Protein 4UEJ (pdb70)

Nearest PDB structures (foldseek):
  4a2c-assembly1_B  TM=9.936E-01  e=6.605E-74  Escherichia coli K-12
  2dq4-assembly1_A  TM=9.130E-01  e=1.182E-33  Thermus thermophilus
  4ejm-assembly1_A  TM=8.856E-01  e=1.046E-33  Sinorhizobium meliloti 1021
  5vm2-assembly1_A  TM=9.093E-01  e=7.449E-32  Escherichia coli
  4ilk-assembly1_B  TM=9.135E-01  e=1.794E-29  Escherichia coli CFT073

Organism: Escherichia coli (strain K12) (NCBI:txid83333)

CATH classification: 3.90.180.10 (+1 more: 3.40.50.720)

Secondary structure (DSSP, 8-state):
-EEEEEEGGGEEEEEE-PPPPP-STTEEEEEEEEEEPPTTHHHHHHSS-SSSSSB----EEEEEEEEE-TT--S--TT-EEEE--EE--S-SHHHHTT-GGG-TT-EEBTTTB--SSBSEEEEEGGGEEEPPTTS-GGGGGGHHHHHHHHHHHHHTT--TT-EEEEE--SHHHHHHHHHHHHTT-SEEEEEESSSHHHHHHHHTT-SEEEETTTS-HHHHHHHGGGG-SSEEEEE-S-SHHHHHHHHHH--TT-EEEE-SPPSS-EEE-HHHHHHHHHTT-EEEE--SS--SSTT-HHHHHHHHHHHTT----GGGEEEEE-HHHHHHHHHHHTTS---SEEEE--/-EEEEEEGGGEEEEEE-PPPPP-STTEEEEEEEEEEPPTTHHHHHHSS-SSSSSB----EEEEEEEEE-TT--S--TT-EEEE--EE--S-SHHHHTT-GGG-TT-EEBTTTB--SSBSEEEEEGGGEEEPPTTS-GGGGGGHHHHHHHHHHHHHTT--TT-EEEEE--SHHHHHHHHHHHHTT-SEEEEEES-HHHHHHHHHTT-SEEEETTTS-HHHHHHHGGGG-SSEEEEE-S-SHHHHHHHHHH--TT-EEEE-SPPSS-EEE-HHHHHHHHHTT-EEEE--SS--SSTT-HHHHHHHHHHHTT----GGGEEEEE-HHHHHHHHHHHTTS---SEEEE--

Solvent-accessible surface area: 26698 Å² total; per-residue (Å²): 33,86,8,2,18,2,43,60,100,18,87,8,106,46,24,129,56,125,54,39,107,46,166,104,120,69,16,0,32,2,111,4,25,0,0,0,0,9,43,42,0,17,23,40,2,34,107,74,45,15,126,76,53,75,1,10,0,0,9,1,5,0,0,93,3,56,24,44,5,116,46,16,124,83,5,106,87,48,50,16,1,1,3,1,0,0,40,4,44,53,107,27,66,16,6,133,101,13,48,20,8,24,5,99,174,24,50,21,2,0,10,93,70,67,2,0,2,4,51,44,8,14,2,54,62,103,2,7,30,53,11,45,145,111,15,72,33,38,32,1,2,2,0,9,1,1,0,22,2,9,6,0,5,73,35,0,146,26,3,116,102,37,8,0,2,0,1,5,2,36,21,43,1,9,2,1,0,6,1,0,68,31,59,31,19,139,10,5,1,1,1,19,110,49,69,145,45,8,65,50,0,105,84,20,35,6,109,30,26,6,15,35,84,133,46,57,18,94,97,1,60,75,75,3,119,164,28,30,25,89,2,0,0,0,0,26,43,9,59,20,119,9,7,62,19,0,3,34,1,1,3,12,54,0,32,1,0,4,25,9,46,8,115,116,59,6,89,8,55,33,67,4,3,3,61,14,0,111,24,11,0,36,10,9,0,4,40,28,3,7,12,69,117,42,24,3,91,2,0,90,30,0,10,143,10,10,50,92,178,102,17,47,14,105,62,7,26,56,50,104,12,54,7,102,50,0,0,83,12,2,87,101,13,46,134,114,78,35,76,15,7,2,0,0,50,58,35,84,10,6,25,5,34,77,123,20,64,6,120,49,33,130,52,129,66,35,101,44,154,104,120,68,16,0,34,1,111,5,25,0,0,0,0,8,42,34,0,10,6,40,6,50,86,120,38,16,118,80,49,82,1,12,1,0,9,0,4,0,0,94,4,54,24,44,5,116,43,16,120,84,6,102,86,49,46,20,1,1,3,1,0,0,40,4,39,53,108,18,67,9,6,134,99,17,53,20,7,25,7,78,161,23,46,13,2,0,11,98,66,67,3,0,5,5,48,33,8,14,1,53,63,103,2,8,20,52,13,43,146,120,15,84,36,38,35,1,2,1,0,9,1,1,0,21,2,9,6,0,6,96,36,0,144,26,3,115,106,37,10,1,2,0,2,6,1,34,17,34,0,8,1,2,0,7,0,0,66,30,56,35,19,143,12,4,2,0,1,21,112,18,72,138,34,6,59,53,0,104,82,21,38,6,108,32,26,6,16,39,80,134,49,51,17,98,96,0,60,74,67,2,129,164,32,32,25,91,2,0,0,0,0,24,43,8,61,16,116,21,7,65,20,0,3,31,1,0,2,12,52,0,32,1,0,4,21,7,36,11,73,111,54,6,96,8,57,33,68,6,2,6,63,14,1,112,26,10,0,37,10,10,0,4,29,28,1,7,16,75,104,44,19,3,112,7,0,87,26,0,10,110,0,21,61,68,218,100,21,44,17,106,60,6,28,55,53,104,12,55,7,106,49,0,0,82,15,2,89,96,8,37,131,100,74,30,80,16,6,2,1,0,51,56

Structure (mmCIF, N/CA/C/O backbone):
data_4UEJ
#
_entry.id   4UEJ
#
_cell.length_a   65.311
_cell.length_b   78.810
_cell.length_c   68.244
_cell.angle_alpha   90.00
_cell.angle_beta   94.75
_cell.angle_gamma   90.00
#
_symmetry.space_group_name_H-M   'P 1 21 1'
#
loop_
_entity.id
_entity.type
_entity.pdbx_description
1 polymer 'GALACTITOL-1-PHOSPHATE 5-DEHYDROGENASE'
2 non-polymer 'ZINC ION'
3 non-polymer GLYCEROL
4 water water
#
loop_
_atom_site.group_PDB
_atom_site.id
_atom_site.type_symbol
_atom_site.label_atom_id
_atom_site.label_alt_id
_atom_site.label_comp_id
_atom_site.label_asym_id
_atom_site.label_entity_id
_atom_site.label_seq_id
_atom_site.pdbx_PDB_ins_code
_atom_site.Cartn_x
_atom_site.Cartn_y
_atom_site.Cartn_z
_atom_site.occupancy
_atom_site.B_iso_or_equiv
_atom_site.auth_seq_id
_atom_site.auth_comp_id
_atom_site.auth_asym_id
_atom_site.auth_atom_id
_atom_site.pdbx_PDB_model_num
ATOM 1 N N . MET A 1 1 ? 45.309 31.700 67.957 1.00 37.88 1 MET A N 1
ATOM 2 C CA . MET A 1 1 ? 45.137 32.110 66.569 1.00 37.35 1 MET A CA 1
ATOM 3 C C . MET A 1 1 ? 45.489 30.991 65.607 1.00 35.75 1 MET A C 1
ATOM 4 O O . MET A 1 1 ? 46.285 30.103 65.929 1.00 36.20 1 MET A O 1
ATOM 9 N N . LYS A 1 2 ? 44.911 31.062 64.414 1.00 34.71 2 LYS A N 1
ATOM 10 C CA . LYS A 1 2 ? 45.130 30.057 63.386 1.00 34.64 2 LYS A CA 1
ATOM 11 C C . LYS A 1 2 ? 46.291 30.422 62.485 1.00 32.26 2 LYS A C 1
ATOM 12 O O . LYS A 1 2 ? 46.627 31.595 62.325 1.00 30.70 2 LYS A O 1
ATOM 18 N N . SER A 1 3 ? 46.892 29.399 61.893 1.00 32.36 3 SER A N 1
ATOM 19 C CA . SER A 1 3 ? 47.884 29.588 60.843 1.00 30.53 3 SER A CA 1
ATOM 20 C C . SER A 1 3 ? 47.954 28.331 59.991 1.00 31.26 3 SER A C 1
ATOM 21 O O . SER A 1 3 ? 47.486 27.266 60.401 1.00 33.26 3 SER A O 1
ATOM 24 N N . VAL A 1 4 ? 48.534 28.452 58.803 1.00 29.84 4 VAL A N 1
ATOM 25 C CA . VAL A 1 4 ? 48.787 27.281 57.982 1.00 30.77 4 VAL A CA 1
ATOM 26 C C . VAL A 1 4 ? 50.237 26.857 58.152 1.00 30.55 4 VAL A C 1
ATOM 27 O O . VAL A 1 4 ? 51.155 27.656 57.974 1.00 29.28 4 VAL A O 1
ATOM 31 N N . VAL A 1 5 ? 50.437 25.599 58.515 1.00 32.51 5 VAL A N 1
ATOM 32 C CA . VAL A 1 5 ? 51.777 25.084 58.736 1.00 32.91 5 VAL A CA 1
ATOM 33 C C . VAL A 1 5 ? 52.074 23.934 57.781 1.00 34.72 5 VAL A C 1
ATOM 34 O O . VAL A 1 5 ? 51.318 22.965 57.705 1.00 35.85 5 VAL A O 1
ATOM 38 N N . ASN A 1 6 ? 53.174 24.053 57.045 1.00 33.02 6 ASN A N 1
ATOM 39 C CA . ASN A 1 6 ? 53.610 22.997 56.142 1.00 34.19 6 ASN A CA 1
ATOM 40 C C . ASN A 1 6 ? 54.705 22.163 56.769 1.00 42.69 6 ASN A C 1
ATOM 41 O O . ASN A 1 6 ? 55.641 22.704 57.362 1.00 35.10 6 ASN A O 1
ATOM 46 N N . ASP A 1 7 ? 54.589 20.845 56.644 1.00 38.29 7 ASP A N 1
ATOM 47 C CA . ASP A 1 7 ? 55.641 19.967 57.130 1.00 44.38 7 ASP A CA 1
ATOM 48 C C . ASP A 1 7 ? 56.250 19.173 55.984 1.00 42.32 7 ASP A C 1
ATOM 49 O O . ASP A 1 7 ? 55.782 19.248 54.847 1.00 40.48 7 ASP A O 1
ATOM 54 N N . THR A 1 8 ? 57.305 18.428 56.300 1.00 42.99 8 THR A N 1
ATOM 55 C CA . THR A 1 8 ? 58.027 17.619 55.324 1.00 48.22 8 THR A CA 1
ATOM 56 C C . THR A 1 8 ? 57.079 16.735 54.515 1.00 47.24 8 THR A C 1
ATOM 57 O O . THR A 1 8 ? 56.085 16.238 55.045 1.00 50.23 8 THR A O 1
ATOM 61 N N . ASP A 1 9 ? 57.381 16.586 53.227 1.00 45.77 9 ASP A N 1
ATOM 62 C CA . ASP A 1 9 ? 56.666 15.684 52.324 1.00 49.13 9 ASP A CA 1
ATOM 63 C C . ASP A 1 9 ? 55.222 16.103 52.048 1.00 47.19 9 ASP A C 1
ATOM 64 O O . ASP A 1 9 ? 54.347 15.256 51.863 1.00 48.41 9 ASP A O 1
ATOM 69 N N . GLY A 1 10 ? 54.982 17.410 52.025 1.00 43.39 10 GLY A N 1
ATOM 70 C CA . GLY A 1 10 ? 53.738 17.944 51.507 1.00 44.64 10 GLY A CA 1
ATOM 71 C C . GLY A 1 10 ? 52.522 17.875 52.409 1.00 42.77 10 GLY A C 1
ATOM 72 O O . GLY A 1 10 ? 51.396 17.914 51.924 1.00 43.71 10 GLY A O 1
ATOM 73 N N . ILE A 1 11 ? 52.730 17.782 53.716 1.00 43.47 11 ILE A N 1
ATOM 74 C CA . ILE A 1 11 ? 51.593 17.782 54.627 1.00 44.16 11 ILE A CA 1
ATOM 75 C C . ILE A 1 11 ? 51.253 19.218 55.021 1.00 46.36 11 ILE A C 1
ATOM 76 O O . ILE A 1 11 ? 52.119 19.983 55.452 1.00 39.83 11 ILE A O 1
ATOM 81 N N . VAL A 1 12 ? 49.988 19.581 54.832 1.00 41.00 12 VAL A N 1
ATOM 82 C CA . VAL A 1 12 ? 49.493 20.905 55.185 1.00 38.80 12 VAL A CA 1
ATOM 83 C C . VAL A 1 12 ? 48.522 20.819 56.356 1.00 40.09 12 VAL A C 1
ATOM 84 O O . VAL A 1 12 ? 47.556 20.051 56.326 1.00 42.06 12 VAL A O 1
ATOM 88 N N . ARG A 1 13 ? 48.789 21.603 57.391 1.00 39.16 13 ARG A N 1
ATOM 89 C CA . ARG A 1 13 ? 47.961 21.592 58.587 1.00 40.46 13 ARG A CA 1
ATOM 90 C C . ARG A 1 13 ? 47.523 22.999 58.949 1.00 38.51 13 ARG A C 1
ATOM 91 O O . ARG A 1 13 ? 48.229 23.963 58.680 1.00 36.30 13 ARG A O 1
ATOM 99 N N . VAL A 1 14 ? 46.350 23.115 59.556 1.00 39.54 14 VAL A N 1
ATOM 100 C CA . VAL A 1 14 ? 45.944 24.375 60.153 1.00 38.28 14 VAL A CA 1
ATOM 101 C C . VAL A 1 14 ? 46.190 24.276 61.653 1.00 39.57 14 VAL A C 1
ATOM 102 O O . VAL A 1 14 ? 45.647 23.405 62.329 1.00 42.01 14 VAL A O 1
ATOM 106 N N . ALA A 1 15 ? 47.040 25.154 62.168 1.00 38.11 15 ALA A N 1
ATOM 107 C CA . ALA A 1 15 ? 47.482 25.032 63.548 1.00 40.65 15 ALA A CA 1
ATOM 108 C C . ALA A 1 15 ? 46.958 26.163 64.418 1.00 38.93 15 ALA A C 1
ATOM 109 O O . ALA A 1 15 ? 46.579 27.221 63.920 1.00 37.23 15 ALA A O 1
ATOM 111 N N . GLU A 1 16 ? 46.932 25.921 65.724 1.00 40.73 16 GLU A N 1
ATOM 112 C CA . GLU A 1 16 ? 46.535 26.934 66.687 1.00 40.73 16 GLU A CA 1
ATOM 113 C C . GLU A 1 16 ? 47.744 27.321 67.536 1.00 40.34 16 GLU A C 1
ATOM 114 O O . GLU A 1 16 ? 48.497 26.458 67.987 1.00 45.27 16 GLU A O 1
ATOM 120 N N . SER A 1 17 ? 47.932 28.615 67.751 1.00 38.82 17 SER A N 1
ATOM 121 C CA . SER A 1 17 ? 49.026 29.084 68.597 1.00 40.47 17 SER A CA 1
ATOM 122 C C . SER A 1 17 ? 48.714 30.454 69.183 1.00 40.58 17 SER A C 1
ATOM 123 O O . SER A 1 17 ? 47.701 31.070 68.845 1.00 40.80 17 SER A O 1
ATOM 126 N N . VAL A 1 18 ? 49.592 30.931 70.057 1.00 38.04 18 VAL A N 1
ATOM 127 C CA . VAL A 1 18 ? 49.380 32.211 70.711 1.00 39.07 18 VAL A CA 1
ATOM 128 C C . VAL A 1 18 ? 49.687 33.363 69.749 1.00 35.30 18 VAL A C 1
ATOM 129 O O . VAL A 1 18 ? 50.554 33.247 68.872 1.00 36.17 18 VAL A O 1
ATOM 133 N N . ILE A 1 19 ? 48.943 34.459 69.887 1.00 35.39 19 ILE A N 1
ATOM 134 C CA . ILE A 1 19 ? 49.254 35.692 69.170 1.00 33.88 19 ILE A CA 1
ATOM 135 C C . ILE A 1 19 ? 50.668 36.122 69.522 1.00 32.42 19 ILE A C 1
ATOM 136 O O . ILE A 1 19 ? 51.012 36.193 70.703 1.00 33.72 19 ILE A O 1
ATOM 141 N N . PRO A 1 20 ? 51.498 36.405 68.506 1.00 31.36 20 PRO A N 1
ATOM 142 C CA . PRO A 1 20 ? 52.856 36.873 68.798 1.00 32.33 20 PRO A CA 1
ATOM 143 C C . PRO A 1 20 ? 52.854 38.265 69.421 1.00 32.03 20 PRO A C 1
ATOM 144 O O . PRO A 1 20 ? 52.001 39.086 69.081 1.00 32.60 20 PRO A O 1
ATOM 148 N N . GLU A 1 21 ? 53.793 38.521 70.325 1.00 30.52 21 GLU A N 1
ATOM 149 C CA . GLU A 1 21 ? 53.866 39.816 70.985 1.00 36.37 21 GLU A CA 1
ATOM 150 C C . GLU A 1 21 ? 54.982 40.664 70.393 1.00 29.39 21 GLU A C 1
ATOM 151 O O . GLU A 1 21 ? 55.946 40.143 69.838 1.00 28.44 21 GLU A O 1
ATOM 157 N N . ILE A 1 22 ? 54.826 41.977 70.492 1.00 29.36 22 ILE A N 1
ATOM 158 C CA . ILE A 1 22 ? 55.875 42.900 70.093 1.00 28.34 22 ILE A CA 1
ATOM 159 C C . ILE A 1 22 ? 56.990 42.814 71.120 1.00 29.25 22 ILE A C 1
ATOM 160 O O . ILE A 1 22 ? 56.740 42.947 72.319 1.00 30.94 22 ILE A O 1
ATOM 165 N N . LYS A 1 23 ? 58.213 42.577 70.658 1.00 28.31 23 LYS A N 1
ATOM 166 C CA . LYS A 1 23 ? 59.335 42.376 71.575 1.00 29.26 23 LYS A CA 1
ATOM 167 C C . LYS A 1 23 ? 60.398 43.469 71.492 1.00 28.88 23 LYS A C 1
ATOM 168 O O . LYS A 1 23 ? 61.268 43.566 72.368 1.00 29.93 23 LYS A O 1
ATOM 174 N N . HIS A 1 24 ? 60.306 44.300 70.459 1.00 27.59 24 HIS A N 1
ATOM 175 C CA . HIS A 1 24 ? 61.280 45.360 70.224 1.00 27.27 24 HIS A CA 1
ATOM 176 C C . HIS A 1 24 ? 60.619 46.662 69.801 1.00 29.02 24 HIS A C 1
ATOM 177 O O . HIS A 1 24 ? 59.551 46.658 69.177 1.00 26.54 24 HIS A O 1
ATOM 184 N N . GLN A 1 25 ? 61.274 47.776 70.105 1.00 27.70 25 GLN A N 1
ATOM 185 C CA . GLN A 1 25 ? 60.656 49.083 69.926 1.00 30.43 25 GLN A CA 1
ATOM 186 C C . GLN A 1 25 ? 60.356 49.387 68.464 1.00 27.05 25 GLN A C 1
ATOM 187 O O . GLN A 1 25 ? 59.497 50.213 68.170 1.00 26.91 25 GLN A O 1
ATOM 193 N N . ASP A 1 26 ? 61.058 48.711 67.556 1.00 25.21 26 ASP A N 1
ATOM 194 C CA . ASP A 1 26 ? 60.912 48.986 66.133 1.00 23.90 26 ASP A CA 1
ATOM 195 C C . ASP A 1 26 ? 60.060 47.942 65.411 1.00 30.51 26 ASP A C 1
ATOM 196 O O . ASP A 1 26 ? 60.099 47.841 64.181 1.00 25.37 26 ASP A O 1
ATOM 201 N N . GLU A 1 27 ? 59.277 47.183 66.168 1.00 23.49 27 GLU A N 1
ATOM 202 C CA . GLU A 1 27 ? 58.383 46.202 65.560 1.00 22.81 27 GLU A CA 1
ATOM 203 C C . GLU A 1 27 ? 56.935 46.676 65.509 1.00 23.30 27 GLU A C 1
ATOM 204 O O . GLU A 1 27 ? 56.541 47.588 66.231 1.00 24.48 27 GLU A O 1
ATOM 210 N N . VAL A 1 28 ? 56.152 46.051 64.634 1.00 22.56 28 VAL A N 1
ATOM 211 C CA . VAL A 1 28 ? 54.707 46.249 64.603 1.00 23.17 28 VAL A CA 1
ATOM 212 C C . VAL A 1 28 ? 54.018 44.895 64.546 1.00 30.02 28 VAL A C 1
ATOM 213 O O . VAL A 1 28 ? 54.630 43.898 64.160 1.00 22.36 28 VAL A O 1
ATOM 217 N N . ARG A 1 29 ? 52.745 44.852 64.920 1.00 24.15 29 ARG A N 1
ATOM 218 C CA . ARG A 1 29 ? 51.967 43.641 64.711 1.00 24.23 29 ARG A CA 1
ATOM 219 C C . ARG A 1 29 ? 50.900 43.912 63.672 1.00 27.56 29 ARG A C 1
ATOM 220 O O . ARG A 1 29 ? 50.217 44.933 63.718 1.00 24.59 29 ARG A O 1
ATOM 228 N N . VAL A 1 30 ? 50.770 42.990 62.734 1.00 23.06 30 VAL A N 1
ATOM 229 C CA . VAL A 1 30 ? 49.786 43.133 61.674 1.00 22.80 30 VAL A CA 1
ATOM 230 C C . VAL A 1 30 ? 48.680 42.093 61.791 1.00 23.67 30 VAL A C 1
ATOM 231 O O . VAL A 1 30 ? 48.943 40.903 61.900 1.00 23.66 30 VAL A O 1
ATOM 235 N N . LYS A 1 31 ? 47.434 42.547 61.755 1.00 24.63 31 LYS A N 1
ATOM 236 C CA . LYS A 1 31 ? 46.320 41.631 61.621 1.00 25.46 31 LYS A CA 1
ATOM 237 C C . LYS A 1 31 ? 46.110 41.397 60.133 1.00 24.41 31 LYS A C 1
ATOM 238 O O . LYS A 1 31 ? 45.769 42.321 59.393 1.00 24.88 31 LYS A O 1
ATOM 244 N N . ILE A 1 32 ? 46.348 40.168 59.690 1.00 23.99 32 ILE A N 1
ATOM 245 C CA . ILE A 1 32 ? 46.412 39.871 58.265 1.00 22.94 32 ILE A CA 1
ATOM 246 C C . ILE A 1 32 ? 45.024 39.754 57.629 1.00 23.74 32 ILE A C 1
ATOM 247 O O . ILE A 1 32 ? 44.147 39.041 58.131 1.00 25.05 32 ILE A O 1
ATOM 252 N N . ALA A 1 33 ? 44.833 40.477 56.525 1.00 23.10 33 ALA A N 1
ATOM 253 C CA . ALA A 1 33 ? 43.533 40.555 55.851 1.00 23.93 33 ALA A CA 1
ATOM 254 C C . ALA A 1 33 ? 43.480 39.711 54.586 1.00 23.39 33 ALA A C 1
ATOM 255 O O . ALA A 1 33 ? 42.437 39.159 54.238 1.00 24.36 33 ALA A O 1
ATOM 257 N N . SER A 1 34 ? 44.613 39.619 53.899 1.00 22.01 34 SER A N 1
ATOM 258 C CA . SER A 1 34 ? 44.681 38.950 52.606 1.00 21.53 34 SER A CA 1
ATOM 259 C C . SER A 1 34 ? 46.110 38.497 52.372 1.00 20.38 34 SER A C 1
ATOM 260 O O . SER A 1 34 ? 47.039 39.286 52.515 1.00 20.20 34 SER A O 1
ATOM 263 N N . SER A 1 35 ? 46.286 37.231 52.019 1.00 20.55 35 SER A N 1
ATOM 264 C CA . SER A 1 35 ? 47.618 36.642 51.967 1.00 19.84 35 SER A CA 1
ATOM 265 C C . SER A 1 35 ? 47.703 35.619 50.836 1.00 22.36 35 SER A C 1
ATOM 266 O O . SER A 1 35 ? 46.991 34.613 50.846 1.00 21.03 35 SER A O 1
ATOM 269 N N . GLY A 1 36 ? 48.556 35.885 49.850 1.00 19.04 36 GLY A N 1
ATOM 270 C CA . GLY A 1 36 ? 48.559 35.095 48.629 1.00 19.27 36 GLY A CA 1
ATOM 271 C C . GLY A 1 36 ? 49.604 34.011 48.599 1.00 19.42 36 GLY A C 1
ATOM 272 O O . GLY A 1 36 ? 50.667 34.168 49.200 1.00 18.91 36 GLY A O 1
ATOM 273 N N . LEU A 1 37 ? 49.308 32.916 47.897 1.00 20.31 37 LEU A N 1
ATOM 274 C CA . LEU A 1 37 ? 50.293 31.862 47.644 1.00 20.74 37 LEU A CA 1
ATOM 275 C C . LEU A 1 37 ? 51.114 32.148 46.386 1.00 21.67 37 LEU A C 1
ATOM 276 O O . LEU A 1 37 ? 50.550 32.320 45.310 1.00 20.17 37 LEU A O 1
ATOM 281 N N . CYS A 1 38 ? 52.439 32.180 46.529 1.00 19.63 38 CYS A N 1
ATOM 282 C CA . CYS A 1 38 ? 53.363 32.415 45.417 1.00 23.44 38 CYS A CA 1
ATOM 283 C C . CYS A 1 38 ? 53.737 31.107 44.708 1.00 20.42 38 CYS A C 1
ATOM 284 O O . CYS A 1 38 ? 53.761 30.042 45.325 1.00 21.49 38 CYS A O 1
ATOM 287 N N . GLY A 1 39 ? 54.021 31.184 43.414 1.00 20.48 39 GLY A N 1
ATOM 288 C CA . GLY A 1 39 ? 54.548 30.037 42.692 1.00 26.19 39 GLY A CA 1
ATOM 289 C C . GLY A 1 39 ? 55.773 29.440 43.368 1.00 24.15 39 GLY A C 1
ATOM 290 O O . GLY A 1 39 ? 55.966 28.221 43.371 1.00 24.35 39 GLY A O 1
ATOM 291 N N . SER A 1 40 ? 56.591 30.301 43.962 1.00 21.10 40 SER A N 1
ATOM 292 C CA . SER A 1 40 ? 57.812 29.878 44.643 1.00 23.90 40 SER A CA 1
ATOM 293 C C . SER A 1 40 ? 57.520 29.077 45.906 1.00 25.94 40 SER A C 1
ATOM 294 O O . SER A 1 40 ? 58.404 28.403 46.435 1.00 26.55 40 SER A O 1
ATOM 297 N N . ASP A 1 41 ? 56.280 29.146 46.384 1.00 22.21 41 ASP A N 1
ATOM 298 C CA . ASP A 1 41 ? 55.879 28.416 47.581 1.00 23.14 41 ASP A CA 1
ATOM 299 C C . ASP A 1 41 ? 55.658 26.933 47.291 1.00 25.12 41 ASP A C 1
ATOM 300 O O . ASP A 1 41 ? 55.799 26.088 48.176 1.00 26.38 41 ASP A O 1
ATOM 305 N N . LEU A 1 42 ? 55.311 26.615 46.049 1.00 25.59 42 LEU A N 1
ATOM 306 C CA . LEU A 1 42 ? 55.000 25.232 45.677 1.00 27.67 42 LEU A CA 1
ATOM 307 C C . LEU A 1 42 ? 56.168 24.263 45.939 1.00 29.17 42 LEU A C 1
ATOM 308 O O . LEU A 1 42 ? 55.949 23.198 46.519 1.00 30.95 42 LEU A O 1
ATOM 313 N N . PRO A 1 43 ? 57.405 24.625 45.533 1.00 28.67 43 PRO A N 1
ATOM 314 C CA . PRO A 1 43 ? 58.530 23.757 45.919 1.00 32.88 43 PRO A CA 1
ATOM 315 C C . PRO A 1 43 ? 58.730 23.657 47.436 1.00 30.41 43 PRO A C 1
ATOM 316 O O . PRO A 1 43 ? 59.213 22.630 47.920 1.00 34.18 43 PRO A O 1
ATOM 320 N N . ARG A 1 44 ? 58.376 24.708 48.171 1.00 30.20 44 ARG A N 1
ATOM 321 C CA . ARG A 1 44 ? 58.553 24.708 49.623 1.00 28.80 44 ARG A CA 1
ATOM 322 C C . ARG A 1 44 ? 57.580 23.756 50.285 1.00 31.28 44 ARG A C 1
ATOM 323 O O . ARG A 1 44 ? 57.898 23.128 51.290 1.00 31.75 44 ARG A O 1
ATOM 331 N N . ILE A 1 45 ? 56.391 23.645 49.704 1.00 31.43 45 ILE A N 1
ATOM 332 C CA . ILE A 1 45 ? 55.338 22.821 50.269 1.00 34.79 45 ILE A CA 1
ATOM 333 C C . ILE A 1 45 ? 55.501 21.360 49.870 1.00 38.49 45 ILE A C 1
ATOM 334 O O . ILE A 1 45 ? 55.421 20.458 50.708 1.00 39.15 45 ILE A O 1
ATOM 339 N N . PHE A 1 46 ? 55.753 21.125 48.590 1.00 38.29 46 PHE A N 1
ATOM 340 C CA . PHE A 1 46 ? 55.667 19.767 48.077 1.00 37.96 46 PHE A CA 1
ATOM 341 C C . PHE A 1 46 ? 57.005 19.104 47.777 1.00 44.30 46 PHE A C 1
ATOM 342 O O . PHE A 1 46 ? 57.078 17.872 47.707 1.00 48.74 46 PHE A O 1
ATOM 350 N N . LYS A 1 47 ? 58.055 19.902 47.579 1.00 38.70 47 LYS A N 1
ATOM 351 C CA . LYS A 1 47 ? 59.340 19.356 47.127 1.00 45.16 47 LYS A CA 1
ATOM 352 C C . LYS A 1 47 ? 60.433 19.473 48.173 1.00 45.07 47 LYS A C 1
ATOM 353 O O . LYS A 1 47 ? 61.615 19.508 47.832 1.00 49.49 47 LYS A O 1
ATOM 359 N N . ASN A 1 48 ? 60.027 19.524 49.439 1.00 42.29 48 ASN A N 1
ATOM 360 C CA . ASN A 1 48 ? 60.950 19.705 50.553 1.00 40.49 48 ASN A CA 1
ATOM 361 C C . ASN A 1 48 ? 61.961 20.817 50.278 1.00 39.64 48 ASN A C 1
ATOM 362 O O . ASN A 1 48 ? 63.146 20.682 50.578 1.00 41.65 48 ASN A O 1
ATOM 367 N N . GLY A 1 49 ? 61.476 21.918 49.708 1.00 38.15 49 GLY A N 1
ATOM 368 C CA . GLY A 1 49 ? 62.331 23.018 49.299 1.00 32.98 49 GLY A CA 1
ATOM 369 C C . GLY A 1 49 ? 62.377 24.187 50.266 1.00 30.67 49 GLY A C 1
ATOM 370 O O . GLY A 1 49 ? 62.973 25.221 49.968 1.00 29.53 49 GLY A O 1
ATOM 371 N N . ALA A 1 50 ? 61.744 24.036 51.423 1.00 30.93 50 ALA A N 1
ATOM 372 C CA . ALA A 1 50 ? 61.797 25.074 52.445 1.00 29.45 50 ALA A CA 1
ATOM 373 C C . ALA A 1 50 ? 63.073 24.938 53.265 1.00 30.33 50 ALA A C 1
ATOM 374 O O . ALA A 1 50 ? 63.638 23.850 53.368 1.00 35.91 50 ALA A O 1
ATOM 376 N N . HIS A 1 51 ? 63.516 26.042 53.860 1.00 28.95 51 HIS A N 1
ATOM 377 C CA . HIS A 1 51 ? 64.729 26.038 54.677 1.00 29.67 51 HIS A CA 1
ATOM 378 C C . HIS A 1 51 ? 64.576 25.222 55.962 1.00 36.31 51 HIS A C 1
ATOM 379 O O . HIS A 1 51 ? 65.561 24.748 56.532 1.00 32.95 51 HIS A O 1
ATOM 386 N N . TYR A 1 52 ? 63.340 25.055 56.417 1.00 31.46 52 TYR A N 1
ATOM 387 C CA . TYR A 1 52 ? 63.084 24.266 57.614 1.00 33.33 52 TYR A CA 1
ATOM 388 C C . TYR A 1 52 ? 61.628 23.817 57.672 1.00 36.58 52 TYR A C 1
ATOM 389 O O . TYR A 1 52 ? 60.760 24.403 57.019 1.00 32.17 52 TYR A O 1
ATOM 398 N N . TYR A 1 53 ? 61.382 22.771 58.455 1.00 36.02 53 TYR A N 1
ATOM 399 C CA . TYR A 1 53 ? 60.035 22.299 58.747 1.00 36.83 53 TYR A CA 1
ATOM 400 C C . TYR A 1 53 ? 59.924 22.014 60.242 1.00 42.32 53 TYR A C 1
ATOM 401 O O . TYR A 1 53 ? 60.894 21.577 60.863 1.00 39.84 53 TYR A O 1
ATOM 410 N N . PRO A 1 54 ? 58.747 22.275 60.831 1.00 40.13 54 PRO A N 1
ATOM 411 C CA . PRO A 1 54 ? 57.571 22.872 60.186 1.00 36.59 54 PRO A CA 1
ATOM 412 C C . PRO A 1 54 ? 57.768 24.353 59.897 1.00 34.98 54 PRO A C 1
ATOM 413 O O . PRO A 1 54 ? 58.601 24.990 60.535 1.00 33.53 54 PRO A O 1
ATOM 417 N N . ILE A 1 55 ? 57.022 24.890 58.939 1.00 32.26 55 ILE A N 1
ATOM 418 C CA . ILE A 1 55 ? 57.195 26.281 58.557 1.00 29.82 55 ILE A CA 1
ATOM 419 C C . ILE A 1 55 ? 55.844 26.890 58.224 1.00 28.85 55 ILE A C 1
ATOM 420 O O . ILE A 1 55 ? 54.943 26.196 57.758 1.00 30.34 55 ILE A O 1
ATOM 425 N N . THR A 1 56 ? 55.689 28.178 58.501 1.00 27.28 56 THR A N 1
ATOM 426 C CA . THR A 1 56 ? 54.513 28.898 58.042 1.00 26.30 56 THR A CA 1
ATOM 427 C C . THR A 1 56 ? 54.953 29.852 56.943 1.00 26.08 56 THR A C 1
ATOM 428 O O . THR A 1 56 ? 55.792 30.729 57.162 1.00 25.07 56 THR A O 1
ATOM 432 N N . LEU A 1 57 ? 54.406 29.661 55.748 1.00 24.09 57 LEU A N 1
ATOM 433 C CA . LEU A 1 57 ? 54.814 30.462 54.601 1.00 22.56 57 LEU A CA 1
ATOM 434 C C . LEU A 1 57 ? 53.970 31.733 54.471 1.00 23.30 57 LEU A C 1
ATOM 435 O O . LEU A 1 57 ? 53.146 32.044 55.335 1.00 25.40 57 LEU A O 1
ATOM 440 N N . GLY A 1 58 ? 54.181 32.461 53.383 1.00 20.20 58 GLY A N 1
ATOM 441 C CA . GLY A 1 58 ? 53.387 33.641 53.086 1.00 19.31 58 GLY A CA 1
ATOM 442 C C . GLY A 1 58 ? 54.178 34.942 53.080 1.00 18.12 58 GLY A C 1
ATOM 443 O O . GLY A 1 58 ? 54.472 35.495 54.148 1.00 18.07 58 GLY A O 1
ATOM 444 N N . HIS A 1 59 ? 54.496 35.448 51.889 1.00 17.32 59 HIS A N 1
ATOM 445 C CA . HIS A 1 59 ? 55.214 36.719 51.785 1.00 16.38 59 HIS A CA 1
ATOM 446 C C . HIS A 1 59 ? 54.526 37.736 50.879 1.00 17.10 59 HIS A C 1
ATOM 447 O O . HIS A 1 59 ? 55.132 38.732 50.467 1.00 15.21 59 HIS A O 1
ATOM 454 N N . G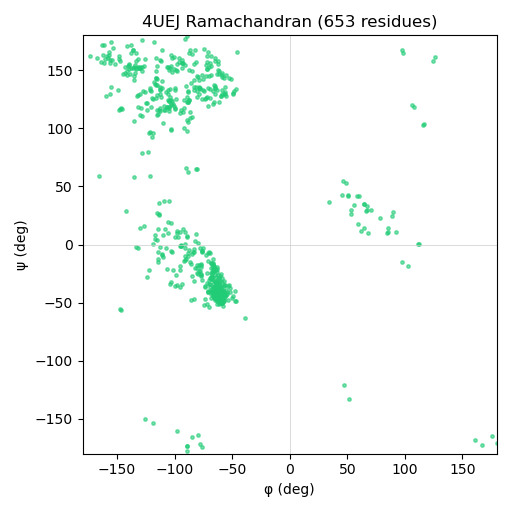LU A 1 60 ? 53.257 37.482 50.584 1.00 16.25 60 GLU A N 1
ATOM 455 C CA . GLU A 1 60 ? 52.464 38.325 49.704 1.00 16.03 60 GLU A CA 1
ATOM 456 C C . GLU A 1 60 ? 51.193 38.653 50.448 1.00 17.11 60 GLU A C 1
ATOM 457 O O . GLU A 1 60 ? 50.163 38.023 50.211 1.00 17.26 60 GLU A O 1
ATOM 463 N N . PHE A 1 61 ? 51.250 39.602 51.372 1.00 16.53 61 PHE A N 1
ATOM 464 C CA . PHE A 1 61 ? 50.067 39.839 52.174 1.00 17.32 61 PHE A CA 1
ATOM 465 C C . PHE A 1 61 ? 49.877 41.275 52.622 1.00 22.64 61 PHE A C 1
ATOM 466 O O . PHE A 1 61 ? 50.793 42.091 52.575 1.00 16.80 61 PHE A O 1
ATOM 474 N N . SER A 1 62 ? 48.645 41.566 53.030 1.00 18.28 62 SER A N 1
ATOM 475 C CA . SER A 1 62 ? 48.284 42.871 53.552 1.00 18.75 62 SER A CA 1
ATOM 476 C C . SER A 1 62 ? 47.420 42.714 54.787 1.00 19.93 62 SER A C 1
ATOM 477 O O . SER A 1 62 ? 46.917 41.632 55.077 1.00 20.95 62 SER A O 1
ATOM 480 N N . GLY A 1 63 ? 47.237 43.809 55.502 1.00 20.56 63 GLY A N 1
ATOM 481 C CA . GLY A 1 63 ? 46.416 43.783 56.694 1.00 21.90 63 GLY A CA 1
ATOM 482 C C . GLY A 1 63 ? 46.468 45.128 57.371 1.00 22.57 63 GLY A C 1
ATOM 483 O O . GLY A 1 63 ? 46.879 46.122 56.771 1.00 22.17 63 GLY A O 1
ATOM 484 N N . TYR A 1 64 ? 46.031 45.159 58.625 1.00 23.80 64 TYR A N 1
ATOM 485 C CA . TYR A 1 64 ? 45.991 46.396 59.379 1.00 24.81 64 TYR A CA 1
ATOM 486 C C . TYR A 1 64 ? 46.922 46.320 60.568 1.00 25.83 64 TYR A C 1
ATOM 487 O O . TYR A 1 64 ? 47.049 45.267 61.200 1.00 24.99 64 TYR A O 1
ATOM 496 N N . ILE A 1 65 ? 47.569 47.438 60.871 1.00 25.01 65 ILE A N 1
ATOM 497 C CA . ILE A 1 65 ? 48.394 47.513 62.065 1.00 25.35 65 ILE A CA 1
ATOM 498 C C . ILE A 1 65 ? 47.519 47.290 63.299 1.00 27.11 65 ILE A C 1
ATOM 499 O O . ILE A 1 65 ? 46.530 47.998 63.516 1.00 28.57 65 ILE A O 1
ATOM 504 N N . ASP A 1 66 ? 47.881 46.281 64.083 1.00 27.14 66 ASP A N 1
ATOM 505 C CA . ASP A 1 66 ? 47.149 45.924 65.292 1.00 28.91 66 ASP A CA 1
ATOM 506 C C . ASP A 1 66 ? 47.763 46.615 66.498 1.00 29.92 66 ASP A C 1
ATOM 507 O O . ASP A 1 66 ? 47.063 46.985 67.446 1.00 31.79 66 ASP A O 1
ATOM 512 N N . ALA A 1 67 ? 49.081 46.781 66.450 1.00 28.81 67 ALA A N 1
ATOM 513 C CA . ALA A 1 67 ? 49.838 47.412 67.527 1.00 29.68 67 ALA A CA 1
ATOM 514 C C . ALA A 1 67 ? 51.223 47.813 67.016 1.00 28.25 67 ALA A C 1
ATOM 515 O O . ALA A 1 67 ? 51.708 47.257 66.027 1.00 26.61 67 ALA A O 1
ATOM 517 N N . VAL A 1 68 ? 51.853 48.779 67.682 1.00 29.05 68 VAL A N 1
ATOM 518 C CA . VAL A 1 68 ? 53.199 49.198 67.298 1.00 27.99 68 VAL A CA 1
ATOM 519 C C . VAL A 1 68 ? 54.144 49.266 68.494 1.00 28.85 68 VAL A C 1
ATOM 520 O O . VAL A 1 68 ? 53.720 49.489 69.623 1.00 30.57 68 VAL A O 1
ATOM 524 N N . GLY A 1 69 ? 55.431 49.069 68.226 1.00 30.55 69 GLY A N 1
ATOM 525 C CA . GLY A 1 69 ? 56.455 49.231 69.235 1.00 28.59 69 GLY A CA 1
ATOM 526 C C . GLY A 1 69 ? 56.586 50.690 69.623 1.00 29.85 69 GLY A C 1
ATOM 527 O O . GLY A 1 69 ? 56.151 51.582 68.896 1.00 32.46 69 GLY A O 1
ATOM 528 N N . SER A 1 70 ? 57.212 50.932 70.764 1.00 31.16 70 SER A N 1
ATOM 529 C CA . SER A 1 70 ? 57.298 52.272 71.329 1.00 35.60 70 SER A CA 1
ATOM 530 C C . SER A 1 70 ? 58.180 53.206 70.497 1.00 32.64 70 SER A C 1
ATOM 531 O O . SER A 1 70 ? 58.129 54.426 70.659 1.00 33.93 70 SER A O 1
ATOM 534 N N . GLY A 1 71 ? 58.984 52.633 69.609 1.00 30.36 71 GLY A N 1
ATOM 535 C CA . GLY A 1 71 ? 59.852 53.425 68.759 1.00 30.22 71 GLY A CA 1
ATOM 536 C C . GLY A 1 71 ? 59.243 53.737 67.406 1.00 29.13 71 GLY A C 1
ATOM 537 O O . GLY A 1 71 ? 59.871 54.397 66.577 1.00 29.51 71 GLY A O 1
ATOM 538 N N . VAL A 1 72 ? 58.022 53.258 67.175 1.00 28.48 72 VAL A N 1
ATOM 539 C CA . VAL A 1 72 ? 57.344 53.480 65.898 1.00 32.02 72 VAL A CA 1
ATOM 540 C C . VAL A 1 72 ? 56.422 54.693 65.985 1.00 33.29 72 VAL A C 1
ATOM 541 O O . VAL A 1 72 ? 55.426 54.680 66.715 1.00 33.94 72 VAL A O 1
ATOM 545 N N . ASP A 1 73 ? 56.757 55.743 65.241 1.00 35.90 73 ASP A N 1
ATOM 546 C CA . ASP A 1 73 ? 56.019 56.999 65.344 1.00 42.69 73 ASP A CA 1
ATOM 547 C C . ASP A 1 73 ? 55.248 57.367 64.077 1.00 40.31 73 ASP A C 1
ATOM 548 O O . ASP A 1 73 ? 54.484 58.336 64.074 1.00 43.69 73 ASP A O 1
ATOM 553 N N . ASP A 1 74 ? 55.433 56.596 63.009 1.00 33.66 74 ASP A N 1
ATOM 554 C CA . ASP A 1 74 ? 54.811 56.947 61.737 1.00 31.12 74 ASP A CA 1
ATOM 555 C C . ASP A 1 74 ? 53.767 55.925 61.288 1.00 35.32 74 ASP A C 1
ATOM 556 O O . ASP A 1 74 ? 53.312 55.951 60.147 1.00 43.89 74 ASP A O 1
ATOM 561 N N . LEU A 1 75 ? 53.378 55.040 62.199 1.00 32.66 75 LEU A N 1
ATOM 562 C CA . LEU A 1 75 ? 52.287 54.107 61.949 1.00 31.56 75 LEU A CA 1
ATOM 563 C C . LEU A 1 75 ? 51.424 53.968 63.186 1.00 33.95 75 LEU A C 1
ATOM 564 O O . LEU A 1 75 ? 51.901 54.117 64.310 1.00 36.36 75 LEU A O 1
ATOM 569 N N . HIS A 1 76 ? 50.149 53.672 62.973 1.00 29.42 76 HIS A N 1
ATOM 570 C CA . HIS A 1 76 ? 49.202 53.603 64.069 1.00 30.95 76 HIS A CA 1
ATOM 571 C C . HIS A 1 76 ? 48.245 52.444 63.851 1.00 32.76 76 HIS A C 1
ATOM 572 O O . HIS A 1 76 ? 48.041 52.020 62.709 1.00 29.23 76 HIS A O 1
ATOM 579 N N . PRO A 1 77 ? 47.684 51.902 64.945 1.00 31.60 77 PRO A N 1
ATOM 580 C CA . PRO A 1 77 ? 46.662 50.856 64.838 1.00 37.00 77 PRO A CA 1
ATOM 581 C C . PRO A 1 77 ? 45.550 51.238 63.859 1.00 36.27 77 PRO A C 1
ATOM 582 O O . PRO A 1 77 ? 44.993 52.333 63.946 1.00 37.34 77 PRO A O 1
ATOM 586 N N . GLY A 1 78 ? 45.247 50.344 62.927 1.00 32.59 78 GLY A N 1
ATOM 587 C CA . GLY A 1 78 ? 44.229 50.608 61.928 1.00 31.93 78 GLY A CA 1
ATOM 588 C C . GLY A 1 78 ? 44.794 50.969 60.569 1.00 29.68 78 GLY A C 1
ATOM 589 O O . GLY A 1 78 ? 44.092 50.881 59.566 1.00 32.86 78 GLY A O 1
ATOM 590 N N . ASP A 1 79 ? 46.062 51.370 60.527 1.00 28.69 79 ASP A N 1
ATOM 591 C CA . ASP A 1 79 ? 46.696 51.703 59.252 1.00 27.40 79 ASP A CA 1
ATOM 592 C C . ASP A 1 79 ? 46.827 50.466 58.379 1.00 25.67 79 ASP A C 1
ATOM 593 O O . ASP A 1 79 ? 47.172 49.387 58.858 1.00 24.93 79 ASP A O 1
ATOM 598 N N . ALA A 1 80 ? 46.534 50.633 57.095 1.00 25.25 80 ALA A N 1
ATOM 599 C CA . ALA A 1 80 ? 46.651 49.549 56.129 1.00 23.80 80 ALA A CA 1
ATOM 600 C C . ALA A 1 80 ? 48.084 49.428 55.651 1.00 22.26 80 ALA A C 1
ATOM 601 O O . ALA A 1 80 ? 48.720 50.433 55.346 1.00 22.31 80 ALA A O 1
ATOM 603 N N . VAL A 1 81 ? 48.589 48.199 55.587 1.00 21.10 81 VAL A N 1
ATOM 604 C CA . VAL A 1 81 ? 49.951 47.956 55.124 1.00 19.77 81 VAL A CA 1
ATOM 605 C C . VAL A 1 81 ? 50.042 46.717 54.240 1.00 24.84 81 VAL A C 1
ATOM 606 O O . VAL A 1 81 ? 49.205 45.816 54.321 1.00 19.02 81 VAL A O 1
ATOM 610 N N . ALA A 1 82 ? 51.057 46.695 53.383 1.00 17.79 82 ALA A N 1
ATOM 611 C CA . ALA A 1 82 ? 51.500 45.463 52.739 1.00 16.91 82 ALA A CA 1
ATOM 612 C C . ALA A 1 82 ? 52.800 45.046 53.382 1.00 16.38 82 ALA A C 1
ATOM 613 O O . ALA A 1 82 ? 53.539 45.889 53.859 1.00 16.45 82 ALA A O 1
ATOM 615 N N . CYS A 1 83 ? 53.087 43.752 53.380 1.00 16.04 83 CYS A N 1
ATOM 616 C CA . CYS A 1 83 ? 54.361 43.280 53.894 1.00 15.70 83 CYS A CA 1
ATOM 617 C C . CYS A 1 83 ? 55.495 43.479 52.888 1.00 15.01 83 CYS A C 1
ATOM 618 O O . CYS A 1 83 ? 55.336 43.189 51.708 1.00 14.72 83 CYS A O 1
ATOM 621 N N . VAL A 1 84 ? 56.624 43.981 53.388 1.00 14.93 84 VAL A N 1
ATOM 622 C CA . VAL A 1 84 ? 57.886 44.021 52.663 1.00 14.49 84 VAL A CA 1
ATOM 623 C C . VAL A 1 84 ? 58.715 42.891 53.259 1.00 14.54 84 VAL A C 1
ATOM 624 O O . VAL A 1 84 ? 59.270 43.043 54.340 1.00 14.85 84 VAL A O 1
ATOM 628 N N . PRO A 1 85 ? 58.742 41.729 52.592 1.00 14.44 85 PRO A N 1
ATOM 629 C CA . PRO A 1 85 ? 59.146 40.529 53.337 1.00 14.86 85 PRO A CA 1
ATOM 630 C C . PRO A 1 85 ? 60.649 40.378 53.567 1.00 14.98 85 PRO A C 1
ATOM 631 O O . PRO A 1 85 ? 61.032 39.677 54.499 1.00 15.53 85 PRO A O 1
ATOM 635 N N . LEU A 1 86 ? 61.469 41.020 52.744 1.00 14.67 86 LEU A N 1
ATOM 636 C CA . LEU A 1 86 ? 62.930 40.961 52.907 1.00 14.94 86 LEU A CA 1
ATOM 637 C C . LEU A 1 86 ? 63.375 41.871 54.026 1.00 15.15 86 LEU A C 1
ATOM 638 O O . LEU A 1 86 ? 62.935 43.014 54.098 1.00 15.21 86 LEU A O 1
ATOM 643 N N . LEU A 1 87 ? 64.255 41.380 54.892 1.00 19.16 87 LEU A N 1
ATOM 644 C CA . LEU A 1 87 ? 64.889 42.255 55.866 1.00 20.09 87 LEU A CA 1
ATOM 645 C C . LEU A 1 87 ? 66.395 42.205 55.679 1.00 16.51 87 LEU A C 1
ATOM 646 O O . LEU A 1 87 ? 67.058 41.300 56.184 1.00 17.15 87 LEU A O 1
ATOM 651 N N . PRO A 1 88 ? 66.943 43.177 54.938 1.00 16.34 88 PRO A N 1
ATOM 652 C CA . PRO A 1 88 ? 68.400 43.271 54.831 1.00 16.94 88 PRO A CA 1
ATOM 653 C C . PRO A 1 88 ? 69.011 43.740 56.149 1.00 17.64 88 PRO A C 1
ATOM 654 O O . PRO A 1 88 ? 68.291 44.241 57.031 1.00 17.63 88 PRO A O 1
ATOM 658 N N . CYS A 1 89 ? 70.325 43.591 56.281 1.00 18.41 89 CYS A N 1
ATOM 659 C CA . CYS A 1 89 ? 71.019 43.984 57.509 1.00 19.28 89 CYS A CA 1
ATOM 660 C C . CYS A 1 89 ? 71.275 45.493 57.542 1.00 24.20 89 CYS A C 1
ATOM 661 O O . CYS A 1 89 ? 71.425 46.081 58.626 1.00 20.09 89 CYS A O 1
ATOM 664 N N . PHE A 1 90 ? 71.329 46.092 56.349 1.00 20.37 90 PHE A N 1
ATOM 665 C CA . PHE A 1 90 ? 71.516 47.531 56.133 1.00 22.78 90 PHE A CA 1
ATOM 666 C C . PHE A 1 90 ? 72.885 48.069 56.525 1.00 23.46 90 PHE A C 1
ATOM 667 O O . PHE A 1 90 ? 73.088 49.290 56.544 1.00 25.44 90 PHE A O 1
ATOM 675 N N . THR A 1 91 ? 73.829 47.185 56.832 1.00 21.14 91 THR A N 1
ATOM 676 C CA . THR A 1 91 ? 75.136 47.651 57.297 1.00 22.43 91 THR A CA 1
ATOM 677 C C . THR A 1 91 ? 76.331 46.975 56.621 1.00 23.10 91 THR A C 1
ATOM 678 O O . THR A 1 91 ? 77.469 47.323 56.912 1.00 24.32 91 THR A O 1
ATOM 682 N N . CYS A 1 92 ? 76.078 46.016 55.734 1.00 22.50 92 CYS A N 1
ATOM 683 C CA . CYS A 1 92 ? 77.165 45.377 54.980 1.00 23.31 92 CYS A CA 1
ATOM 684 C C . CYS A 1 92 ? 77.438 46.199 53.722 1.00 29.28 92 CYS A C 1
ATOM 685 O O . CYS A 1 92 ? 76.626 47.045 53.361 1.00 22.63 92 CYS A O 1
ATOM 688 N N . PRO A 1 93 ? 78.587 45.968 53.059 1.00 24.46 93 PRO A N 1
ATOM 689 C CA . PRO A 1 93 ? 78.905 46.770 51.872 1.00 24.79 93 PRO A CA 1
ATOM 690 C C . PRO A 1 93 ? 77.846 46.692 50.779 1.00 23.63 93 PRO A C 1
ATOM 691 O O . PRO A 1 93 ? 77.559 47.716 50.169 1.00 23.53 93 PRO A O 1
ATOM 695 N N . GLU A 1 94 ? 77.287 45.509 50.539 1.00 22.96 94 GLU A N 1
ATOM 696 C CA . GLU A 1 94 ? 76.223 45.361 49.549 1.00 21.93 94 GLU A CA 1
ATOM 697 C C . GLU A 1 94 ? 75.023 46.252 49.896 1.00 20.86 94 GLU A C 1
ATOM 698 O O . GLU A 1 94 ? 74.513 46.972 49.044 1.00 20.58 94 GLU A O 1
ATOM 704 N N . CYS A 1 95 ? 74.585 46.210 51.153 1.00 20.48 95 CYS A N 1
ATOM 705 C CA . CYS A 1 95 ? 73.428 47.013 51.569 1.00 19.68 95 CYS A CA 1
ATOM 706 C C . CYS A 1 95 ? 73.716 48.498 51.415 1.00 20.29 95 CYS A C 1
ATOM 707 O O . CYS A 1 95 ? 72.868 49.255 50.966 1.00 19.91 95 CYS A O 1
ATOM 710 N N . LEU A 1 96 ? 74.926 48.915 51.776 1.00 21.43 96 LEU A N 1
ATOM 711 C CA . LEU A 1 96 ? 75.281 50.329 51.685 1.00 22.31 96 LEU A CA 1
ATOM 712 C C . LEU A 1 96 ? 75.343 50.793 50.232 1.00 29.21 96 LEU A C 1
ATOM 713 O O . LEU A 1 96 ? 75.297 51.991 49.955 1.00 29.81 96 LEU A O 1
ATOM 718 N N . LYS A 1 97 ? 75.425 49.844 49.305 1.00 22.25 97 LYS A N 1
ATOM 719 C CA . LYS A 1 97 ? 75.385 50.182 47.884 1.00 24.55 97 LYS A CA 1
ATOM 720 C C . LYS A 1 97 ? 73.976 50.069 47.309 1.00 24.89 97 LYS A C 1
ATOM 721 O O . LYS A 1 97 ? 73.754 50.352 46.131 1.00 24.25 97 LYS A O 1
ATOM 727 N N . GLY A 1 98 ? 73.022 49.669 48.144 1.00 21.96 98 GLY A N 1
ATOM 728 C CA . GLY A 1 98 ? 71.653 49.505 47.693 1.00 19.33 98 GLY A CA 1
ATOM 729 C C . GLY A 1 98 ? 71.411 48.141 47.074 1.00 20.27 98 GLY A C 1
ATOM 730 O O . GLY A 1 98 ? 70.366 47.901 46.470 1.00 20.61 98 GLY A O 1
ATOM 731 N N . PHE A 1 99 ? 72.379 47.244 47.232 1.00 19.14 99 PHE A N 1
ATOM 732 C CA . PHE A 1 99 ? 72.257 45.882 46.742 1.00 18.89 99 PHE A CA 1
ATOM 733 C C . PHE A 1 99 ? 71.636 44.977 47.806 1.00 18.20 99 PHE A C 1
ATOM 734 O O . PHE A 1 99 ? 72.288 44.062 48.302 1.00 18.63 99 PHE A O 1
ATOM 742 N N . TYR A 1 100 ? 70.375 45.226 48.143 1.00 17.32 100 TYR A N 1
ATOM 743 C CA . TYR A 1 100 ? 69.773 44.601 49.324 1.00 21.90 100 TYR A CA 1
ATOM 744 C C . TYR A 1 100 ? 69.568 43.121 49.133 1.00 21.90 100 TYR A C 1
ATOM 745 O O . TYR A 1 100 ? 69.679 42.332 50.076 1.00 16.97 100 TYR A O 1
ATOM 754 N N . SER A 1 101 ? 69.274 42.744 47.898 1.00 17.57 101 SER A N 1
ATOM 755 C CA . SER A 1 101 ? 69.017 41.355 47.590 1.00 19.95 101 SER A CA 1
ATOM 756 C C . SER A 1 101 ? 70.304 40.536 47.525 1.00 19.53 101 SER A C 1
ATOM 757 O O . SER A 1 101 ? 70.257 39.312 47.393 1.00 22.56 101 SER A O 1
ATOM 760 N N . GLN A 1 102 ? 71.446 41.211 47.647 1.00 18.53 102 GLN A N 1
ATOM 761 C CA . GLN A 1 102 ? 72.722 40.520 47.773 1.00 19.75 102 GLN A CA 1
ATOM 762 C C . GLN A 1 102 ? 73.266 40.584 49.196 1.00 26.61 102 GLN A C 1
ATOM 763 O O . GLN A 1 102 ? 74.420 40.221 49.446 1.00 21.21 102 GLN A O 1
ATOM 769 N N . CYS A 1 103 ? 72.443 41.045 50.129 1.00 16.52 103 CYS A N 1
ATOM 770 C CA . CYS A 1 103 ? 72.843 41.007 51.534 1.00 20.79 103 CYS A CA 1
ATOM 771 C C . CYS A 1 103 ? 73.118 39.551 51.926 1.00 25.91 103 CYS A C 1
ATOM 772 O O . CYS A 1 103 ? 72.334 38.663 51.603 1.00 28.69 103 CYS A O 1
ATOM 775 N N . ALA A 1 104 ? 74.239 39.298 52.588 1.00 32.21 104 ALA A N 1
ATOM 776 C CA . ALA A 1 104 ? 74.590 37.927 52.957 1.00 42.02 104 ALA A CA 1
ATOM 777 C C . ALA A 1 104 ? 73.802 37.489 54.188 1.00 47.68 104 ALA A C 1
ATOM 778 O O . ALA A 1 104 ? 73.602 36.294 54.417 1.00 54.57 104 ALA A O 1
ATOM 780 N N . LYS A 1 105 ? 73.344 38.465 54.968 1.00 39.32 105 LYS A N 1
ATOM 781 C CA . LYS A 1 105 ? 72.623 38.182 56.205 1.00 36.54 105 LYS A CA 1
ATOM 782 C C . LYS A 1 105 ? 71.226 38.789 56.205 1.00 38.62 105 LYS A C 1
ATOM 783 O O . LYS A 1 105 ? 70.902 39.602 57.072 1.00 43.75 105 LYS A O 1
ATOM 789 N N . TYR A 1 106 ? 70.398 38.408 55.238 1.00 30.94 106 TYR A N 1
ATOM 790 C CA . TYR A 1 106 ? 69.040 38.941 55.205 1.00 27.22 106 TYR A CA 1
ATOM 791 C C . TYR A 1 106 ? 68.035 37.921 55.723 1.00 30.91 106 TYR A C 1
ATOM 792 O O . TYR A 1 106 ? 68.237 36.713 55.601 1.00 32.55 106 TYR A O 1
ATOM 801 N N . ASP A 1 107 ? 66.972 38.424 56.342 1.00 26.66 107 ASP A N 1
ATOM 802 C CA . ASP A 1 107 ? 65.853 37.584 56.739 1.00 25.76 107 ASP A CA 1
ATOM 803 C C . ASP A 1 107 ? 64.791 37.683 55.661 1.00 17.92 107 ASP A C 1
ATOM 804 O O . ASP A 1 107 ? 64.801 38.604 54.845 1.00 17.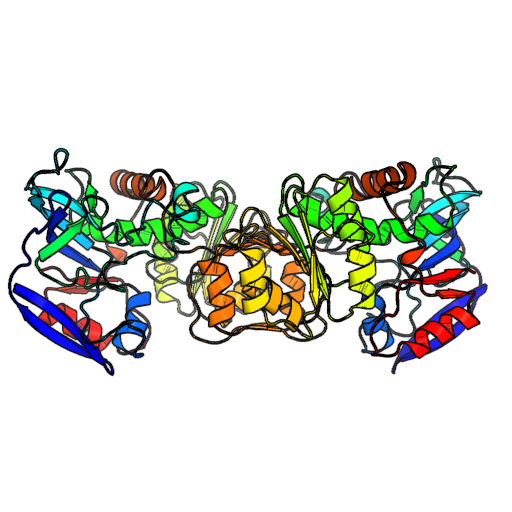01 107 ASP A O 1
ATOM 809 N N . PHE A 1 108 ? 63.885 36.722 55.628 1.00 16.50 108 PHE A N 1
ATOM 810 C CA . PHE A 1 108 ? 62.818 36.800 54.648 1.00 15.49 108 PHE A CA 1
ATOM 811 C C . PHE A 1 108 ? 61.550 36.210 55.226 1.00 16.27 108 PHE A C 1
ATOM 812 O O . PHE A 1 108 ? 61.502 35.033 55.577 1.00 17.24 108 PHE A O 1
ATOM 820 N N . ILE A 1 109 ? 60.535 37.055 55.348 1.00 15.86 109 ILE A N 1
ATOM 821 C CA . ILE A 1 109 ? 59.266 36.648 55.919 1.00 16.06 109 ILE A CA 1
ATOM 822 C C . ILE A 1 109 ? 58.598 35.635 54.987 1.00 17.81 109 ILE A C 1
ATOM 823 O O . ILE A 1 109 ? 58.354 35.921 53.820 1.00 16.13 109 ILE A O 1
ATOM 828 N N . GLY A 1 110 ? 58.340 34.440 55.504 1.00 19.76 110 GLY A N 1
ATOM 829 C CA . GLY A 1 110 ? 57.717 33.390 54.720 1.00 20.18 110 GLY A CA 1
ATOM 830 C C . GLY A 1 110 ? 58.702 32.466 54.030 1.00 20.64 110 GLY A C 1
ATOM 831 O O . GLY A 1 110 ? 58.316 31.653 53.190 1.00 21.36 110 GLY A O 1
ATOM 832 N N . SER A 1 111 ? 59.978 32.573 54.381 1.00 20.11 111 SER A N 1
ATOM 833 C CA . SER A 1 111 ? 60.981 31.673 53.818 1.00 21.78 111 SER A CA 1
ATOM 834 C C . SER A 1 111 ? 62.073 31.376 54.844 1.00 23.82 111 SER A C 1
ATOM 835 O O . SER A 1 111 ? 62.325 30.216 55.179 1.00 24.05 111 SER A O 1
ATOM 838 N N . ARG A 1 112 ? 62.712 32.423 55.353 1.00 19.23 112 ARG A N 1
ATOM 839 C CA . ARG A 1 112 ? 63.764 32.240 56.350 1.00 20.06 112 ARG A CA 1
ATOM 840 C C . ARG A 1 112 ? 63.230 32.380 57.781 1.00 20.49 112 ARG A C 1
ATOM 841 O O . ARG A 1 112 ? 63.873 31.951 58.736 1.00 22.90 112 ARG A O 1
ATOM 849 N N . ARG A 1 113 ? 62.059 32.999 57.909 1.00 21.36 113 ARG A N 1
ATOM 850 C CA . ARG A 1 113 ? 61.301 33.040 59.156 1.00 19.90 113 ARG A CA 1
ATOM 851 C C . ARG A 1 113 ? 59.840 32.808 58.787 1.00 19.52 113 ARG A C 1
ATOM 852 O O . ARG A 1 113 ? 59.484 32.916 57.617 1.00 18.48 113 ARG A O 1
ATOM 860 N N . ASP A 1 114 ? 59.008 32.488 59.775 1.00 22.11 114 ASP A N 1
ATOM 861 C CA . ASP A 1 114 ? 57.594 32.229 59.514 1.00 20.42 114 ASP A CA 1
ATOM 862 C C . ASP A 1 114 ? 56.902 33.470 58.950 1.00 24.36 114 ASP A C 1
ATOM 863 O O . ASP A 1 114 ? 57.302 34.606 59.224 1.00 21.62 114 ASP A O 1
ATOM 868 N N . GLY A 1 115 ? 55.874 33.246 58.140 1.00 21.45 115 GLY A N 1
ATOM 869 C CA . GLY A 1 115 ? 55.265 34.328 57.394 1.00 17.60 115 GLY A CA 1
ATOM 870 C C . GLY A 1 115 ? 53.767 34.488 57.568 1.00 17.96 115 GLY A C 1
ATOM 871 O O . GLY A 1 115 ? 53.196 34.145 58.598 1.00 19.11 115 GLY A O 1
ATOM 872 N N . GLY A 1 116 ? 53.131 34.987 56.516 1.00 17.11 116 GLY A N 1
ATOM 873 C CA . GLY A 1 116 ? 51.803 35.564 56.615 1.00 17.65 116 GLY A CA 1
ATOM 874 C C . GLY A 1 116 ? 50.576 34.690 56.402 1.00 19.89 116 GLY A C 1
ATOM 875 O O . GLY A 1 116 ? 49.472 35.217 56.285 1.00 19.09 116 GLY A O 1
ATOM 876 N N . PHE A 1 117 ? 50.751 33.373 56.349 1.00 20.25 117 PHE A N 1
ATOM 877 C CA . PHE A 1 117 ? 49.597 32.473 56.384 1.00 20.13 117 PHE A CA 1
ATOM 878 C C . PHE A 1 117 ? 49.177 32.298 57.834 1.00 23.73 117 PHE A C 1
ATOM 879 O O . PHE A 1 117 ? 49.249 31.199 58.398 1.00 24.57 117 PHE A O 1
ATOM 887 N N . ALA A 1 118 ? 48.735 33.406 58.424 1.00 23.91 118 ALA A N 1
ATOM 888 C CA . ALA A 1 118 ? 48.436 33.484 59.847 1.00 22.63 118 ALA A CA 1
ATOM 889 C C . ALA A 1 118 ? 47.482 34.638 60.117 1.00 22.72 118 ALA A C 1
ATOM 890 O O . ALA A 1 118 ? 47.361 35.533 59.298 1.00 21.68 118 ALA A O 1
ATOM 892 N N . GLU A 1 119 ? 46.804 34.627 61.264 1.00 24.12 119 GLU A N 1
ATOM 893 C CA . GLU A 1 119 ? 45.903 35.723 61.604 1.00 24.46 119 GLU A CA 1
ATOM 894 C C . GLU A 1 119 ? 46.655 36.984 61.997 1.00 29.16 119 GLU A C 1
ATOM 895 O O . GLU A 1 119 ? 46.222 38.096 61.693 1.00 24.57 119 GLU A O 1
ATOM 901 N N . TYR A 1 120 ? 47.775 36.801 62.688 1.00 23.64 120 TYR A N 1
ATOM 902 C CA . TYR A 1 120 ? 48.619 37.913 63.097 1.00 25.14 120 TYR A CA 1
ATOM 903 C C . TYR A 1 120 ? 50.083 37.600 62.864 1.00 24.31 120 TYR A C 1
ATOM 904 O O . TYR A 1 120 ? 50.495 36.441 62.890 1.00 25.59 120 TYR A O 1
ATOM 913 N N . ILE A 1 121 ? 50.869 38.642 62.642 1.00 21.37 121 ILE A N 1
ATOM 914 C CA . ILE A 1 121 ? 52.310 38.469 62.567 1.00 22.97 121 ILE A CA 1
ATOM 915 C C . ILE A 1 121 ? 53.019 39.684 63.167 1.00 25.69 121 ILE A C 1
ATOM 916 O O . ILE A 1 121 ? 52.513 40.801 63.101 1.00 22.18 121 ILE A O 1
ATOM 921 N N . VAL A 1 122 ? 54.170 39.459 63.790 1.00 21.22 122 VAL A N 1
ATOM 922 C CA . VAL A 1 122 ? 54.997 40.559 64.249 1.00 21.34 122 VAL A CA 1
ATOM 923 C C . VAL A 1 122 ? 56.207 40.687 63.321 1.00 20.29 122 VAL A C 1
ATOM 924 O O . VAL A 1 122 ? 56.868 39.700 63.025 1.00 20.11 122 VAL A O 1
ATOM 928 N N . VAL A 1 123 ? 56.458 41.899 62.836 1.00 19.72 123 VAL A N 1
ATOM 929 C CA . VAL A 1 123 ? 57.572 42.169 61.922 1.00 18.83 123 VAL A CA 1
ATOM 930 C C . VAL A 1 123 ? 58.208 43.519 62.245 1.00 19.21 123 VAL A C 1
ATOM 931 O O . VAL A 1 123 ? 57.665 44.289 63.034 1.00 20.03 123 VAL A O 1
ATOM 935 N N . LYS A 1 124 ? 59.350 43.815 61.626 1.00 18.76 124 LYS A N 1
ATOM 936 C CA . LYS A 1 124 ? 59.965 45.129 61.789 1.00 19.21 124 LYS A CA 1
ATOM 937 C C . LYS A 1 124 ? 59.160 46.195 61.058 1.00 18.70 124 LYS A C 1
ATOM 938 O O . LYS A 1 124 ? 58.502 45.908 60.060 1.00 17.69 124 LYS A O 1
ATOM 944 N N . ARG A 1 125 ? 59.213 47.423 61.565 1.00 19.58 125 ARG A N 1
ATOM 945 C CA . ARG A 1 125 ? 58.654 48.575 60.852 1.00 21.63 125 ARG A CA 1
ATOM 946 C C . ARG A 1 125 ? 59.090 48.588 59.388 1.00 22.60 125 ARG A C 1
ATOM 947 O O . ARG A 1 125 ? 58.299 48.881 58.486 1.00 18.67 125 ARG A O 1
ATOM 955 N N . LYS A 1 126 ? 60.348 48.243 59.147 1.00 17.94 126 LYS A N 1
ATOM 956 C CA . LYS A 1 126 ? 60.880 48.273 57.793 1.00 19.92 126 LYS A CA 1
ATOM 957 C C . LYS A 1 126 ? 60.307 47.157 56.923 1.00 16.23 126 LYS A C 1
ATOM 958 O O . LYS A 1 126 ? 60.546 47.130 55.718 1.00 14.83 126 LYS A O 1
ATOM 964 N N . ASN A 1 127 ? 59.553 46.247 57.538 1.00 15.79 127 ASN A N 1
ATOM 965 C CA . ASN A 1 127 ? 58.897 45.160 56.811 1.00 14.90 127 ASN A CA 1
ATOM 966 C C . ASN A 1 127 ? 57.429 45.437 56.487 1.00 14.69 127 ASN A C 1
ATOM 967 O O . ASN A 1 127 ? 56.702 44.527 56.103 1.00 15.42 127 ASN A O 1
ATOM 972 N N . VAL A 1 128 ? 56.975 46.671 56.673 1.00 15.18 128 VAL A N 1
ATOM 973 C CA . VAL A 1 128 ? 55.634 47.019 56.203 1.00 15.07 128 VAL A CA 1
ATOM 974 C C . VAL A 1 128 ? 55.674 48.292 55.378 1.00 19.85 128 VAL A C 1
ATOM 975 O O . VAL A 1 128 ? 56.535 49.156 55.572 1.00 16.07 128 VAL A O 1
ATOM 979 N N . PHE A 1 129 ? 54.719 48.386 54.461 1.00 14.55 129 PHE A N 1
ATOM 980 C CA . PHE A 1 129 ? 54.636 49.463 53.489 1.00 17.22 129 PHE A CA 1
ATOM 981 C C . PHE A 1 129 ? 53.212 49.981 53.505 1.00 15.10 129 PHE A C 1
ATOM 982 O O . PHE A 1 129 ? 52.282 49.236 53.243 1.00 17.77 129 PHE A O 1
ATOM 990 N N . ALA A 1 130 ? 53.053 51.253 53.853 1.00 16.12 130 ALA A N 1
ATOM 991 C CA . ALA A 1 130 ? 51.728 51.824 54.066 1.00 19.89 130 ALA A CA 1
ATOM 992 C C . ALA A 1 130 ? 50.955 51.937 52.761 1.00 16.69 130 ALA A C 1
ATOM 993 O O . ALA A 1 130 ? 51.488 52.407 51.764 1.00 16.82 130 ALA A O 1
ATOM 995 N N . LEU A 1 131 ? 49.696 51.511 52.792 1.00 21.62 131 LEU A N 1
ATOM 996 C CA . LEU A 1 131 ? 48.805 51.588 51.635 1.00 20.10 131 LEU A CA 1
ATOM 997 C C . LEU A 1 131 ? 47.987 52.873 51.667 1.00 18.33 131 LEU A C 1
ATOM 998 O O . LEU A 1 131 ? 47.700 53.403 52.742 1.00 19.52 131 LEU A O 1
ATOM 1003 N N . PRO A 1 132 ? 47.592 53.368 50.490 1.00 22.86 132 PRO A N 1
ATOM 1004 C CA . PRO A 1 132 ? 46.607 54.453 50.455 1.00 26.89 132 PRO A CA 1
ATOM 1005 C C . PRO A 1 132 ? 45.338 54.015 51.170 1.00 28.13 132 PRO A C 1
ATOM 1006 O O . PRO A 1 132 ? 44.953 52.849 51.079 1.00 29.83 132 PRO A O 1
ATOM 1010 N N . THR A 1 133 ? 44.702 54.936 51.884 1.00 31.28 133 THR A N 1
ATOM 1011 C CA . THR A 1 133 ? 43.554 54.590 52.712 1.00 35.97 133 THR A CA 1
ATOM 1012 C C . THR A 1 133 ? 42.348 54.114 51.898 1.00 32.53 133 THR A C 1
ATOM 1013 O O . THR A 1 133 ? 41.490 53.400 52.420 1.00 39.84 133 THR A O 1
ATOM 1017 N N . ASP A 1 134 ? 42.282 54.500 50.626 1.00 29.93 134 ASP A N 1
ATOM 1018 C CA . ASP A 1 134 ? 41.154 54.111 49.780 1.00 33.98 134 ASP A CA 1
ATOM 1019 C C . ASP A 1 134 ? 41.407 52.798 49.031 1.00 30.51 134 ASP A C 1
ATOM 1020 O O . ASP A 1 134 ? 40.541 52.304 48.310 1.00 33.94 134 ASP A O 1
ATOM 1025 N N . MET A 1 135 ? 42.595 52.228 49.195 1.00 21.57 135 MET A N 1
ATOM 1026 C CA . MET A 1 135 ? 42.892 50.977 48.524 1.00 19.64 135 MET A CA 1
ATOM 1027 C C . MET A 1 135 ? 42.212 49.806 49.218 1.00 23.69 135 MET A C 1
ATOM 1028 O O . MET A 1 135 ? 42.381 49.611 50.425 1.00 21.37 135 MET A O 1
ATOM 1033 N N . PRO A 1 136 ? 41.434 49.021 48.461 1.00 26.06 136 PRO A N 1
ATOM 1034 C CA . PRO A 1 136 ? 40.849 47.819 49.058 1.00 28.06 136 PRO A CA 1
ATOM 1035 C C . PRO A 1 136 ? 41.978 46.962 49.616 1.00 22.86 136 PRO A C 1
ATOM 1036 O O . PRO A 1 136 ? 42.965 46.732 48.916 1.00 21.03 136 PRO A O 1
ATOM 1040 N N . ILE A 1 137 ? 41.846 46.553 50.875 1.00 28.98 137 ILE A N 1
ATOM 1041 C CA . ILE A 1 137 ? 42.948 45.944 51.602 1.00 19.95 137 ILE A CA 1
ATOM 1042 C C . ILE A 1 137 ? 43.426 44.666 50.911 1.00 18.76 137 ILE A C 1
ATOM 1043 O O . ILE A 1 137 ? 44.620 44.384 50.892 1.00 18.81 137 ILE A O 1
ATOM 1048 N N . GLU A 1 138 ? 42.493 43.930 50.315 1.00 19.60 138 GLU A N 1
ATOM 1049 C CA . GLU A 1 138 ? 42.823 42.712 49.588 1.00 21.74 138 GLU A CA 1
ATOM 1050 C C . GLU A 1 138 ? 43.836 42.986 48.488 1.00 21.63 138 GLU A C 1
ATOM 1051 O O . GLU A 1 138 ? 44.714 42.159 48.240 1.00 21.21 138 GLU A O 1
ATOM 1057 N N . ASP A 1 139 ? 43.734 44.150 47.844 1.00 17.79 139 ASP A N 1
ATOM 1058 C CA . ASP A 1 139 ? 44.654 44.492 46.751 1.00 15.01 139 ASP A CA 1
ATOM 1059 C C . ASP A 1 139 ? 46.088 44.591 47.229 1.00 15.66 139 ASP A C 1
ATOM 1060 O O . ASP A 1 139 ? 47.021 44.484 46.434 1.00 13.00 139 ASP A O 1
ATOM 1065 N N . GLY A 1 140 ? 46.259 44.840 48.517 1.00 14.41 140 GLY A N 1
ATOM 1066 C CA . GLY A 1 140 ? 47.583 45.044 49.076 1.00 13.73 140 GLY A CA 1
ATOM 1067 C C . GLY A 1 140 ? 48.440 43.802 48.996 1.00 14.45 140 GLY A C 1
ATOM 1068 O O . GLY A 1 140 ? 49.675 43.889 48.965 1.00 12.82 140 GLY A O 1
ATOM 1069 N N . ALA A 1 141 ? 47.793 42.642 48.968 1.00 13.79 141 ALA A N 1
ATOM 1070 C CA . ALA A 1 141 ? 48.521 41.378 48.867 1.00 13.57 141 ALA A CA 1
ATOM 1071 C C . ALA A 1 141 ? 49.176 41.200 47.508 1.00 14.46 141 ALA A C 1
ATOM 1072 O O . ALA A 1 141 ? 49.963 40.269 47.312 1.00 14.25 141 ALA A O 1
ATOM 1074 N N . PHE A 1 142 ? 48.884 42.097 46.571 1.00 11.70 142 PHE A N 1
ATOM 1075 C CA . PHE A 1 142 ? 49.454 41.947 45.235 1.00 10.92 142 PHE A CA 1
ATOM 1076 C C . PHE A 1 142 ? 50.622 42.875 44.998 1.00 14.36 142 PHE A C 1
ATOM 1077 O O . PHE A 1 142 ? 51.292 42.772 43.967 1.00 9.54 142 PHE A O 1
ATOM 1085 N N . ILE A 1 143 ? 50.883 43.770 45.948 1.00 11.74 143 ILE A N 1
ATOM 1086 C CA . ILE A 1 143 ? 51.962 44.734 45.741 1.00 13.06 143 ILE A CA 1
ATOM 1087 C C . ILE A 1 143 ? 53.318 44.058 45.596 1.00 12.48 143 ILE A C 1
ATOM 1088 O O . ILE A 1 143 ? 54.076 44.391 44.686 1.00 10.05 143 ILE A O 1
ATOM 1093 N N . GLU A 1 144 ? 53.622 43.114 46.483 1.00 9.81 144 GLU A N 1
ATOM 1094 C CA . GLU A 1 144 ? 54.884 42.404 46.417 1.00 10.32 144 GLU A CA 1
ATOM 1095 C C . GLU A 1 144 ? 55.067 41.674 45.061 1.00 10.01 144 GLU A C 1
ATOM 1096 O O . GLU A 1 144 ? 56.103 41.862 44.402 1.00 10.33 144 GLU A O 1
ATOM 1102 N N . PRO A 1 145 ? 54.064 40.888 44.609 1.00 11.34 145 PRO A N 1
ATOM 1103 C CA . PRO A 1 145 ? 54.294 40.261 43.298 1.00 12.70 145 PRO A CA 1
ATOM 1104 C C . PRO A 1 145 ? 54.341 41.253 42.117 1.00 10.26 145 PRO A C 1
ATOM 1105 O O . PRO A 1 145 ? 55.065 40.974 41.143 1.00 11.14 145 PRO A O 1
ATOM 1109 N N . ILE A 1 146 ? 53.654 42.391 42.208 1.00 8.13 146 ILE A N 1
ATOM 1110 C CA . ILE A 1 146 ? 53.800 43.432 41.184 1.00 7.91 146 ILE A CA 1
ATOM 1111 C C . ILE A 1 146 ? 55.247 43.900 41.115 1.00 8.75 146 ILE A C 1
ATOM 1112 O O . ILE A 1 146 ? 55.825 44.038 40.036 1.00 8.80 146 ILE A O 1
ATOM 1117 N N . THR A 1 147 ? 55.841 44.126 42.280 1.00 7.64 147 THR A N 1
ATOM 1118 C CA . THR A 1 147 ? 57.189 44.680 42.282 1.00 9.65 147 THR A CA 1
ATOM 1119 C C . THR A 1 147 ? 58.229 43.733 41.710 1.00 10.73 147 THR A C 1
ATOM 1120 O O . THR A 1 147 ? 59.292 44.186 41.339 1.00 8.99 147 THR A O 1
ATOM 1124 N N . VAL A 1 148 ? 57.940 42.436 41.655 1.00 8.72 148 VAL A N 1
ATOM 1125 C CA . VAL A 1 148 ? 58.871 41.494 41.036 1.00 6.99 148 VAL A CA 1
ATOM 1126 C C . VAL A 1 148 ? 59.137 41.894 39.576 1.00 9.60 148 VAL A C 1
ATOM 1127 O O . VAL A 1 148 ? 60.299 42.058 39.150 1.00 9.39 148 VAL A O 1
ATOM 1131 N N . GLY A 1 149 ? 58.060 42.063 38.820 1.00 10.01 149 GLY A N 1
ATOM 1132 C CA . GLY A 1 149 ? 58.153 42.466 37.432 1.00 10.31 149 GLY A CA 1
ATOM 1133 C C . GLY A 1 149 ? 58.712 43.863 37.296 1.00 11.61 149 GLY A C 1
ATOM 1134 O O . GLY A 1 149 ? 59.521 44.121 36.414 1.00 10.42 149 GLY A O 1
ATOM 1135 N N . LEU A 1 150 ? 58.295 44.762 38.182 1.00 6.65 150 LEU A N 1
ATOM 1136 C CA . LEU A 1 150 ? 58.771 46.130 38.138 1.00 6.90 150 LEU A CA 1
ATOM 1137 C C . LEU A 1 150 ? 60.274 46.185 38.373 1.00 8.47 150 LEU A C 1
ATOM 1138 O O . LEU A 1 150 ? 60.960 47.008 37.777 1.00 7.18 150 LEU A O 1
ATOM 1143 N N . HIS A 1 151 ? 60.768 45.319 39.250 1.00 8.95 151 HIS A N 1
ATOM 1144 C CA . HIS A 1 151 ? 62.201 45.292 39.537 1.00 7.58 151 HIS A CA 1
ATOM 1145 C C . HIS A 1 151 ? 62.986 44.880 38.299 1.00 8.24 151 HIS A C 1
ATOM 1146 O O . HIS A 1 151 ? 64.021 45.471 37.992 1.00 8.50 151 HIS A O 1
ATOM 1153 N N . ALA A 1 152 ? 62.489 43.867 37.597 1.00 6.75 152 ALA A N 1
ATOM 1154 C CA . ALA A 1 152 ? 63.116 43.458 36.330 1.00 6.72 152 ALA A CA 1
ATOM 1155 C C . ALA A 1 152 ? 63.100 44.581 35.296 1.00 7.24 152 ALA A C 1
ATOM 1156 O O . ALA A 1 152 ? 64.128 44.820 34.647 1.00 8.67 152 ALA A O 1
ATOM 1158 N N . PHE A 1 153 ? 61.964 45.270 35.128 1.00 6.66 153 PHE A N 1
ATOM 1159 C CA . PHE A 1 153 ? 61.926 46.440 34.231 1.00 9.23 153 PHE A CA 1
ATOM 1160 C C . PHE A 1 153 ? 62.948 47.505 34.639 1.00 10.89 153 PHE A C 1
ATOM 1161 O O . PHE A 1 153 ? 63.617 48.114 33.799 1.00 10.77 153 PHE A O 1
ATOM 1169 N N . HIS A 1 154 ? 63.061 47.740 35.939 1.00 9.19 154 HIS A N 1
ATOM 1170 C CA . HIS A 1 154 ? 64.013 48.720 36.450 1.00 11.33 154 HIS A CA 1
ATOM 1171 C C . HIS A 1 154 ? 65.446 48.350 36.091 1.00 12.96 154 HIS A C 1
ATOM 1172 O O . HIS A 1 154 ? 66.220 49.200 35.653 1.00 11.06 154 HIS A O 1
ATOM 1179 N N . LEU A 1 155 ? 65.792 47.080 36.250 1.00 9.42 155 LEU A N 1
ATOM 1180 C CA . LEU A 1 155 ? 67.153 46.635 35.914 1.00 8.70 155 LEU A CA 1
ATOM 1181 C C . LEU A 1 155 ? 67.427 46.788 34.428 1.00 10.49 155 LEU A C 1
ATOM 1182 O O . LEU A 1 155 ? 68.566 46.977 34.035 1.00 11.88 155 LEU A O 1
ATOM 1187 N N . ALA A 1 156 ? 66.375 46.721 33.622 1.00 8.26 156 ALA A N 1
ATOM 1188 C CA . ALA A 1 156 ? 66.496 46.852 32.170 1.00 10.39 156 ALA A CA 1
ATOM 1189 C C . ALA A 1 156 ? 66.400 48.295 31.693 1.00 12.70 156 ALA A C 1
ATOM 1190 O O . ALA A 1 156 ? 66.356 48.541 30.492 1.00 11.54 156 ALA A O 1
ATOM 1192 N N . GLN A 1 157 ? 66.380 49.233 32.635 1.00 10.10 157 GLN A N 1
ATOM 1193 C CA . GLN A 1 157 ? 66.276 50.666 32.352 1.00 12.56 157 GLN A CA 1
ATOM 1194 C C . GLN A 1 157 ? 64.932 50.997 31.686 1.00 13.82 157 GLN A C 1
ATOM 1195 O O . GLN A 1 157 ? 64.842 51.877 30.832 1.00 13.37 157 GLN A O 1
ATOM 1201 N N . GLY A 1 158 ? 63.895 50.275 32.084 1.00 11.72 158 GLY A N 1
ATOM 1202 C CA . GLY A 1 158 ? 62.533 50.611 31.702 1.00 14.36 158 GLY A CA 1
ATOM 1203 C C . GLY A 1 158 ? 62.005 49.833 30.516 1.00 15.45 158 GLY A C 1
ATOM 1204 O O . GLY A 1 158 ? 62.764 49.161 29.819 1.00 15.91 158 GLY A O 1
ATOM 1205 N N . CYS A 1 159 ? 60.699 49.914 30.280 1.00 16.00 159 CYS A N 1
ATOM 1206 C CA . CYS A 1 159 ? 60.119 49.192 29.151 1.00 17.16 159 CYS A CA 1
ATOM 1207 C C . CYS A 1 159 ? 59.513 50.132 28.123 1.00 13.83 159 CYS A C 1
ATOM 1208 O O . CYS A 1 159 ? 58.929 49.685 27.133 1.00 12.82 159 CYS A O 1
ATOM 1211 N N . GLU A 1 160 ? 59.671 51.435 28.334 1.00 19.87 160 GLU A N 1
ATOM 1212 C CA . GLU A 1 160 ? 59.068 52.418 27.430 1.00 25.45 160 GLU A CA 1
ATOM 1213 C C . GLU A 1 160 ? 59.552 52.304 25.975 1.00 20.79 160 GLU A C 1
ATOM 1214 O O . GLU A 1 160 ? 60.755 52.291 25.693 1.00 19.42 160 GLU A O 1
ATOM 1220 N N . ASN A 1 161 ? 58.590 52.229 25.058 1.00 16.26 161 ASN A N 1
ATOM 1221 C CA . ASN A 1 161 ? 58.837 52.037 23.631 1.00 16.89 161 ASN A CA 1
ATOM 1222 C C . ASN A 1 161 ? 59.585 50.755 23.293 1.00 15.67 161 ASN A C 1
ATOM 1223 O O . ASN A 1 161 ? 60.114 50.629 22.200 1.00 17.29 161 ASN A O 1
ATOM 1228 N N . LYS A 1 162 ? 59.625 49.801 24.218 1.00 12.21 162 LYS A N 1
ATOM 1229 C CA . LYS A 1 162 ? 60.228 48.509 23.920 1.00 11.39 162 LYS A CA 1
ATOM 1230 C C . LYS A 1 162 ? 59.200 47.466 23.511 1.00 11.44 162 LYS A C 1
ATOM 1231 O O . LYS A 1 162 ? 58.002 47.558 23.821 1.00 9.45 162 LYS A O 1
ATOM 1237 N N . ASN A 1 163 ? 59.683 46.460 22.798 1.00 9.21 163 ASN A N 1
ATOM 1238 C CA . ASN A 1 163 ? 58.855 45.326 22.449 1.00 12.66 163 ASN A CA 1
ATOM 1239 C C . ASN A 1 163 ? 59.027 44.273 23.525 1.00 11.71 163 ASN A C 1
ATOM 1240 O O . ASN A 1 163 ? 60.016 43.537 23.551 1.00 10.31 163 ASN A O 1
ATOM 1245 N N . VAL A 1 164 ? 58.062 44.231 24.426 1.00 8.16 164 VAL A N 1
ATOM 1246 C CA . VAL A 1 164 ? 58.170 43.415 25.618 1.00 7.86 164 VAL A CA 1
ATOM 1247 C C . VAL A 1 164 ? 57.598 42.044 25.329 1.00 8.57 164 VAL A C 1
ATOM 1248 O O . VAL A 1 164 ? 56.544 41.897 24.684 1.00 11.87 164 VAL A O 1
ATOM 1252 N N . ILE A 1 165 ? 58.316 41.033 25.784 1.00 8.66 165 ILE A N 1
ATOM 1253 C CA . ILE A 1 165 ? 57.852 39.662 25.666 1.00 10.44 165 ILE A CA 1
ATOM 1254 C C . ILE A 1 165 ? 57.865 39.067 27.060 1.00 7.87 165 ILE A C 1
ATOM 1255 O O . ILE A 1 165 ? 58.912 39.036 27.715 1.00 9.06 165 ILE A O 1
ATOM 1260 N N . ILE A 1 166 ? 56.708 38.608 27.522 1.00 8.38 166 ILE A N 1
ATOM 1261 C CA . ILE A 1 166 ? 56.611 37.983 28.824 1.00 8.03 166 ILE A CA 1
ATOM 1262 C C . ILE A 1 166 ? 56.434 36.488 28.655 1.00 12.15 166 ILE A C 1
ATOM 1263 O O . ILE A 1 166 ? 55.463 36.034 28.067 1.00 10.83 166 ILE A O 1
ATOM 1268 N N . ILE A 1 167 ? 57.385 35.711 29.158 1.00 8.81 167 ILE A N 1
ATOM 1269 C CA . ILE A 1 167 ? 57.283 34.268 29.027 1.00 9.69 167 ILE A CA 1
ATOM 1270 C C . ILE A 1 167 ? 56.830 33.717 30.375 1.00 13.73 167 ILE A C 1
ATOM 1271 O O . ILE A 1 167 ? 57.469 33.936 31.403 1.00 14.27 167 ILE A O 1
ATOM 1276 N N . GLY A 1 168 ? 55.698 33.032 30.378 1.00 11.17 168 GLY A N 1
ATOM 1277 C CA . GLY A 1 168 ? 55.138 32.562 31.627 1.00 12.19 168 GLY A CA 1
ATOM 1278 C C . GLY A 1 168 ? 53.939 33.416 31.966 1.00 12.75 168 GLY A C 1
ATOM 1279 O O . GLY A 1 168 ? 54.058 34.635 32.106 1.00 14.16 168 GLY A O 1
ATOM 1280 N N . ALA A 1 169 ? 52.782 32.773 32.070 1.00 14.55 169 ALA A N 1
ATOM 1281 C CA . ALA A 1 169 ? 51.533 33.479 32.331 1.00 16.92 169 ALA A CA 1
ATOM 1282 C C . ALA A 1 169 ? 50.970 33.112 33.701 1.00 13.96 169 ALA A C 1
ATOM 1283 O O . ALA A 1 169 ? 49.751 33.007 33.881 1.00 17.19 169 ALA A O 1
ATOM 1285 N N . GLY A 1 170 ? 51.867 32.911 34.662 1.00 16.78 170 GLY A N 1
ATOM 1286 C CA . GLY A 1 170 ? 51.485 32.802 36.058 1.00 16.14 170 GLY A CA 1
ATOM 1287 C C . GLY A 1 170 ? 51.193 34.196 36.571 1.00 13.65 170 GLY A C 1
ATOM 1288 O O . GLY A 1 170 ? 51.196 35.151 35.798 1.00 13.87 170 GLY A O 1
ATOM 1289 N N . THR A 1 171 ? 50.929 34.345 37.863 1.00 11.30 171 THR A N 1
ATOM 1290 C CA . THR A 1 171 ? 50.548 35.665 38.351 1.00 10.78 171 THR A CA 1
ATOM 1291 C C . THR A 1 171 ? 51.608 36.739 38.097 1.00 9.68 171 THR A C 1
ATOM 1292 O O . THR A 1 171 ? 51.295 37.838 37.664 1.00 10.48 171 THR A O 1
ATOM 1296 N N A ILE A 1 172 ? 52.871 36.424 38.357 0.29 12.10 172 ILE A N 1
ATOM 1297 N N B ILE A 1 172 ? 52.870 36.416 38.378 0.71 11.00 172 ILE A N 1
ATOM 1298 C CA A ILE A 1 172 ? 53.915 37.422 38.175 0.29 12.63 172 ILE A CA 1
ATOM 1299 C CA B ILE A 1 172 ? 53.947 37.365 38.157 0.71 13.33 172 ILE A CA 1
ATOM 1300 C C A ILE A 1 172 ? 54.029 37.836 36.702 0.29 11.48 172 ILE A C 1
ATOM 1301 C C B ILE A 1 172 ? 53.971 37.829 36.706 0.71 8.16 172 ILE A C 1
ATOM 1302 O O A ILE A 1 172 ? 54.204 39.016 36.401 0.29 10.27 172 ILE A O 1
ATOM 1303 O O B ILE A 1 172 ? 54.040 39.023 36.427 0.71 7.74 172 ILE A O 1
ATOM 1312 N N . GLY A 1 173 ? 53.898 36.876 35.791 1.00 8.55 173 GLY A N 1
ATOM 1313 C CA . GLY A 1 173 ? 53.867 37.188 34.366 1.00 10.41 173 GLY A CA 1
ATOM 1314 C C . GLY A 1 173 ? 52.675 38.022 33.923 1.00 12.14 173 GLY A C 1
ATOM 1315 O O . GLY A 1 173 ? 52.818 38.968 33.145 1.00 9.57 173 GLY A O 1
ATOM 1316 N N . LEU A 1 174 ? 51.481 37.672 34.396 1.00 9.31 174 LEU A N 1
ATOM 1317 C CA . LEU A 1 174 ? 50.311 38.434 34.016 1.00 9.72 174 LEU A CA 1
ATOM 1318 C C . LEU A 1 174 ? 50.390 39.851 34.560 1.00 12.14 174 LEU A C 1
ATOM 1319 O O . LEU A 1 174 ? 49.979 40.788 33.892 1.00 9.35 174 LEU A O 1
ATOM 1324 N N . LEU A 1 175 ? 50.906 40.011 35.780 1.00 8.89 175 LEU A N 1
ATOM 1325 C CA . LEU A 1 175 ? 51.083 41.358 36.337 1.00 8.58 175 LEU A CA 1
ATOM 1326 C C . LEU A 1 175 ? 52.085 42.150 35.499 1.00 10.66 175 LEU A C 1
ATOM 1327 O O . LEU A 1 175 ? 51.882 43.335 35.223 1.00 8.76 175 LEU A O 1
ATOM 1332 N N . ALA A 1 176 ? 53.160 41.481 35.094 1.00 8.14 176 ALA A N 1
ATOM 1333 C CA . ALA A 1 176 ? 54.180 42.114 34.271 1.00 11.38 176 ALA A CA 1
ATOM 1334 C C . ALA A 1 176 ? 53.614 42.620 32.942 1.00 9.14 176 ALA A C 1
ATOM 1335 O O . ALA A 1 176 ? 53.999 43.684 32.459 1.00 8.18 176 ALA A O 1
ATOM 1337 N N . ILE A 1 177 ? 52.702 41.867 32.346 1.00 7.92 177 ILE A N 1
ATOM 1338 C CA . ILE A 1 177 ? 52.030 42.339 31.140 1.00 8.37 177 ILE A CA 1
ATOM 1339 C C . ILE A 1 177 ? 51.314 43.646 31.389 1.00 9.88 177 ILE A C 1
ATOM 1340 O O . ILE A 1 177 ? 51.479 44.605 30.628 1.00 12.24 177 ILE A O 1
ATOM 1345 N N . GLN A 1 178 ? 50.524 43.682 32.461 1.00 9.00 178 GLN A N 1
ATOM 1346 C CA . GLN A 1 178 ? 49.773 44.873 32.818 1.00 9.53 178 GLN A CA 1
ATOM 1347 C C . GLN A 1 178 ? 50.687 46.062 33.085 1.00 11.66 178 GLN A C 1
ATOM 1348 O O . GLN A 1 178 ? 50.395 47.183 32.656 1.00 11.97 178 GLN A O 1
ATOM 1354 N N . CYS A 1 179 ? 51.800 45.817 33.780 1.00 14.14 179 CYS A N 1
ATOM 1355 C CA . CYS A 1 179 ? 52.729 46.901 34.084 1.00 12.73 179 CYS A CA 1
ATOM 1356 C C . CYS A 1 179 ? 53.417 47.414 32.814 1.00 8.74 179 CYS A C 1
ATOM 1357 O O . CYS A 1 179 ? 53.529 48.620 32.625 1.00 12.65 179 CYS A O 1
ATOM 1360 N N . ALA A 1 180 ? 53.826 46.500 31.941 1.00 8.99 180 ALA A N 1
ATOM 1361 C CA . ALA A 1 180 ? 54.450 46.894 30.675 1.00 9.90 180 ALA A CA 1
ATOM 1362 C C . ALA A 1 180 ? 53.544 47.809 29.864 1.00 9.97 180 ALA A C 1
ATOM 1363 O O . ALA A 1 180 ? 53.995 48.796 29.293 1.00 13.58 180 ALA A O 1
ATOM 1365 N N . VAL A 1 181 ? 52.261 47.479 29.800 1.00 9.21 181 VAL A N 1
ATOM 1366 C CA . VAL A 1 181 ? 51.315 48.313 29.078 1.00 11.22 181 VAL A CA 1
ATOM 1367 C C . VAL A 1 181 ? 51.215 49.692 29.724 1.00 19.90 181 VAL A C 1
ATOM 1368 O O . VAL A 1 181 ? 51.243 50.714 29.042 1.00 17.21 181 VAL A O 1
ATOM 1372 N N . ALA A 1 182 ? 51.133 49.713 31.048 1.00 17.80 182 ALA A N 1
ATOM 1373 C CA . ALA A 1 182 ? 50.924 50.955 31.770 1.00 18.60 182 ALA A CA 1
ATOM 1374 C C . ALA A 1 182 ? 52.135 51.887 31.677 1.00 21.20 182 ALA A C 1
ATOM 1375 O O . ALA A 1 182 ? 52.006 53.119 31.752 1.00 21.58 182 ALA A O 1
ATOM 1377 N N . LEU A 1 183 ? 53.303 51.288 31.509 1.00 16.81 183 LEU A N 1
ATOM 1378 C CA . LEU A 1 183 ? 54.574 51.996 31.526 1.00 16.69 183 LEU A CA 1
ATOM 1379 C C . LEU A 1 183 ? 55.068 52.303 30.118 1.00 15.76 183 LEU A C 1
ATOM 1380 O O . LEU A 1 183 ? 56.214 52.711 29.924 1.00 24.72 183 LEU A O 1
ATOM 1385 N N . GLY A 1 184 ? 54.205 52.074 29.134 1.00 18.39 184 GLY A N 1
ATOM 1386 C CA . GLY A 1 184 ? 54.445 52.565 27.789 1.00 21.76 184 GLY A CA 1
ATOM 1387 C C . GLY A 1 184 ? 55.237 51.685 26.843 1.00 18.41 184 GLY A C 1
ATOM 1388 O O . GLY A 1 184 ? 55.832 52.188 25.892 1.00 17.27 184 GLY A O 1
ATOM 1389 N N . ALA A 1 185 ? 55.238 50.377 27.082 1.00 11.30 185 ALA A N 1
ATOM 1390 C CA . ALA A 1 185 ? 55.805 49.440 26.103 1.00 11.88 185 ALA A CA 1
ATOM 1391 C C . ALA A 1 185 ? 55.193 49.659 24.716 1.00 11.32 185 ALA A C 1
ATOM 1392 O O . ALA A 1 185 ? 53.996 49.955 24.592 1.00 14.15 185 ALA A O 1
ATOM 1394 N N . LYS A 1 186 ? 56.005 49.510 23.676 1.00 11.01 186 LYS A N 1
ATOM 1395 C CA . LYS A 1 186 ? 55.535 49.636 22.303 1.00 13.15 186 LYS A CA 1
ATOM 1396 C C . LYS A 1 186 ? 54.580 48.505 21.970 1.00 14.56 186 LYS A C 1
ATOM 1397 O O . LYS A 1 186 ? 53.543 48.709 21.346 1.00 16.77 186 LYS A O 1
ATOM 1403 N N . SER A 1 187 ? 54.944 47.305 22.397 1.00 12.13 187 SER A N 1
ATOM 1404 C CA . SER A 1 187 ? 54.096 46.137 22.248 1.00 13.02 187 SER A CA 1
ATOM 1405 C C . SER A 1 187 ? 54.328 45.200 23.425 1.00 12.22 187 SER A C 1
ATOM 1406 O O . SER A 1 187 ? 55.368 45.259 24.081 1.00 9.91 187 SER A O 1
ATOM 1409 N N . VAL A 1 188 ? 53.356 44.333 23.692 1.00 10.31 188 VAL A N 1
ATOM 1410 C CA . VAL A 1 188 ? 53.573 43.269 24.659 1.00 10.34 188 VAL A CA 1
ATOM 1411 C C . VAL A 1 188 ? 53.102 41.958 24.059 1.00 11.48 188 VAL A C 1
ATOM 1412 O O . VAL A 1 188 ? 51.985 41.869 23.542 1.00 13.38 188 VAL A O 1
ATOM 1416 N N . THR A 1 189 ? 53.976 40.958 24.104 1.00 9.68 189 THR A N 1
ATOM 1417 C CA . THR A 1 189 ? 53.688 39.620 23.609 1.00 11.41 189 THR A CA 1
ATOM 1418 C C . THR A 1 189 ? 53.712 38.670 24.795 1.00 14.29 189 THR A C 1
ATOM 1419 O O . THR A 1 189 ? 54.594 38.786 25.638 1.00 15.23 189 THR A O 1
ATOM 1423 N N . ALA A 1 190 ? 52.767 37.741 24.875 1.00 10.74 190 ALA A N 1
ATOM 1424 C CA . ALA A 1 190 ? 52.788 36.788 25.981 1.00 11.33 190 ALA A CA 1
ATOM 1425 C C . ALA A 1 190 ? 52.980 35.366 25.467 1.00 11.44 190 ALA A C 1
ATOM 1426 O O . ALA A 1 190 ? 52.384 34.986 24.480 1.00 13.63 190 ALA A O 1
ATOM 1428 N N . ILE A 1 191 ? 53.816 34.589 26.151 1.00 11.60 191 ILE A N 1
ATOM 1429 C CA . ILE A 1 191 ? 54.112 33.226 25.741 1.00 11.99 191 ILE A CA 1
ATOM 1430 C C . ILE A 1 191 ? 53.898 32.257 26.894 1.00 12.38 191 ILE A C 1
ATOM 1431 O O . ILE A 1 191 ? 54.365 32.504 27.994 1.00 14.85 191 ILE A O 1
ATOM 1436 N N . ASP A 1 192 ? 53.184 31.157 26.648 1.00 14.11 192 ASP A N 1
ATOM 1437 C CA . ASP A 1 192 ? 52.918 30.180 27.705 1.00 19.46 192 ASP A CA 1
ATOM 1438 C C . ASP A 1 192 ? 52.621 28.799 27.132 1.00 22.89 192 ASP A C 1
ATOM 1439 O O . ASP A 1 192 ? 52.210 28.683 25.977 1.00 22.79 192 ASP A O 1
ATOM 1444 N N . ILE A 1 193 ? 52.837 27.762 27.941 1.00 28.26 193 ILE A N 1
ATOM 1445 C CA . ILE A 1 193 ? 52.603 26.379 27.511 1.00 40.26 193 ILE A CA 1
ATOM 1446 C C . ILE A 1 193 ? 51.119 26.044 27.373 1.00 45.27 193 ILE A C 1
ATOM 1447 O O . ILE A 1 193 ? 50.758 25.126 26.637 1.00 51.56 193 ILE A O 1
ATOM 1452 N N . SER A 1 194 ? 50.263 26.774 28.084 1.00 49.24 194 SER A N 1
ATOM 1453 C CA . SER A 1 194 ? 48.817 26.582 27.986 1.00 52.90 194 SER A CA 1
ATOM 1454 C C . SER A 1 194 ? 48.179 27.784 27.307 1.00 49.69 194 SER A C 1
ATOM 1455 O O . SER A 1 194 ? 48.818 28.820 27.158 1.00 48.20 194 SER A O 1
ATOM 1458 N N . SER A 1 195 ? 46.916 27.654 26.910 1.00 41.32 195 SER A N 1
ATOM 1459 C CA . SER A 1 195 ? 46.265 28.695 26.106 1.00 35.18 195 SER A CA 1
ATOM 1460 C C . SER A 1 195 ? 45.230 29.518 26.865 1.00 31.63 195 SER A C 1
ATOM 1461 O O . SER A 1 195 ? 44.663 30.488 26.341 1.00 31.65 195 SER A O 1
ATOM 1464 N N . GLU A 1 196 ? 45.026 29.139 28.115 1.00 41.09 196 GLU A N 1
ATOM 1465 C CA . GLU A 1 196 ? 43.925 29.655 28.890 1.00 52.40 196 GLU A CA 1
ATOM 1466 C C . GLU A 1 196 ? 44.195 31.091 29.325 1.00 45.50 196 GLU A C 1
ATOM 1467 O O . GLU A 1 196 ? 43.395 32.014 29.111 1.00 47.27 196 GLU A O 1
ATOM 1473 N N . LYS A 1 197 ? 45.361 31.263 29.931 1.00 30.67 197 LYS A N 1
ATOM 1474 C CA . LYS A 1 197 ? 45.799 32.548 30.437 1.00 26.16 197 LYS A CA 1
ATOM 1475 C C . LYS A 1 197 ? 46.153 33.491 29.293 1.00 15.51 197 LYS A C 1
ATOM 1476 O O . LYS A 1 197 ? 46.286 34.706 29.477 1.00 17.56 197 LYS A O 1
ATOM 1482 N N . LEU A 1 198 ? 46.291 32.928 28.100 1.00 21.04 198 LEU A N 1
ATOM 1483 C CA . LEU A 1 198 ? 46.685 33.726 26.953 1.00 20.17 198 LEU A CA 1
ATOM 1484 C C . LEU A 1 198 ? 45.554 34.660 26.530 1.00 15.95 198 LEU A C 1
ATOM 1485 O O . LEU A 1 198 ? 45.811 35.813 26.209 1.00 15.61 198 LEU A O 1
ATOM 1490 N N . ALA A 1 199 ? 44.307 34.180 26.544 1.00 22.45 199 ALA A N 1
ATOM 1491 C CA . ALA A 1 199 ? 43.182 35.075 26.286 1.00 19.69 199 ALA A CA 1
ATOM 1492 C C . ALA A 1 199 ? 43.173 36.169 27.347 1.00 18.81 199 ALA A C 1
ATOM 1493 O O . ALA A 1 199 ? 43.028 37.347 27.040 1.00 16.76 199 ALA A O 1
ATOM 1495 N N . LEU A 1 200 ? 43.350 35.762 28.597 1.00 18.36 200 LEU A N 1
ATOM 1496 C CA . LEU A 1 200 ? 43.492 36.699 29.699 1.00 16.60 200 LEU A CA 1
ATOM 1497 C C . LEU A 1 200 ? 44.637 37.670 29.439 1.00 14.22 200 LEU A C 1
ATOM 1498 O O . LEU A 1 200 ? 44.516 38.881 29.652 1.00 15.33 200 LEU A O 1
ATOM 1503 N N . ALA A 1 201 ? 45.761 37.138 28.971 1.00 14.55 201 ALA A N 1
ATOM 1504 C CA . ALA A 1 201 ? 46.895 37.999 28.656 1.00 12.73 201 ALA A CA 1
ATOM 1505 C C . ALA A 1 201 ? 46.505 39.074 27.634 1.00 12.87 201 ALA A C 1
ATOM 1506 O O . ALA A 1 201 ? 46.878 40.227 27.780 1.00 12.22 201 ALA A O 1
ATOM 1508 N N . LYS A 1 202 ? 45.748 38.699 26.603 1.00 13.86 202 LYS A N 1
ATOM 1509 C CA . LYS A 1 202 ? 45.279 39.677 25.624 1.00 14.23 202 LYS A CA 1
ATOM 1510 C C . LYS A 1 202 ? 44.354 40.721 26.264 1.00 14.33 202 LYS A C 1
ATOM 1511 O O . LYS A 1 202 ? 44.412 41.895 25.902 1.00 14.17 202 LYS A O 1
ATOM 1517 N N A SER A 1 203 ? 43.521 40.288 27.210 0.58 14.71 203 SER A N 1
ATOM 1518 N N B SER A 1 203 ? 43.506 40.313 27.204 0.42 14.71 203 SER A N 1
ATOM 1519 C CA A SER A 1 203 ? 42.620 41.207 27.907 0.58 16.78 203 SER A CA 1
ATOM 1520 C CA B SER A 1 203 ? 42.634 41.293 27.849 0.42 17.02 203 SER A CA 1
ATOM 1521 C C A SER A 1 203 ? 43.389 42.218 28.751 0.58 15.35 203 SER A C 1
ATOM 1522 C C B SER A 1 203 ? 43.446 42.290 28.660 0.42 14.64 203 SER A C 1
ATOM 1523 O O A SER A 1 203 ? 42.882 43.297 29.054 0.58 17.58 203 SER A O 1
ATOM 1524 O O B SER A 1 203 ? 43.030 43.432 28.851 0.42 16.74 203 SER A O 1
ATOM 1529 N N . PHE A 1 204 ? 44.611 41.855 29.125 1.00 12.93 204 PHE A N 1
ATOM 1530 C CA . PHE A 1 204 ? 45.489 42.712 29.905 1.00 13.28 204 PHE A CA 1
ATOM 1531 C C . PHE A 1 204 ? 46.330 43.608 29.018 1.00 17.65 204 PHE A C 1
ATOM 1532 O O . PHE A 1 204 ? 47.135 44.402 29.515 1.00 18.30 204 PHE A O 1
ATOM 1540 N N . GLY A 1 205 ? 46.168 43.461 27.709 1.00 18.53 205 GLY A N 1
ATOM 1541 C CA . GLY A 1 205 ? 46.890 44.312 26.787 1.00 20.25 205 GLY A CA 1
ATOM 1542 C C . GLY A 1 205 ? 47.962 43.669 25.926 1.00 18.35 205 GLY A C 1
ATOM 1543 O O . GLY A 1 205 ? 48.588 44.371 25.131 1.00 17.89 205 GLY A O 1
ATOM 1544 N N . ALA A 1 206 ? 48.190 42.362 26.048 1.00 11.56 206 ALA A N 1
ATOM 1545 C CA . ALA A 1 206 ? 49.127 41.722 25.118 1.00 12.98 206 ALA A CA 1
ATOM 1546 C C . ALA A 1 206 ? 48.509 41.776 23.725 1.00 16.80 206 ALA A C 1
ATOM 1547 O O . ALA A 1 206 ? 47.334 41.479 23.556 1.00 18.84 206 ALA A O 1
ATOM 1549 N N . MET A 1 207 ? 49.282 42.199 22.734 1.00 14.20 207 MET A N 1
ATOM 1550 C CA . MET A 1 207 ? 48.724 42.343 21.394 1.00 19.77 207 MET A CA 1
ATOM 1551 C C . MET A 1 207 ? 48.782 41.022 20.639 1.00 22.51 207 MET A C 1
ATOM 1552 O O . MET A 1 207 ? 48.081 40.835 19.642 1.00 19.12 207 MET A O 1
ATOM 1557 N N . GLN A 1 208 ? 49.599 40.096 21.132 1.00 15.91 208 GLN A N 1
ATOM 1558 C CA . GLN A 1 208 ? 49.603 38.734 20.615 1.00 17.59 208 GLN A CA 1
ATOM 1559 C C . GLN A 1 208 ? 50.144 37.749 21.642 1.00 15.98 208 GLN A C 1
ATOM 1560 O O . GLN A 1 208 ? 50.845 38.141 22.579 1.00 16.64 208 GLN A O 1
ATOM 1566 N N . THR A 1 209 ? 49.795 36.479 21.451 1.00 18.79 209 THR A N 1
ATOM 1567 C CA . THR A 1 209 ? 50.203 35.394 22.333 1.00 16.82 209 THR A CA 1
ATOM 1568 C C . THR A 1 209 ? 50.683 34.188 21.528 1.00 16.25 209 THR A C 1
ATOM 1569 O O . THR A 1 209 ? 50.129 33.866 20.475 1.00 18.86 209 THR A O 1
ATOM 1573 N N . PHE A 1 210 ? 51.724 33.530 22.025 1.00 14.55 210 PHE A N 1
ATOM 1574 C CA . PHE A 1 210 ? 52.210 32.289 21.443 1.00 15.34 210 PHE A CA 1
ATOM 1575 C C . PHE A 1 210 ? 52.056 31.146 22.442 1.00 16.48 210 PHE A C 1
ATOM 1576 O O . PHE A 1 210 ? 52.528 31.234 23.581 1.00 14.90 210 PHE A O 1
ATOM 1584 N N . ASN A 1 211 ? 51.401 30.081 22.010 1.00 17.09 211 ASN A N 1
ATOM 1585 C CA . ASN A 1 211 ? 51.330 28.844 22.771 1.00 21.06 211 ASN A CA 1
ATOM 1586 C C . ASN A 1 211 ? 52.557 28.001 22.468 1.00 22.02 211 ASN A C 1
ATOM 1587 O O . ASN A 1 211 ? 52.681 27.471 21.369 1.00 26.49 211 ASN A O 1
ATOM 1592 N N . SER A 1 212 ? 53.462 27.865 23.430 1.00 18.21 212 SER A N 1
ATOM 1593 C CA . SER A 1 212 ? 54.753 27.250 23.127 1.00 23.00 212 SER A CA 1
ATOM 1594 C C . SER A 1 212 ? 54.656 25.731 22.988 1.00 26.61 212 SER A C 1
ATOM 1595 O O . SER A 1 212 ? 55.624 25.071 22.607 1.00 29.73 212 SER A O 1
ATOM 1598 N N . SER A 1 213 ? 53.488 25.179 23.286 1.00 25.98 213 SER A N 1
ATOM 1599 C CA . SER A 1 213 ? 53.266 23.755 23.080 1.00 31.07 213 SER A CA 1
ATOM 1600 C C . SER A 1 213 ? 52.766 23.509 21.659 1.00 35.23 213 SER A C 1
ATOM 1601 O O . SER A 1 213 ? 52.641 22.366 21.218 1.00 41.34 213 SER A O 1
ATOM 1604 N N . GLU A 1 214 ? 52.486 24.593 20.944 1.00 29.75 214 GLU A N 1
ATOM 1605 C CA . GLU A 1 214 ? 51.923 24.509 19.604 1.00 26.22 214 GLU A CA 1
ATOM 1606 C C . GLU A 1 214 ? 52.789 25.204 18.563 1.00 27.50 214 GLU A C 1
ATOM 1607 O O . GLU A 1 214 ? 52.690 24.912 17.376 1.00 34.06 214 GLU A O 1
ATOM 1613 N N . MET A 1 215 ? 53.626 26.136 19.010 1.00 24.20 215 MET A N 1
ATOM 1614 C CA . MET A 1 215 ? 54.559 26.818 18.121 1.00 25.06 215 MET A CA 1
ATOM 1615 C C . MET A 1 215 ? 55.993 26.550 18.534 1.00 26.14 215 MET A C 1
ATOM 1616 O O . MET A 1 215 ? 56.311 26.536 19.715 1.00 26.21 215 MET A O 1
ATOM 1621 N N . SER A 1 216 ? 56.852 26.347 17.545 1.00 26.64 216 SER A N 1
ATOM 1622 C CA . SER A 1 216 ? 58.290 26.235 17.766 1.00 26.07 216 SER A CA 1
ATOM 1623 C C . SER A 1 216 ? 58.916 27.615 17.860 1.00 20.95 216 SER A C 1
ATOM 1624 O O . SER A 1 216 ? 58.287 28.604 17.493 1.00 22.78 216 SER A O 1
ATOM 1627 N N . ALA A 1 217 ? 60.165 27.689 18.315 1.00 21.59 217 ALA A N 1
ATOM 1628 C CA . ALA A 1 217 ? 60.833 28.980 18.392 1.00 20.64 217 ALA A CA 1
ATOM 1629 C C . ALA A 1 217 ? 60.987 29.662 17.023 1.00 22.21 217 ALA A C 1
ATOM 1630 O O . ALA A 1 217 ? 60.773 30.868 16.928 1.00 19.62 217 ALA A O 1
ATOM 1632 N N . PRO A 1 218 ? 61.357 28.911 15.964 1.00 22.67 218 PRO A N 1
ATOM 1633 C CA . PRO A 1 218 ? 61.457 29.612 14.677 1.00 24.87 218 PRO A CA 1
ATOM 1634 C C . PRO A 1 218 ? 60.123 30.180 14.211 1.00 23.18 218 PRO A C 1
ATOM 1635 O O . PRO A 1 218 ? 60.087 31.240 13.581 1.00 19.48 218 PRO A O 1
ATOM 1639 N N . GLN A 1 219 ? 59.035 29.488 14.526 1.00 24.77 219 GLN A N 1
ATOM 1640 C CA . GLN A 1 219 ? 57.720 29.987 14.165 1.00 21.68 219 GLN A CA 1
ATOM 1641 C C . GLN A 1 219 ? 57.422 31.280 14.896 1.00 23.20 219 GLN A C 1
ATOM 1642 O O . GLN A 1 219 ? 56.866 32.211 14.319 1.00 22.93 219 GLN A O 1
ATOM 1648 N N . MET A 1 220 ? 57.804 31.338 16.163 1.00 16.47 220 MET A N 1
ATOM 1649 C CA . MET A 1 220 ? 57.626 32.560 16.937 1.00 19.10 220 MET A CA 1
ATOM 1650 C C . MET A 1 220 ? 58.526 33.672 16.406 1.00 19.99 220 MET A C 1
ATOM 1651 O O . MET A 1 220 ? 58.111 34.826 16.317 1.00 17.79 220 MET A O 1
ATOM 1656 N N . GLN A 1 221 ? 59.760 33.329 16.049 1.00 16.51 221 GLN A N 1
ATOM 1657 C CA . GLN A 1 221 ? 60.682 34.341 15.559 1.00 21.41 221 GLN A CA 1
ATOM 1658 C C . GLN A 1 221 ? 60.171 34.942 14.268 1.00 21.39 221 GLN A C 1
ATOM 1659 O O . GLN A 1 221 ? 60.354 36.130 14.009 1.00 19.71 221 GLN A O 1
ATOM 1665 N N . SER A 1 222 ? 59.541 34.106 13.453 1.00 22.68 222 SER A N 1
ATOM 1666 C CA . SER A 1 222 ? 58.971 34.553 12.198 1.00 20.68 222 SER A CA 1
ATOM 1667 C C . SER A 1 222 ? 57.842 35.552 12.418 1.00 25.53 222 SER A C 1
ATOM 1668 O O . SER A 1 222 ? 57.777 36.569 11.736 1.00 30.16 222 SER A O 1
ATOM 1671 N N . VAL A 1 223 ? 56.958 35.276 13.373 1.00 18.95 223 VAL A N 1
ATOM 1672 C CA . VAL A 1 223 ? 55.902 36.228 13.685 1.00 19.58 223 VAL A CA 1
ATOM 1673 C C . VAL A 1 223 ? 56.490 37.510 14.278 1.00 17.51 223 VAL A C 1
ATOM 1674 O O . VAL A 1 223 ? 55.996 38.610 14.021 1.00 19.80 223 VAL A O 1
ATOM 1678 N N . LEU A 1 224 ? 57.547 37.365 15.074 1.00 16.04 224 LEU A N 1
ATOM 1679 C CA . LEU A 1 224 ? 58.158 38.510 15.747 1.00 17.49 224 LEU A CA 1
ATOM 1680 C C . LEU A 1 224 ? 59.048 39.376 14.864 1.00 19.41 224 LEU A C 1
ATOM 1681 O O . LEU A 1 224 ? 59.551 40.386 15.336 1.00 18.99 224 LEU A O 1
ATOM 1686 N N . ARG A 1 225 ? 59.246 38.994 13.602 1.00 22.46 225 ARG A N 1
ATOM 1687 C CA . ARG A 1 225 ? 60.173 39.722 12.728 1.00 25.42 225 ARG A CA 1
ATOM 1688 C C . ARG A 1 225 ? 60.013 41.247 12.771 1.00 21.74 225 ARG A C 1
ATOM 1689 O O . ARG A 1 225 ? 61.002 41.971 12.934 1.00 18.06 225 ARG A O 1
ATOM 1697 N N . GLU A 1 226 ? 58.778 41.728 12.650 1.00 17.81 226 GLU A N 1
ATOM 1698 C CA . GLU A 1 226 ? 58.530 43.168 12.650 1.00 19.78 226 GLU A CA 1
ATOM 1699 C C . GLU A 1 226 ? 58.809 43.806 14.009 1.00 21.07 226 GLU A C 1
ATOM 1700 O O . GLU A 1 226 ? 59.001 45.019 14.113 1.00 24.70 226 GLU A O 1
ATOM 1706 N N . LEU A 1 227 ? 58.816 42.991 15.056 1.00 18.51 227 LEU A N 1
ATOM 1707 C CA . LEU A 1 227 ? 59.009 43.494 16.405 1.00 15.25 227 LEU A CA 1
ATOM 1708 C C . LEU A 1 227 ? 60.314 43.002 16.998 1.00 14.74 227 LEU A C 1
ATOM 1709 O O . LEU A 1 227 ? 60.423 42.886 18.214 1.00 14.59 227 LEU A O 1
ATOM 1714 N N . ARG A 1 228 ? 61.285 42.693 16.145 1.00 14.21 228 ARG A N 1
ATOM 1715 C CA . ARG A 1 228 ? 62.510 42.047 16.620 1.00 12.29 228 ARG A CA 1
ATOM 1716 C C . ARG A 1 228 ? 63.481 42.997 17.305 1.00 13.64 228 ARG A C 1
ATOM 1717 O O . ARG A 1 228 ? 64.357 42.547 18.042 1.00 11.25 228 ARG A O 1
ATOM 1725 N N . PHE A 1 229 ? 63.326 44.301 17.088 1.00 10.87 229 PHE A N 1
ATOM 1726 C CA . PHE A 1 229 ? 64.252 45.262 17.684 1.00 12.72 229 PHE A CA 1
ATOM 1727 C C . PHE A 1 229 ? 63.751 45.797 19.032 1.00 12.20 229 PHE A C 1
ATOM 1728 O O . PHE A 1 229 ? 62.551 45.795 19.306 1.00 13.78 229 PHE A O 1
ATOM 1736 N N . ASN A 1 230 ? 64.683 46.258 19.860 1.00 9.75 230 ASN A N 1
ATOM 1737 C CA . ASN A 1 230 ? 64.372 46.826 21.166 1.00 10.18 230 ASN A CA 1
ATOM 1738 C C . ASN A 1 230 ? 63.469 45.937 22.008 1.00 9.06 230 ASN A C 1
ATOM 1739 O O . ASN A 1 230 ? 62.527 46.403 22.665 1.00 9.31 230 ASN A O 1
ATOM 1744 N N . GLN A 1 231 ? 63.774 44.645 21.988 1.00 10.25 231 GLN A N 1
ATOM 1745 C CA . GLN A 1 231 ? 63.047 43.689 22.801 1.00 11.79 231 GLN A CA 1
ATOM 1746 C C . GLN A 1 231 ? 63.513 43.672 24.236 1.00 10.35 231 GLN A C 1
ATOM 1747 O O . GLN A 1 231 ? 64.689 43.825 24.533 1.00 7.69 231 GLN A O 1
ATOM 1753 N N . LEU A 1 232 ? 62.554 43.461 25.114 1.00 7.33 232 LEU A N 1
ATOM 1754 C CA . LEU A 1 232 ? 62.808 43.165 26.516 1.00 6.02 232 LEU A CA 1
ATOM 1755 C C . LEU A 1 232 ? 61.984 41.943 26.837 1.00 7.84 232 LEU A C 1
ATOM 1756 O O . LEU A 1 232 ? 60.743 41.994 26.830 1.00 9.53 232 LEU A O 1
ATOM 1761 N N . ILE A 1 233 ? 62.673 40.839 27.086 1.00 6.06 233 ILE A N 1
ATOM 1762 C CA . ILE A 1 233 ? 62.039 39.565 27.325 1.00 6.34 233 ILE A CA 1
ATOM 1763 C C . ILE A 1 233 ? 62.143 39.245 28.814 1.00 7.81 233 ILE A C 1
ATOM 1764 O O . ILE A 1 233 ? 63.233 39.264 29.384 1.00 10.38 233 ILE A O 1
ATOM 1769 N N . LEU A 1 234 ? 61.016 38.989 29.456 1.00 7.64 234 LEU A N 1
ATOM 1770 C CA . LEU A 1 234 ? 61.061 38.566 30.854 1.00 7.90 234 LEU A CA 1
ATOM 1771 C C . LEU A 1 234 ? 60.743 37.092 30.935 1.00 9.24 234 LEU A C 1
ATOM 1772 O O . LEU A 1 234 ? 59.654 36.661 30.552 1.00 10.64 234 LEU A O 1
ATOM 1777 N N . GLU A 1 235 ? 61.696 36.320 31.427 1.00 6.82 235 GLU A N 1
ATOM 1778 C CA . GLU A 1 235 ? 61.514 34.901 31.657 1.00 8.21 235 GLU A CA 1
ATOM 1779 C C . GLU A 1 235 ? 60.969 34.726 33.066 1.00 11.18 235 GLU A C 1
ATOM 1780 O O . GLU A 1 235 ? 61.713 34.881 34.037 1.00 11.81 235 GLU A O 1
ATOM 1786 N N . THR A 1 236 ? 59.684 34.383 33.180 1.00 8.19 236 THR A N 1
ATOM 1787 C CA . THR A 1 236 ? 59.064 34.237 34.497 1.00 8.51 236 THR A CA 1
ATOM 1788 C C . THR A 1 236 ? 58.705 32.791 34.838 1.00 16.70 236 THR A C 1
ATOM 1789 O O . THR A 1 236 ? 58.340 32.501 35.977 1.00 16.05 236 THR A O 1
ATOM 1793 N N . ALA A 1 237 ? 58.819 31.884 33.869 1.00 13.52 237 ALA A N 1
ATOM 1794 C CA . ALA A 1 237 ? 58.374 30.503 34.080 1.00 15.27 237 ALA A CA 1
ATOM 1795 C C . ALA A 1 237 ? 59.378 29.649 34.863 1.00 19.50 237 ALA A C 1
ATOM 1796 O O . ALA A 1 237 ? 59.000 28.666 35.507 1.00 22.55 237 ALA A O 1
ATOM 1798 N N . GLY A 1 238 ? 60.651 30.017 34.812 1.00 17.14 238 GLY A N 1
ATOM 1799 C CA . GLY A 1 238 ? 61.663 29.321 35.593 1.00 16.53 238 GLY A CA 1
ATOM 1800 C C . GLY A 1 238 ? 61.806 27.842 35.278 1.00 15.54 238 GLY A C 1
ATOM 1801 O O . GLY A 1 238 ? 61.971 27.015 36.171 1.00 19.28 238 GLY A O 1
ATOM 1802 N N . VAL A 1 239 ? 61.766 27.498 33.999 1.00 15.54 239 VAL A N 1
ATOM 1803 C CA . VAL A 1 239 ? 62.062 26.133 33.583 1.00 16.56 239 VAL A CA 1
ATOM 1804 C C . VAL A 1 239 ? 63.070 26.205 32.447 1.00 19.45 239 VAL A C 1
ATOM 1805 O O . VAL A 1 239 ? 63.111 27.202 31.726 1.00 16.73 239 VAL A O 1
ATOM 1809 N N . PRO A 1 240 ? 63.906 25.162 32.296 1.00 18.10 240 PRO A N 1
ATOM 1810 C CA . PRO A 1 240 ? 64.963 25.228 31.283 1.00 19.29 240 PRO A CA 1
ATOM 1811 C C . PRO A 1 240 ? 64.429 25.516 29.889 1.00 16.22 240 PRO A C 1
ATOM 1812 O O . PRO A 1 240 ? 65.042 26.295 29.168 1.00 14.42 240 PRO A O 1
ATOM 1816 N N . GLN A 1 241 ? 63.289 24.931 29.531 1.00 18.77 241 GLN A N 1
ATOM 1817 C CA . GLN A 1 241 ? 62.772 25.083 28.180 1.00 23.02 241 GLN A CA 1
ATOM 1818 C C . GLN A 1 241 ? 62.461 26.543 27.853 1.00 16.96 241 GLN A C 1
ATOM 1819 O O . GLN A 1 241 ? 62.597 26.968 26.713 1.00 14.31 241 GLN A O 1
ATOM 1825 N N . THR A 1 242 ? 62.046 27.318 28.845 1.00 13.77 242 THR A N 1
ATOM 1826 C CA . THR A 1 242 ? 61.665 28.698 28.552 1.00 15.84 242 THR A CA 1
ATOM 1827 C C . THR A 1 242 ? 62.870 29.626 28.513 1.00 13.41 242 THR A C 1
ATOM 1828 O O . THR A 1 242 ? 62.852 30.597 27.768 1.00 12.86 242 THR A O 1
ATOM 1832 N N . VAL A 1 243 ? 63.915 29.343 29.298 1.00 13.56 243 VAL A N 1
ATOM 1833 C CA . VAL A 1 243 ? 65.174 30.086 29.179 1.00 10.88 243 VAL A CA 1
ATOM 1834 C C . VAL A 1 243 ? 65.765 29.868 27.796 1.00 12.45 243 VAL A C 1
ATOM 1835 O O . VAL A 1 243 ? 66.160 30.817 27.121 1.00 11.41 243 VAL A O 1
ATOM 1839 N N . GLU A 1 244 ? 65.829 28.605 27.378 1.00 15.95 244 GLU A N 1
ATOM 1840 C CA . GLU A 1 244 ? 66.258 28.267 26.024 1.00 14.75 244 GLU A CA 1
ATOM 1841 C C . GLU A 1 244 ? 65.406 28.969 24.971 1.00 16.63 244 GLU A C 1
ATOM 1842 O O . GLU A 1 244 ? 65.934 29.522 24.002 1.00 12.70 244 GLU A O 1
ATOM 1848 N N . LEU A 1 245 ? 64.091 28.960 25.171 1.00 13.41 245 LEU A N 1
ATOM 1849 C CA . LEU A 1 245 ? 63.187 29.583 24.210 1.00 11.84 245 LEU A CA 1
ATOM 1850 C C . LEU A 1 245 ? 63.490 31.071 24.060 1.00 11.75 245 LEU A C 1
ATOM 1851 O O . LEU A 1 245 ? 63.525 31.608 22.949 1.00 14.86 245 LEU A O 1
ATOM 1856 N N . ALA A 1 246 ? 63.736 31.727 25.186 1.00 9.96 246 ALA A N 1
ATOM 1857 C CA . ALA A 1 246 ? 63.971 33.158 25.181 1.00 9.08 246 ALA A CA 1
ATOM 1858 C C . ALA A 1 246 ? 65.187 33.489 24.312 1.00 10.76 246 ALA A C 1
ATOM 1859 O O . ALA A 1 246 ? 65.165 34.419 23.512 1.00 10.32 246 ALA A O 1
ATOM 1861 N N . VAL A 1 247 ? 66.244 32.700 24.452 1.00 9.25 247 VAL A N 1
ATOM 1862 C CA . VAL A 1 247 ? 67.442 32.927 23.660 1.00 9.28 247 VAL A CA 1
ATOM 1863 C C . VAL A 1 247 ? 67.167 32.652 22.191 1.00 12.40 247 VAL A C 1
ATOM 1864 O O . VAL A 1 247 ? 67.596 33.405 21.316 1.00 10.78 247 VAL A O 1
ATOM 1868 N N . GLU A 1 248 ? 66.429 31.580 21.915 1.00 14.88 248 GLU A N 1
ATOM 1869 C CA . GLU A 1 248 ? 66.145 31.211 20.532 1.00 17.30 248 GLU A CA 1
ATOM 1870 C C . GLU A 1 248 ? 65.260 32.223 19.797 1.00 15.18 248 GLU A C 1
ATOM 1871 O O . GLU A 1 248 ? 65.436 32.439 18.595 1.00 17.77 248 GLU A O 1
ATOM 1877 N N . ILE A 1 249 ? 64.323 32.854 20.492 1.00 11.70 249 ILE A N 1
ATOM 1878 C CA . ILE A 1 249 ? 63.428 33.764 19.795 1.00 11.13 249 ILE A CA 1
ATOM 1879 C C . ILE A 1 249 ? 63.928 35.185 19.785 1.00 10.75 249 ILE A C 1
ATOM 1880 O O . ILE A 1 249 ? 63.439 36.004 19.006 1.00 11.24 249 ILE A O 1
ATOM 1885 N N . ALA A 1 250 ? 64.918 35.482 20.628 1.00 9.67 250 ALA A N 1
ATOM 1886 C CA . ALA A 1 250 ? 65.320 36.870 20.837 1.00 11.89 250 ALA A CA 1
ATOM 1887 C C . ALA A 1 250 ? 65.760 37.556 19.546 1.00 13.52 250 ALA A C 1
ATOM 1888 O O . ALA A 1 250 ? 66.379 36.942 18.678 1.00 12.46 250 ALA A O 1
ATOM 1890 N N . GLY A 1 251 ? 65.444 38.837 19.436 1.00 9.27 251 GLY A N 1
ATOM 1891 C CA . GLY A 1 251 ? 65.880 39.624 18.302 1.00 9.78 251 GLY A CA 1
ATOM 1892 C C . GLY A 1 251 ? 67.236 40.238 18.595 1.00 14.11 251 GLY A C 1
ATOM 1893 O O . GLY A 1 251 ? 67.833 39.994 19.651 1.00 9.32 251 GLY A O 1
ATOM 1894 N N . PRO A 1 252 ? 67.742 41.034 17.657 1.00 9.94 252 PRO A N 1
ATOM 1895 C CA . PRO A 1 252 ? 69.089 41.599 17.812 1.00 9.80 252 PRO A CA 1
ATOM 1896 C C . PRO A 1 252 ? 69.180 42.531 19.026 1.00 11.18 252 PRO A C 1
ATOM 1897 O O . PRO A 1 252 ? 68.310 43.380 19.238 1.00 11.56 252 PRO A O 1
ATOM 1901 N N . HIS A 1 253 ? 70.229 42.327 19.817 1.00 9.67 253 HIS A N 1
ATOM 1902 C CA . HIS A 1 253 ? 70.492 43.084 21.041 1.00 10.73 253 HIS A CA 1
ATOM 1903 C C . HIS A 1 253 ? 69.322 43.112 22.026 1.00 10.75 253 HIS A C 1
ATOM 1904 O O . HIS A 1 253 ? 69.194 44.066 22.793 1.00 9.53 253 HIS A O 1
ATOM 1911 N N . ALA A 1 254 ? 68.497 42.061 22.035 1.00 8.55 254 ALA A N 1
ATOM 1912 C CA . ALA A 1 254 ? 67.409 41.990 22.992 1.00 7.43 254 ALA A CA 1
ATOM 1913 C C . ALA A 1 254 ? 67.954 41.982 24.393 1.00 6.73 254 ALA A C 1
ATOM 1914 O O . ALA A 1 254 ? 69.084 41.533 24.635 1.00 8.62 254 ALA A O 1
ATOM 1916 N N . GLN A 1 255 ? 67.167 42.540 25.299 1.00 6.43 255 GLN A N 1
ATOM 1917 C CA . GLN A 1 255 ? 67.405 42.389 26.725 1.00 8.23 255 GLN A CA 1
ATOM 1918 C C . GLN A 1 255 ? 66.604 41.210 27.221 1.00 9.07 255 GLN A C 1
ATOM 1919 O O . GLN A 1 255 ? 65.400 41.096 26.949 1.00 10.15 255 GLN A O 1
ATOM 1925 N N A LEU A 1 256 ? 67.249 40.323 27.965 0.64 7.76 256 LEU A N 1
ATOM 1926 N N B LEU A 1 256 ? 67.302 40.317 27.907 0.36 7.46 256 LEU A N 1
ATOM 1927 C CA A LEU A 1 256 ? 66.555 39.157 28.511 0.64 6.72 256 LEU A CA 1
ATOM 1928 C CA B LEU A 1 256 ? 66.697 39.172 28.560 0.36 8.04 256 LEU A CA 1
ATOM 1929 C C A LEU A 1 256 ? 66.686 39.123 30.025 0.64 8.78 256 LEU A C 1
ATOM 1930 C C B LEU A 1 256 ? 66.757 39.407 30.054 0.36 7.86 256 LEU A C 1
ATOM 1931 O O A LEU A 1 256 ? 67.737 38.764 30.563 0.64 7.18 256 LEU A O 1
ATOM 1932 O O B LEU A 1 256 ? 67.844 39.541 30.610 0.36 6.86 256 LEU A O 1
ATOM 1941 N N . ALA A 1 257 ? 65.598 39.483 30.699 1.00 6.69 257 ALA A N 1
ATOM 1942 C CA . ALA A 1 257 ? 65.568 39.537 32.159 1.00 7.70 257 ALA A CA 1
ATOM 1943 C C . ALA A 1 257 ? 65.089 38.221 32.733 1.00 9.33 257 ALA A C 1
ATOM 1944 O O . ALA A 1 257 ? 63.994 37.741 32.414 1.00 11.16 257 ALA A O 1
ATOM 1946 N N . LEU A 1 258 ? 65.913 37.645 33.597 1.00 6.61 258 LEU A N 1
ATOM 1947 C CA . LEU A 1 258 ? 65.630 36.338 34.163 1.00 8.30 258 LEU A CA 1
ATOM 1948 C C . LEU A 1 258 ? 65.028 36.543 35.535 1.00 14.14 258 LEU A C 1
ATOM 1949 O O . LEU A 1 258 ? 65.694 37.036 36.434 1.00 11.00 258 LEU A O 1
ATOM 1954 N N A VAL A 1 259 ? 63.755 36.203 35.728 0.43 10.04 259 VAL A N 1
ATOM 1955 N N B VAL A 1 259 ? 63.774 36.132 35.671 0.57 9.34 259 VAL A N 1
ATOM 1956 C CA A VAL A 1 259 ? 63.197 36.344 37.074 0.43 10.22 259 VAL A CA 1
ATOM 1957 C CA B VAL A 1 259 ? 63.014 36.361 36.878 0.57 11.29 259 VAL A CA 1
ATOM 1958 C C A VAL A 1 259 ? 62.721 35.007 37.635 0.43 14.54 259 VAL A C 1
ATOM 1959 C C B VAL A 1 259 ? 62.786 35.031 37.584 0.57 14.12 259 VAL A C 1
ATOM 1960 O O A VAL A 1 259 ? 62.470 34.893 38.835 0.43 16.58 259 VAL A O 1
ATOM 1961 O O B VAL A 1 259 ? 62.810 34.940 38.808 0.57 15.79 259 VAL A O 1
ATOM 1968 N N . GLY A 1 260 ? 62.603 33.993 36.782 1.00 13.24 260 GLY A N 1
ATOM 1969 C CA . GLY A 1 260 ? 62.264 32.671 37.270 1.00 16.43 260 GLY A CA 1
ATOM 1970 C C . GLY A 1 260 ? 63.468 31.838 37.650 1.00 15.96 260 GLY A C 1
ATOM 1971 O O . GLY A 1 260 ? 64.398 31.674 36.870 1.00 17.32 260 GLY A O 1
ATOM 1972 N N A THR A 1 261 ? 63.442 31.282 38.857 0.50 20.43 261 THR A N 1
ATOM 1973 N N B THR A 1 261 ? 63.453 31.306 38.865 0.50 20.45 261 THR A N 1
ATOM 1974 C CA A THR A 1 261 ? 64.549 30.461 39.337 0.50 22.95 261 THR A CA 1
ATOM 1975 C CA B THR A 1 261 ? 64.544 30.452 39.304 0.50 22.55 261 THR A CA 1
ATOM 1976 C C A THR A 1 261 ? 64.379 28.996 38.914 0.50 21.72 261 THR A C 1
ATOM 1977 C C B THR A 1 261 ? 64.352 29.053 38.739 0.50 21.47 261 THR A C 1
ATOM 1978 O O A THR A 1 261 ? 63.293 28.426 39.033 0.50 21.27 261 THR A O 1
ATOM 1979 O O B THR A 1 261 ? 63.225 28.582 38.588 0.50 21.16 261 THR A O 1
ATOM 1986 N N . LEU A 1 262 ? 65.452 28.391 38.411 1.00 21.23 262 LEU A N 1
ATOM 1987 C CA . LEU A 1 262 ? 65.379 27.031 37.884 1.00 17.40 262 LEU A CA 1
ATOM 1988 C C . LEU A 1 262 ? 65.533 25.983 38.974 1.00 20.13 262 LEU A C 1
ATOM 1989 O O . LEU A 1 262 ? 66.277 26.176 39.929 1.00 25.50 262 LEU A O 1
ATOM 1994 N N . HIS A 1 263 ? 64.837 24.865 38.814 1.00 19.82 263 HIS A N 1
ATOM 1995 C CA . HIS A 1 263 ? 64.957 23.765 39.757 1.00 23.11 263 HIS A CA 1
ATOM 1996 C C . HIS A 1 263 ? 65.482 22.526 39.045 1.00 27.78 263 HIS A C 1
ATOM 1997 O O . HIS A 1 263 ? 65.667 21.471 39.650 1.00 37.71 263 HIS A O 1
ATOM 2004 N N . GLN A 1 264 ? 65.727 22.668 37.748 1.00 21.88 264 GLN A N 1
ATOM 2005 C CA . GLN A 1 264 ? 66.454 21.662 36.991 1.00 22.87 264 GLN A CA 1
ATOM 2006 C C . GLN A 1 264 ? 67.632 22.328 36.293 1.00 21.82 264 GLN A C 1
ATOM 2007 O O . GLN A 1 264 ? 67.630 23.543 36.098 1.00 21.90 264 GLN A O 1
ATOM 2013 N N . ASP A 1 265 ? 68.623 21.528 35.911 1.00 24.11 265 ASP A N 1
ATOM 2014 C CA . ASP A 1 265 ? 69.781 22.035 35.193 1.00 17.94 265 ASP A CA 1
ATOM 2015 C C . ASP A 1 265 ? 69.395 22.634 33.852 1.00 20.36 265 ASP A C 1
ATOM 2016 O O . ASP A 1 265 ? 68.379 22.268 33.250 1.00 19.47 265 ASP A O 1
ATOM 2021 N N . LEU A 1 266 ? 70.233 23.537 33.369 1.00 18.51 266 LEU A N 1
ATOM 2022 C CA . LEU A 1 266 ? 70.039 24.123 32.058 1.00 15.08 266 LEU A CA 1
ATOM 2023 C C . LEU A 1 266 ? 71.105 23.592 31.122 1.00 16.98 266 LEU A C 1
ATOM 2024 O O . LEU A 1 266 ? 72.281 23.843 31.338 1.00 16.23 266 LEU A O 1
ATOM 2029 N N . HIS A 1 267 ? 70.707 22.851 30.094 1.00 17.02 267 HIS A N 1
ATOM 2030 C CA . HIS A 1 267 ? 71.648 22.430 29.063 1.00 21.12 267 HIS A CA 1
ATOM 2031 C C . HIS A 1 267 ? 71.411 23.272 27.822 1.00 21.07 267 HIS A C 1
ATOM 2032 O O . HIS A 1 267 ? 70.344 23.203 27.217 1.00 18.67 267 HIS A O 1
ATOM 2039 N N . LEU A 1 268 ? 72.392 24.080 27.444 1.00 20.57 268 LEU A N 1
ATOM 2040 C CA . LEU A 1 268 ? 72.278 24.829 26.201 1.00 17.65 268 LEU A CA 1
ATOM 2041 C C . LEU A 1 268 ? 73.211 24.224 25.172 1.00 16.74 268 LEU A C 1
ATOM 2042 O O . LEU A 1 268 ? 74.376 23.980 25.457 1.00 21.37 268 LEU A O 1
ATOM 2047 N N . THR A 1 269 ? 72.701 23.973 23.976 1.00 16.91 269 THR A N 1
ATOM 2048 C CA . THR A 1 269 ? 73.566 23.574 22.884 1.00 16.69 269 THR A CA 1
ATOM 2049 C C . THR A 1 269 ? 74.554 24.697 22.597 1.00 23.20 269 THR A C 1
ATOM 2050 O O . THR A 1 269 ? 74.302 25.856 22.936 1.00 20.12 269 THR A O 1
ATOM 2054 N N . SER A 1 270 ? 75.674 24.365 21.967 1.00 18.51 270 SER A N 1
ATOM 2055 C CA . SER A 1 270 ? 76.636 25.391 21.597 1.00 21.46 270 SER A CA 1
ATOM 2056 C C . SER A 1 270 ? 75.978 26.391 20.651 1.00 16.85 270 SER A C 1
ATOM 2057 O O . SER A 1 270 ? 76.306 27.580 20.660 1.00 16.94 270 SER A O 1
ATOM 2060 N N . ALA A 1 271 ? 75.036 25.896 19.851 1.00 15.75 271 ALA A N 1
ATOM 2061 C CA . ALA A 1 271 ? 74.291 26.742 18.935 1.00 18.98 271 ALA A CA 1
ATOM 2062 C C . ALA A 1 271 ? 73.501 27.793 19.706 1.00 18.04 271 ALA A C 1
ATOM 2063 O O . ALA A 1 271 ? 73.593 28.984 19.404 1.00 15.96 271 ALA A O 1
ATOM 2065 N N . THR A 1 272 ? 72.734 27.354 20.701 1.00 17.89 272 THR A N 1
ATOM 2066 C CA . THR A 1 272 ? 71.920 28.278 21.486 1.00 17.21 272 THR A CA 1
ATOM 2067 C C . THR A 1 272 ? 72.805 29.232 22.271 1.00 15.06 272 THR A C 1
ATOM 2068 O O . THR A 1 272 ? 72.545 30.433 22.306 1.00 13.07 272 THR A O 1
ATOM 2072 N N . PHE A 1 273 ? 73.855 28.702 22.898 1.00 15.07 273 PHE A N 1
ATOM 2073 C CA . PHE A 1 273 ? 74.781 29.566 23.619 1.00 15.37 273 PHE A CA 1
ATOM 2074 C C . PHE A 1 273 ? 75.362 30.605 22.665 1.00 13.58 273 PHE A C 1
ATOM 2075 O O . PHE A 1 273 ? 75.454 31.783 22.998 1.00 13.78 273 PHE A O 1
ATOM 2083 N N . GLY A 1 274 ? 75.738 30.150 21.478 1.00 13.09 274 GLY A N 1
ATOM 2084 C CA . GLY A 1 274 ? 76.305 31.009 20.455 1.00 14.65 274 GLY A CA 1
ATOM 2085 C C . GLY A 1 274 ? 75.404 32.168 20.068 1.00 15.67 274 GLY A C 1
ATOM 2086 O O . GLY A 1 274 ? 75.889 33.238 19.709 1.00 14.40 274 GLY A O 1
ATOM 2087 N N . LYS A 1 275 ? 74.092 31.959 20.140 1.00 15.16 275 LYS A N 1
ATOM 2088 C CA . LYS A 1 275 ? 73.146 33.015 19.809 1.00 13.11 275 LYS A CA 1
ATOM 2089 C C . LYS A 1 275 ? 73.188 34.135 20.832 1.00 11.70 275 LYS A C 1
ATOM 2090 O O . LYS A 1 275 ? 72.911 35.284 20.496 1.00 12.66 275 LYS A O 1
ATOM 2096 N N . ILE A 1 276 ? 73.519 33.819 22.084 1.00 9.93 276 ILE A N 1
ATOM 2097 C CA . ILE A 1 276 ? 73.668 34.896 23.058 1.00 9.61 276 ILE A CA 1
ATOM 2098 C C . ILE A 1 276 ? 74.743 35.859 22.573 1.00 11.17 276 ILE A C 1
ATOM 2099 O O . ILE A 1 276 ? 74.574 37.079 22.639 1.00 11.37 276 ILE A O 1
ATOM 2104 N N . LEU A 1 277 ? 75.850 35.299 22.077 1.00 9.66 277 LEU A N 1
ATOM 2105 C CA . LEU A 1 277 ? 76.922 36.110 21.508 1.00 10.11 277 LEU A CA 1
ATOM 2106 C C . LEU A 1 277 ? 76.512 36.749 20.188 1.00 9.91 277 LEU A C 1
ATOM 2107 O O . LEU A 1 277 ? 76.599 37.964 20.030 1.00 9.91 277 LEU A O 1
ATOM 2112 N N . ARG A 1 278 ? 76.055 35.928 19.253 1.00 10.53 278 ARG A N 1
ATOM 2113 C CA . ARG A 1 278 ? 75.774 36.415 17.904 1.00 11.05 278 ARG A CA 1
ATOM 2114 C C . ARG A 1 278 ? 74.702 37.497 17.849 1.00 16.70 278 ARG A C 1
ATOM 2115 O O . ARG A 1 278 ? 74.804 38.424 17.044 1.00 15.27 278 ARG A O 1
ATOM 2123 N N . LYS A 1 279 ? 73.676 37.374 18.688 1.00 12.46 279 LYS A N 1
ATOM 2124 C CA . LYS A 1 279 ? 72.641 38.393 18.770 1.00 9.70 279 LYS A CA 1
ATOM 2125 C C . LYS A 1 279 ? 73.045 39.539 19.678 1.00 9.56 279 LYS A C 1
ATOM 2126 O O . LYS A 1 279 ? 72.339 40.536 19.774 1.00 9.67 279 LYS A O 1
ATOM 2132 N N . GLU A 1 280 ? 74.188 39.386 20.342 1.00 8.92 280 GLU A N 1
ATOM 2133 C CA . GLU A 1 280 ? 74.643 40.342 21.351 1.00 9.47 280 GLU A CA 1
ATOM 2134 C C . GLU A 1 280 ? 73.532 40.662 22.351 1.00 7.78 280 GLU A C 1
ATOM 2135 O O . GLU A 1 280 ? 73.209 41.816 22.604 1.00 7.88 280 GLU A O 1
ATOM 2141 N N . LEU A 1 281 ? 72.974 39.611 22.928 1.00 7.56 281 LEU A N 1
ATOM 2142 C CA . LEU A 1 281 ? 71.953 39.766 23.948 1.00 7.02 281 LEU A CA 1
ATOM 2143 C C . LEU A 1 281 ? 72.570 40.342 25.215 1.00 9.59 281 LEU A C 1
ATOM 2144 O O . LEU A 1 281 ? 73.780 40.236 25.446 1.00 9.63 281 LEU A O 1
ATOM 2149 N N . THR A 1 282 ? 71.734 40.978 26.012 1.00 6.23 282 THR A N 1
ATOM 2150 C CA . THR A 1 282 ? 72.088 41.335 27.377 1.00 5.91 282 THR A CA 1
ATOM 2151 C C . THR A 1 282 ? 71.170 40.549 28.285 1.00 6.45 282 THR A C 1
ATOM 2152 O O . THR A 1 282 ? 69.955 40.728 28.241 1.00 10.41 282 THR A O 1
ATOM 2156 N N . VAL A 1 283 ? 71.749 39.665 29.079 1.00 6.54 283 VAL A N 1
ATOM 2157 C CA . VAL A 1 283 ? 70.974 38.814 29.968 1.00 7.53 283 VAL A CA 1
ATOM 2158 C C . VAL A 1 283 ? 71.120 39.415 31.365 1.00 8.18 283 VAL A C 1
ATOM 2159 O O . VAL A 1 283 ? 72.231 39.598 31.853 1.00 13.53 283 VAL A O 1
ATOM 2163 N N . ILE A 1 284 ? 69.985 39.716 31.978 1.00 8.38 284 ILE A N 1
ATOM 2164 C CA . ILE A 1 284 ? 69.913 40.487 33.214 1.00 9.17 284 ILE A CA 1
ATOM 2165 C C . ILE A 1 284 ? 69.354 39.604 34.304 1.00 10.32 284 ILE A C 1
ATOM 2166 O O . ILE A 1 284 ? 68.189 39.216 34.255 1.00 8.26 284 ILE A O 1
ATOM 2171 N N . GLY A 1 285 ? 70.180 39.249 35.277 1.00 8.42 285 GLY A N 1
ATOM 2172 C CA . GLY A 1 285 ? 69.673 38.482 36.398 1.00 9.45 285 GLY A CA 1
ATOM 2173 C C . GLY A 1 285 ? 68.895 39.419 37.291 1.00 10.41 285 GLY A C 1
ATOM 2174 O O . GLY A 1 285 ? 69.352 40.533 37.596 1.00 10.45 285 GLY A O 1
ATOM 2175 N N . SER A 1 286 ? 67.706 38.983 37.693 1.00 15.13 286 SER A N 1
ATOM 2176 C CA . SER A 1 286 ? 66.878 39.799 38.555 1.00 14.08 286 SER A CA 1
ATOM 2177 C C . SER A 1 286 ? 66.618 38.996 39.815 1.00 16.10 286 SER A C 1
ATOM 2178 O O . SER A 1 286 ? 66.358 37.794 39.758 1.00 16.36 286 SER A O 1
ATOM 2181 N N . TRP A 1 287 ? 66.746 39.639 40.964 1.00 14.35 287 TRP A N 1
ATOM 2182 C CA . TRP A 1 287 ? 66.572 38.902 42.201 1.00 14.95 287 TRP A CA 1
ATOM 2183 C C . TRP A 1 287 ? 65.788 39.750 43.138 1.00 14.85 287 TRP A C 1
ATOM 2184 O O . TRP A 1 287 ? 66.155 40.894 43.434 1.00 15.22 287 TRP A O 1
ATOM 2195 N N A MET A 1 288 ? 64.671 39.184 43.579 0.55 17.32 288 MET A N 1
ATOM 2196 N N B MET A 1 288 ? 64.678 39.182 43.589 0.45 17.13 288 MET A N 1
ATOM 2197 C CA A MET A 1 288 ? 63.743 39.842 44.477 0.55 15.31 288 MET A CA 1
ATOM 2198 C CA B MET A 1 288 ? 63.765 39.844 44.496 0.45 15.37 288 MET A CA 1
ATOM 2199 C C A MET A 1 288 ? 63.192 41.129 43.880 0.55 15.79 288 MET A C 1
ATOM 2200 C C B MET A 1 288 ? 63.203 41.123 43.887 0.45 15.63 288 MET A C 1
ATOM 2201 O O A MET A 1 288 ? 62.846 41.172 42.703 0.55 14.84 288 MET A O 1
ATOM 2202 O O B MET A 1 288 ? 62.867 41.157 42.706 0.45 15.24 288 MET A O 1
ATOM 2211 N N . ASN A 1 289 ? 63.053 42.164 44.696 1.00 13.75 289 ASN A N 1
ATOM 2212 C CA . ASN A 1 289 ? 62.288 43.312 44.251 1.00 14.62 289 ASN A CA 1
ATOM 2213 C C . ASN A 1 289 ? 62.508 44.601 45.023 1.00 16.59 289 ASN A C 1
ATOM 2214 O O . ASN A 1 289 ? 61.553 45.276 45.410 1.00 17.39 289 ASN A O 1
ATOM 2219 N N . TYR A 1 290 ? 63.769 44.959 45.227 1.00 12.28 290 TYR A N 1
ATOM 2220 C CA . TYR A 1 290 ? 64.094 46.087 46.083 1.00 15.73 290 TYR A CA 1
ATOM 2221 C C . TYR A 1 290 ? 65.137 46.962 45.457 1.00 21.40 290 TYR A C 1
ATOM 2222 O O . TYR A 1 290 ? 65.961 46.507 44.660 1.00 22.48 290 TYR A O 1
ATOM 2231 N N . SER A 1 291 ? 65.087 48.230 45.835 1.00 18.91 291 SER A N 1
ATOM 2232 C CA . SER A 1 291 ? 66.096 49.185 45.432 1.00 23.11 291 SER A CA 1
ATOM 2233 C C . SER A 1 291 ? 66.104 50.326 46.436 1.00 20.40 291 SER A C 1
ATOM 2234 O O . SER A 1 291 ? 65.278 50.378 47.348 1.00 21.02 291 SER A O 1
ATOM 2237 N N A SER A 1 292 ? 67.055 51.237 46.277 0.25 22.12 292 SER A N 1
ATOM 2238 N N B SER A 1 292 ? 67.055 51.233 46.274 0.75 21.96 292 SER A N 1
ATOM 2239 C CA A SER A 1 292 ? 67.200 52.357 47.197 0.25 23.91 292 SER A CA 1
ATOM 2240 C CA B SER A 1 292 ? 67.202 52.351 47.195 0.75 24.08 292 SER A CA 1
ATOM 2241 C C A SER A 1 292 ? 66.487 53.599 46.668 0.25 25.37 292 SER A C 1
ATOM 2242 C C B SER A 1 292 ? 66.480 53.590 46.667 0.75 25.26 292 SER A C 1
ATOM 2243 O O A SER A 1 292 ? 66.516 53.864 45.466 0.25 26.36 292 SER A O 1
ATOM 2244 O O B SER A 1 292 ? 66.497 53.843 45.463 0.75 27.43 292 SER A O 1
ATOM 2249 N N . PRO A 1 293 ? 65.845 54.367 47.565 1.00 24.54 293 PRO A N 1
ATOM 2250 C CA . PRO A 1 293 ? 65.773 54.121 49.011 1.00 29.10 293 PRO A CA 1
ATOM 2251 C C . PRO A 1 293 ? 64.756 53.046 49.385 1.00 28.55 293 PRO A C 1
ATOM 2252 O O . PRO A 1 293 ? 63.696 52.958 48.762 1.00 26.91 293 PRO A O 1
ATOM 2256 N N . TRP A 1 294 ? 65.105 52.240 50.384 1.00 25.47 294 TRP A N 1
ATOM 2257 C CA . TRP A 1 294 ? 64.284 51.123 50.858 1.00 24.07 294 TRP A CA 1
ATOM 2258 C C . TRP A 1 294 ? 62.811 51.486 51.069 1.00 20.24 294 TRP A C 1
ATOM 2259 O O . TRP A 1 294 ? 62.520 52.502 51.689 1.00 23.06 294 TRP A O 1
ATOM 2270 N N . PRO A 1 295 ? 61.878 50.645 50.576 1.00 18.99 295 PRO A N 1
ATOM 2271 C CA . PRO A 1 295 ? 62.090 49.390 49.842 1.00 16.24 295 PRO A CA 1
ATOM 2272 C C . PRO A 1 295 ? 62.316 49.568 48.347 1.00 16.60 295 PRO A C 1
ATOM 2273 O O . PRO A 1 295 ? 62.607 48.591 47.655 1.00 15.92 295 PRO A O 1
ATOM 2277 N N . GLY A 1 296 ? 62.164 50.789 47.842 1.00 14.07 296 GLY A N 1
ATOM 2278 C CA . GLY A 1 296 ? 62.500 51.045 46.452 1.00 13.02 296 GLY A CA 1
ATOM 2279 C C . GLY A 1 296 ? 61.358 51.633 45.660 1.00 15.85 296 GLY A C 1
ATOM 2280 O O . GLY A 1 296 ? 60.191 51.495 46.034 1.00 15.40 296 GLY A O 1
ATOM 2281 N N . GLN A 1 297 ? 61.693 52.300 44.561 1.00 15.18 297 GLN A N 1
ATOM 2282 C CA . GLN A 1 297 ? 60.676 52.932 43.743 1.00 16.50 297 GLN A CA 1
ATOM 2283 C C . GLN A 1 297 ? 59.664 51.922 43.222 1.00 14.31 297 GLN A C 1
ATOM 2284 O O . GLN A 1 297 ? 58.515 52.292 42.958 1.00 12.81 297 GLN A O 1
ATOM 2290 N N . GLU A 1 298 ? 60.064 50.652 43.103 1.00 10.58 298 GLU A N 1
ATOM 2291 C CA . GLU A 1 298 ? 59.140 49.610 42.630 1.00 13.31 298 GLU A CA 1
ATOM 2292 C C . GLU A 1 298 ? 57.857 49.576 43.464 1.00 11.63 298 GLU A C 1
ATOM 2293 O O . GLU A 1 298 ? 56.754 49.395 42.940 1.00 9.96 298 GLU A O 1
ATOM 2299 N N . TRP A 1 299 ? 58.017 49.728 44.768 1.00 10.94 299 TRP A N 1
ATOM 2300 C CA . TRP A 1 299 ? 56.898 49.661 45.699 1.00 11.43 299 TRP A CA 1
ATOM 2301 C C . TRP A 1 299 ? 55.947 50.853 45.542 1.00 11.69 299 TRP A C 1
ATOM 2302 O O . TRP A 1 299 ? 54.734 50.672 45.483 1.00 14.24 299 TRP A O 1
ATOM 2313 N N . GLU A 1 300 ? 56.505 52.059 45.451 1.00 14.80 300 GLU A N 1
ATOM 2314 C CA . GLU A 1 300 ? 55.705 53.253 45.171 1.00 17.68 300 GLU A CA 1
ATOM 2315 C C . GLU A 1 300 ? 55.013 53.153 43.826 1.00 13.03 300 GLU A C 1
ATOM 2316 O O . GLU A 1 300 ? 53.833 53.470 43.712 1.00 14.50 300 GLU A O 1
ATOM 2322 N N . THR A 1 301 ? 55.736 52.701 42.807 1.00 10.87 301 THR A N 1
ATOM 2323 C CA . THR A 1 301 ? 55.127 52.537 41.488 1.00 12.75 301 THR A CA 1
ATOM 2324 C C . THR A 1 301 ? 53.959 51.546 41.520 1.00 11.10 301 THR A C 1
ATOM 2325 O O . THR A 1 301 ? 52.909 51.801 40.935 1.00 10.80 301 THR A O 1
ATOM 2329 N N . ALA A 1 302 ? 54.131 50.432 42.228 1.00 10.10 302 ALA A N 1
ATOM 2330 C CA . ALA A 1 302 ? 53.091 49.408 42.276 1.00 10.10 302 ALA A CA 1
ATOM 2331 C C . ALA A 1 302 ? 51.836 49.989 42.900 1.00 11.82 302 ALA A C 1
ATOM 2332 O O . ALA A 1 302 ? 50.727 49.793 42.401 1.00 11.29 302 ALA A O 1
ATOM 2334 N N . SER A 1 303 ? 52.026 50.707 43.993 1.00 11.43 303 SER A N 1
ATOM 2335 C CA . SER A 1 303 ? 50.914 51.327 44.674 1.00 12.34 303 SER A CA 1
ATOM 2336 C C . SER A 1 303 ? 50.214 52.319 43.746 1.00 13.67 303 SER A C 1
ATOM 2337 O O . SER A 1 303 ? 48.990 52.343 43.653 1.00 12.93 303 SER A O 1
ATOM 2340 N N . ARG A 1 304 ? 50.996 53.123 43.041 1.00 12.19 304 ARG A N 1
ATOM 2341 C CA . ARG A 1 304 ? 50.413 54.148 42.186 1.00 13.89 304 ARG A CA 1
ATOM 2342 C C . ARG A 1 304 ? 49.653 53.565 41.011 1.00 14.04 304 ARG A C 1
ATOM 2343 O O . ARG A 1 304 ? 48.548 54.015 40.714 1.00 12.85 304 ARG A O 1
ATOM 2351 N N . LEU A 1 305 ? 50.230 52.565 40.352 1.00 11.11 305 LEU A N 1
ATOM 2352 C CA . LEU A 1 305 ? 49.561 51.920 39.222 1.00 10.81 305 LEU A CA 1
ATOM 2353 C C . LEU A 1 305 ? 48.228 51.324 39.670 1.00 12.17 305 LEU A C 1
ATOM 2354 O O . LEU A 1 305 ? 47.234 51.388 38.945 1.00 12.89 305 LEU A O 1
ATOM 2359 N N . LEU A 1 306 ? 48.214 50.737 40.860 1.00 11.54 306 LEU A N 1
ATOM 2360 C CA . LEU A 1 306 ? 46.970 50.196 41.405 1.00 12.43 306 LEU A CA 1
ATOM 2361 C C . LEU A 1 306 ? 45.950 51.299 41.638 1.00 18.03 306 LEU A C 1
ATOM 2362 O O . LEU A 1 306 ? 44.782 51.181 41.264 1.00 16.11 306 LEU A O 1
ATOM 2367 N N . THR A 1 307 ? 46.383 52.388 42.252 1.00 13.61 307 THR A N 1
ATOM 2368 C CA . THR A 1 307 ? 45.435 53.438 42.583 1.00 14.82 307 THR A CA 1
ATOM 2369 C C . THR A 1 307 ? 44.907 54.093 41.321 1.00 18.62 307 THR A C 1
ATOM 2370 O O . THR A 1 307 ? 43.774 54.550 41.289 1.00 18.88 307 THR A O 1
ATOM 2374 N N . GLU A 1 308 ? 45.725 54.110 40.275 1.00 17.69 308 GLU A N 1
ATOM 2375 C CA . GLU A 1 308 ? 45.334 54.726 39.010 1.00 14.19 308 GLU A CA 1
ATOM 2376 C C . GLU A 1 308 ? 44.496 53.802 38.150 1.00 15.45 308 GLU A C 1
ATOM 2377 O O . GLU A 1 308 ? 44.160 54.154 37.029 1.00 16.60 308 GLU A O 1
ATOM 2383 N N . ARG A 1 309 ? 44.183 52.614 38.663 1.00 15.25 309 ARG A N 1
ATOM 2384 C CA . ARG A 1 309 ? 43.341 51.662 37.943 1.00 17.45 309 ARG A CA 1
ATOM 2385 C C . ARG A 1 309 ? 44.008 51.138 36.684 1.00 16.56 309 ARG A C 1
ATOM 2386 O O . ARG A 1 309 ? 43.333 50.788 35.724 1.00 19.47 309 ARG A O 1
ATOM 2394 N N . LYS A 1 310 ? 45.333 51.090 36.677 1.00 14.61 310 LYS A N 1
ATOM 2395 C CA . LYS A 1 310 ? 46.055 50.608 35.507 1.00 14.37 310 LYS A CA 1
ATOM 2396 C C . LYS A 1 310 ? 46.286 49.107 35.595 1.00 13.96 310 LYS A C 1
ATOM 2397 O O . LYS A 1 310 ? 46.702 48.472 34.629 1.00 17.15 310 LYS A O 1
ATOM 2403 N N . LEU A 1 311 ? 46.042 48.542 36.773 1.00 16.16 311 LEU A N 1
ATOM 2404 C CA . LEU A 1 311 ? 46.226 47.118 36.978 1.00 14.47 311 LEU A CA 1
ATOM 2405 C C . LEU A 1 311 ? 44.891 46.468 37.299 1.00 21.07 311 LEU A C 1
ATOM 2406 O O . LEU A 1 311 ? 44.007 47.097 37.874 1.00 26.58 311 LEU A O 1
ATOM 2411 N N . SER A 1 312 ? 44.731 45.214 36.904 1.00 13.08 312 SER A N 1
ATOM 2412 C CA . SER A 1 312 ? 43.496 44.503 37.178 1.00 16.33 312 SER A CA 1
ATOM 2413 C C . SER A 1 312 ? 43.793 43.216 37.934 1.00 15.29 312 SER A C 1
ATOM 2414 O O . SER A 1 312 ? 44.441 42.321 37.404 1.00 18.00 312 SER A O 1
ATOM 2417 N N . LEU A 1 313 ? 43.320 43.113 39.172 1.00 14.02 313 LEU A N 1
ATOM 2418 C CA . LEU A 1 313 ? 43.678 41.969 40.011 1.00 14.09 313 LEU A CA 1
ATOM 2419 C C . LEU A 1 313 ? 42.606 40.884 40.063 1.00 15.19 313 LEU A C 1
ATOM 2420 O O . LEU A 1 313 ? 42.923 39.695 40.139 1.00 15.49 313 LEU A O 1
ATOM 2425 N N . GLU A 1 314 ? 41.338 41.280 40.038 1.00 17.01 314 GLU A N 1
ATOM 2426 C CA . GLU A 1 314 ? 40.266 40.300 40.184 1.00 21.22 314 GLU A CA 1
ATOM 2427 C C . GLU A 1 314 ? 40.398 39.072 39.254 1.00 17.61 314 GLU A C 1
ATOM 2428 O O . GLU A 1 314 ? 40.212 37.943 39.711 1.00 18.38 314 GLU A O 1
ATOM 2434 N N . PRO A 1 315 ? 40.734 39.278 37.960 1.00 17.26 315 PRO A N 1
ATOM 2435 C CA . PRO A 1 315 ? 40.778 38.094 37.090 1.00 17.97 315 PRO A CA 1
ATOM 2436 C C . PRO A 1 315 ? 41.884 37.120 37.462 1.00 17.74 315 PRO A C 1
ATOM 2437 O O . PRO A 1 315 ? 41.839 35.974 37.038 1.00 20.60 315 PRO A O 1
ATOM 2441 N N . LEU A 1 316 ? 42.862 37.579 38.238 1.00 16.69 316 LEU A N 1
ATOM 2442 C CA . LEU A 1 316 ? 43.999 36.752 38.610 1.00 16.55 316 LEU A CA 1
ATOM 2443 C C . LEU A 1 316 ? 43.659 35.748 39.700 1.00 23.28 316 LEU A C 1
ATOM 2444 O O . LEU A 1 316 ? 44.374 34.760 39.885 1.00 24.64 316 LEU A O 1
ATOM 2449 N N . ILE A 1 317 ? 42.574 36.002 40.427 1.00 21.14 317 ILE A N 1
ATOM 2450 C CA . ILE A 1 317 ? 42.300 35.245 41.642 1.00 18.72 317 ILE A CA 1
ATOM 2451 C C . ILE A 1 317 ? 41.495 33.990 41.355 1.00 27.63 317 ILE A C 1
ATOM 2452 O O . ILE A 1 317 ? 40.400 34.055 40.783 1.00 26.25 317 ILE A O 1
ATOM 2457 N N . ALA A 1 318 ? 42.047 32.842 41.752 1.00 24.73 318 ALA A N 1
ATOM 2458 C CA . ALA A 1 318 ? 41.391 31.559 41.534 1.00 25.42 318 ALA A CA 1
ATOM 2459 C C . ALA A 1 318 ? 40.662 31.090 42.779 1.00 28.96 318 ALA A C 1
ATOM 2460 O O . ALA A 1 318 ? 39.689 30.338 42.693 1.00 29.15 318 ALA A O 1
ATOM 2462 N N . HIS A 1 319 ? 41.125 31.532 43.940 1.00 24.30 319 HIS A N 1
ATOM 2463 C CA . HIS A 1 319 ? 40.542 31.061 45.185 1.00 24.97 319 HIS A CA 1
ATOM 2464 C C . HIS A 1 319 ? 40.608 32.108 46.287 1.00 27.92 319 HIS A C 1
ATOM 2465 O O . HIS A 1 319 ? 41.648 32.738 46.500 1.00 23.52 319 HIS A O 1
ATOM 2472 N N . ARG A 1 320 ? 39.481 32.290 46.970 1.00 32.98 320 ARG A N 1
ATOM 2473 C CA . ARG A 1 320 ? 39.417 33.052 48.209 1.00 24.05 320 ARG A CA 1
ATOM 2474 C C . ARG A 1 320 ? 38.872 32.126 49.277 1.00 25.66 320 ARG A C 1
ATOM 2475 O O . ARG A 1 320 ? 37.868 31.435 49.061 1.00 26.97 320 ARG A O 1
ATOM 2483 N N . GLY A 1 321 ? 39.515 32.108 50.433 1.00 25.70 321 GLY A N 1
ATOM 2484 C CA . GLY A 1 321 ? 39.018 31.301 51.525 1.00 27.32 321 GLY A CA 1
ATOM 2485 C C . GLY A 1 321 ? 39.769 31.519 52.816 1.00 29.98 321 GLY A C 1
ATOM 2486 O O . GLY A 1 321 ? 40.877 32.044 52.815 1.00 26.10 321 GLY A O 1
ATOM 2487 N N . SER A 1 322 ? 39.160 31.117 53.926 1.00 28.82 322 SER A N 1
ATOM 2488 C CA . SER A 1 322 ? 39.850 31.153 55.210 1.00 29.18 322 SER A CA 1
ATOM 2489 C C . SER A 1 322 ? 40.675 29.871 55.355 1.00 29.73 322 SER A C 1
ATOM 2490 O O . SER A 1 322 ? 40.874 29.146 54.375 1.00 29.55 322 SER A O 1
ATOM 2493 N N . PHE A 1 323 ? 41.143 29.587 56.566 1.00 30.58 323 PHE A N 1
ATOM 2494 C CA . PHE A 1 323 ? 42.257 28.658 56.749 1.00 30.84 323 PHE A CA 1
ATOM 2495 C C . PHE A 1 323 ? 42.018 27.250 56.211 1.00 31.95 323 PHE A C 1
ATOM 2496 O O . PHE A 1 323 ? 42.848 26.730 55.466 1.00 31.48 323 PHE A O 1
ATOM 2504 N N . GLU A 1 324 ? 40.895 26.631 56.564 1.00 33.57 324 GLU A N 1
ATOM 2505 C CA . GLU A 1 324 ? 40.634 25.281 56.079 1.00 34.89 324 GLU A CA 1
ATOM 2506 C C . GLU A 1 324 ? 40.461 25.264 54.560 1.00 34.03 324 GLU A C 1
ATOM 2507 O O . GLU A 1 324 ? 41.040 24.423 53.870 1.00 34.28 324 GLU A O 1
ATOM 2513 N N . SER A 1 325 ? 39.670 26.204 54.050 1.00 33.20 325 SER A N 1
ATOM 2514 C CA . SER A 1 325 ? 39.413 26.311 52.621 1.00 32.47 325 SER A CA 1
ATOM 2515 C C . SER A 1 325 ? 40.718 26.506 51.868 1.00 30.94 325 SER A C 1
ATOM 2516 O O . SER A 1 325 ? 40.976 25.853 50.858 1.00 31.08 325 SER A O 1
ATOM 2519 N N . PHE A 1 326 ? 41.546 27.403 52.388 1.00 29.66 326 PHE A N 1
ATOM 2520 C CA . PHE A 1 326 ? 42.828 27.723 51.776 1.00 28.21 326 PHE A CA 1
ATOM 2521 C C . PHE A 1 326 ? 43.756 26.505 51.812 1.00 29.09 326 PHE A C 1
ATOM 2522 O O . PHE A 1 326 ? 44.394 26.167 50.813 1.00 28.72 326 PHE A O 1
ATOM 2530 N N . ALA A 1 327 ? 43.813 25.841 52.961 1.00 30.44 327 ALA A N 1
ATOM 2531 C CA . ALA A 1 327 ? 44.669 24.672 53.123 1.00 31.55 327 ALA A CA 1
ATOM 2532 C C . ALA A 1 327 ? 44.331 23.585 52.106 1.00 32.66 327 ALA A C 1
ATOM 2533 O O . ALA A 1 327 ? 45.222 22.997 51.504 1.00 32.82 327 ALA A O 1
ATOM 2535 N N . GLN A 1 328 ? 43.045 23.329 51.899 1.00 33.57 328 GLN A N 1
ATOM 2536 C CA . GLN A 1 328 ? 42.646 22.294 50.953 1.00 34.88 328 GLN A CA 1
ATOM 2537 C C . GLN A 1 328 ? 42.962 22.707 49.513 1.00 33.64 328 GLN A C 1
ATOM 2538 O O . GLN A 1 328 ? 43.352 21.872 48.695 1.00 34.48 328 GLN A O 1
ATOM 2544 N N . ALA A 1 329 ? 42.796 23.993 49.213 1.00 31.81 329 ALA A N 1
ATOM 2545 C CA . ALA A 1 329 ? 43.132 24.522 47.893 1.00 30.54 329 ALA A CA 1
ATOM 2546 C C . ALA A 1 329 ? 44.610 24.307 47.597 1.00 34.92 329 ALA A C 1
ATOM 2547 O O . ALA A 1 329 ? 44.985 23.917 46.493 1.00 35.75 329 ALA A O 1
ATOM 2549 N N . VAL A 1 330 ? 45.447 24.576 48.594 1.00 29.52 330 VAL A N 1
ATOM 2550 C CA . VAL A 1 330 ? 46.877 24.322 48.486 1.00 32.21 330 VAL A CA 1
ATOM 2551 C C . VAL A 1 330 ? 47.139 22.838 48.235 1.00 31.31 330 VAL A C 1
ATOM 2552 O O . VAL A 1 330 ? 47.901 22.478 47.341 1.00 35.46 330 VAL A O 1
ATOM 2556 N N . ARG A 1 331 ? 46.496 21.983 49.025 1.00 33.02 331 ARG A N 1
ATOM 2557 C CA . ARG A 1 331 ? 46.616 20.539 48.848 1.00 35.26 331 ARG A CA 1
ATOM 2558 C C . ARG A 1 331 ? 46.183 20.107 47.447 1.00 35.89 331 ARG A C 1
ATOM 2559 O O . ARG A 1 331 ? 46.814 19.247 46.838 1.00 40.12 331 ARG A O 1
ATOM 2567 N N . ASP A 1 332 ? 45.123 20.724 46.933 1.00 35.20 332 ASP A N 1
ATOM 2568 C CA . ASP A 1 332 ? 44.586 20.354 45.627 1.00 35.96 332 ASP A CA 1
ATOM 2569 C C . ASP A 1 332 ? 45.558 20.684 44.501 1.00 39.01 332 ASP A C 1
ATOM 2570 O O . ASP A 1 332 ? 45.463 20.128 43.409 1.00 40.11 332 ASP A O 1
ATOM 2575 N N . ILE A 1 333 ? 46.491 21.591 44.770 1.00 33.09 333 ILE A N 1
ATOM 2576 C CA . ILE A 1 333 ? 47.502 21.938 43.785 1.00 37.94 333 ILE A CA 1
ATOM 2577 C C . ILE A 1 333 ? 48.395 20.743 43.494 1.00 47.62 333 ILE A C 1
ATOM 2578 O O . ILE A 1 333 ? 48.802 20.535 42.348 1.00 45.96 333 ILE A O 1
ATOM 2583 N N . ALA A 1 334 ? 48.666 19.951 44.532 1.00 57.50 334 ALA A N 1
ATOM 2584 C CA . ALA A 1 334 ? 49.703 18.922 44.477 1.00 68.65 334 ALA A CA 1
ATOM 2585 C C . ALA A 1 334 ? 50.952 19.564 43.883 1.00 76.60 334 ALA A C 1
ATOM 2586 O O . ALA A 1 334 ? 51.453 20.555 44.407 1.00 74.27 334 ALA A O 1
ATOM 2588 N N . ARG A 1 335 ? 51.440 19.027 42.773 1.00 85.05 335 ARG A N 1
ATOM 2589 C CA . ARG A 1 335 ? 52.389 19.784 41.970 1.00 87.12 335 ARG A CA 1
ATOM 2590 C C . ARG A 1 335 ? 52.080 19.726 40.491 1.00 85.56 335 ARG A C 1
ATOM 2591 O O . ARG A 1 335 ? 52.901 19.303 39.675 1.00 88.50 335 ARG A O 1
ATOM 2599 N N . ASN A 1 336 ? 50.876 20.161 40.160 1.00 78.40 336 ASN A N 1
ATOM 2600 C CA . ASN A 1 336 ? 50.527 20.434 38.787 1.00 73.42 336 ASN A CA 1
ATOM 2601 C C . ASN A 1 336 ? 50.692 21.931 38.579 1.00 68.30 336 ASN A C 1
ATOM 2602 O O . ASN A 1 336 ? 51.385 22.591 39.356 1.00 67.37 336 ASN A O 1
ATOM 2607 N N . ALA A 1 337 ? 50.068 22.473 37.543 1.00 64.42 337 ALA A N 1
ATOM 2608 C CA . ALA A 1 337 ? 50.180 23.900 37.286 1.00 58.62 337 ALA A CA 1
ATOM 2609 C C . ALA A 1 337 ? 49.374 24.700 38.307 1.00 53.56 337 ALA A C 1
ATOM 2610 O O . ALA A 1 337 ? 48.316 24.260 38.765 1.00 52.00 337 ALA A O 1
ATOM 2612 N N . MET A 1 338 ? 49.890 25.869 38.675 1.00 49.07 338 MET A N 1
ATOM 2613 C CA . MET A 1 338 ? 49.135 26.806 39.497 1.00 46.19 338 MET A CA 1
ATOM 2614 C C . MET A 1 338 ? 47.917 27.278 38.701 1.00 38.20 338 MET A C 1
ATOM 2615 O O . MET A 1 338 ? 48.050 27.693 37.550 1.00 36.82 338 MET A O 1
ATOM 2620 N N . PRO A 1 339 ? 46.722 27.201 39.305 1.00 33.82 339 PRO A N 1
ATOM 2621 C CA . PRO A 1 339 ? 45.489 27.610 38.621 1.00 35.19 339 PRO A CA 1
ATOM 2622 C C . PRO A 1 339 ? 45.362 29.131 38.483 1.00 33.99 339 PRO A C 1
ATOM 2623 O O . PRO A 1 339 ? 44.866 29.637 37.479 1.00 36.88 339 PRO A O 1
ATOM 2627 N N . GLY A 1 340 ? 45.829 29.849 39.494 1.00 32.54 340 GLY A N 1
ATOM 2628 C CA . GLY A 1 340 ? 45.693 31.291 39.569 1.00 29.74 340 GLY A CA 1
ATOM 2629 C C . GLY A 1 340 ? 46.056 31.644 40.997 1.00 27.09 340 GLY A C 1
ATOM 2630 O O . GLY A 1 340 ? 46.496 30.768 41.742 1.00 26.04 340 GLY A O 1
ATOM 2631 N N . LYS A 1 341 ? 45.871 32.901 41.388 1.00 21.72 341 LYS A N 1
ATOM 2632 C CA . LYS A 1 341 ? 46.238 33.317 42.740 1.00 20.75 341 LYS A CA 1
ATOM 2633 C C . LYS A 1 341 ? 45.288 32.717 43.761 1.00 25.47 341 LYS A C 1
ATOM 2634 O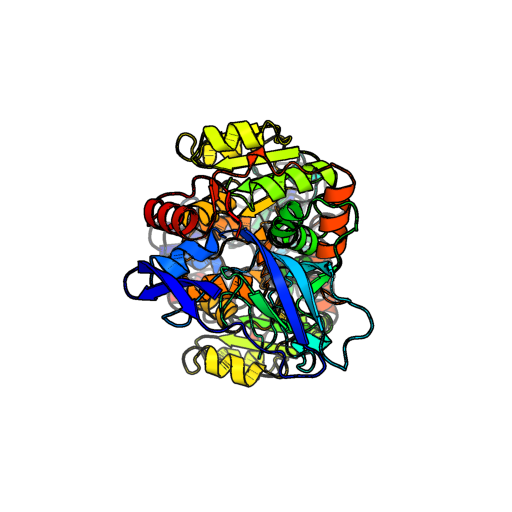 O . LYS A 1 341 ? 44.077 32.942 43.719 1.00 22.17 341 LYS A O 1
ATOM 2640 N N . VAL A 1 342 ? 45.846 31.924 44.664 1.00 19.92 342 VAL A N 1
ATOM 2641 C CA . VAL A 1 342 ? 45.092 31.395 45.782 1.00 21.03 342 VAL A CA 1
ATOM 2642 C C . VAL A 1 342 ? 45.293 32.310 46.986 1.00 24.36 342 VAL A C 1
ATOM 2643 O O . VAL A 1 342 ? 46.411 32.463 47.474 1.00 19.96 342 VAL A O 1
ATOM 2647 N N . LEU A 1 343 ? 44.218 32.938 47.449 1.00 23.67 343 LEU A N 1
ATOM 2648 C CA . LEU A 1 343 ? 44.319 33.859 48.576 1.00 20.32 343 LEU A CA 1
ATOM 2649 C C . LEU A 1 343 ? 43.790 33.255 49.860 1.00 21.66 343 LEU A C 1
ATOM 2650 O O . LEU A 1 343 ? 42.722 32.652 49.879 1.00 22.76 343 LEU A O 1
ATOM 2655 N N . LEU A 1 344 ? 44.553 33.428 50.931 1.00 21.69 344 LEU A N 1
ATOM 2656 C CA . LEU A 1 344 ? 44.042 33.199 52.270 1.00 22.93 344 LEU A CA 1
ATOM 2657 C C . LEU A 1 344 ? 43.399 34.487 52.762 1.00 22.78 344 LEU A C 1
ATOM 2658 O O . LEU A 1 344 ? 44.028 35.553 52.758 1.00 21.81 344 LEU A O 1
ATOM 2663 N N . ILE A 1 345 ? 42.134 34.386 53.151 1.00 23.90 345 ILE A N 1
ATOM 2664 C CA . ILE A 1 345 ? 41.390 35.504 53.712 1.00 24.20 345 ILE A CA 1
ATOM 2665 C C . ILE A 1 345 ? 40.933 35.135 55.126 1.00 28.67 345 ILE A C 1
ATOM 2666 O O . ILE A 1 345 ? 39.871 34.523 55.297 1.00 28.14 345 ILE A O 1
ATOM 2671 N N . PRO A 1 346 ? 41.745 35.488 56.144 1.00 26.57 346 PRO A N 1
ATOM 2672 C CA . PRO A 1 346 ? 41.475 35.132 57.550 1.00 27.59 346 PRO A CA 1
ATOM 2673 C C . PRO A 1 346 ? 40.088 35.548 58.049 1.00 33.54 346 PRO A C 1
ATOM 2674 O O . PRO A 1 346 ? 39.543 36.548 57.578 1.00 36.07 346 PRO A O 1
ATOM 2678 N N . MET B 1 1 ? 101.027 31.668 -6.751 1.00 26.85 1 MET B N 1
ATOM 2679 C CA . MET B 1 1 ? 101.228 32.082 -5.369 1.00 26.42 1 MET B CA 1
ATOM 2680 C C . MET B 1 1 ? 100.864 30.970 -4.396 1.00 25.40 1 MET B C 1
ATOM 2681 O O . MET B 1 1 ? 100.088 30.066 -4.718 1.00 20.85 1 MET B O 1
ATOM 2686 N N . LYS B 1 2 ? 101.414 31.060 -3.194 1.00 20.30 2 LYS B N 1
ATOM 2687 C CA . LYS B 1 2 ? 101.169 30.055 -2.169 1.00 18.39 2 LYS B CA 1
ATOM 2688 C C . LYS B 1 2 ? 100.022 30.446 -1.273 1.00 19.40 2 LYS B C 1
ATOM 2689 O O . LYS B 1 2 ? 99.713 31.624 -1.118 1.00 17.13 2 LYS B O 1
ATOM 2695 N N . SER B 1 3 ? 99.408 29.444 -0.660 1.00 17.60 3 SER B N 1
ATOM 2696 C CA . SER B 1 3 ? 98.425 29.687 0.388 1.00 15.32 3 SER B CA 1
ATOM 2697 C C . SER B 1 3 ? 98.335 28.446 1.256 1.00 15.87 3 SER B C 1
ATOM 2698 O O . SER B 1 3 ? 98.802 27.371 0.875 1.00 17.09 3 SER B O 1
ATOM 2701 N N . VAL B 1 4 ? 97.725 28.588 2.420 1.00 15.14 4 VAL B N 1
ATOM 2702 C CA . VAL B 1 4 ? 97.524 27.446 3.282 1.00 20.02 4 VAL B CA 1
ATOM 2703 C C . VAL B 1 4 ? 96.064 27.055 3.177 1.00 21.83 4 VAL B C 1
ATOM 2704 O O . VAL B 1 4 ? 95.178 27.874 3.404 1.00 22.90 4 VAL B O 1
ATOM 2708 N N . VAL B 1 5 ? 95.813 25.812 2.807 1.00 20.38 5 VAL B N 1
ATOM 2709 C CA . VAL B 1 5 ? 94.445 25.372 2.604 1.00 22.10 5 VAL B CA 1
ATOM 2710 C C . VAL B 1 5 ? 94.184 24.156 3.476 1.00 20.12 5 VAL B C 1
ATOM 2711 O O . VAL B 1 5 ? 94.897 23.155 3.394 1.00 19.92 5 VAL B O 1
ATOM 2715 N N . ASN B 1 6 ? 93.185 24.252 4.348 1.00 20.03 6 ASN B N 1
ATOM 2716 C CA . ASN B 1 6 ? 92.889 23.120 5.205 1.00 19.54 6 ASN B CA 1
ATOM 2717 C C . ASN B 1 6 ? 91.643 22.410 4.719 1.00 20.68 6 ASN B C 1
ATOM 2718 O O . ASN B 1 6 ? 90.757 23.005 4.099 1.00 22.00 6 ASN B O 1
ATOM 2723 N N . ASP B 1 7 ? 91.606 21.116 4.974 1.00 22.36 7 ASP B N 1
ATOM 2724 C CA . ASP B 1 7 ? 90.620 20.265 4.354 1.00 32.84 7 ASP B CA 1
ATOM 2725 C C . ASP B 1 7 ? 89.918 19.459 5.424 1.00 34.48 7 ASP B C 1
ATOM 2726 O O . ASP B 1 7 ? 90.276 19.547 6.599 1.00 34.88 7 ASP B O 1
ATOM 2731 N N . THR B 1 8 ? 88.920 18.681 5.012 1.00 33.76 8 THR B N 1
ATOM 2732 C CA . THR B 1 8 ? 88.240 17.724 5.880 1.00 40.24 8 THR B CA 1
ATOM 2733 C C . THR B 1 8 ? 89.262 16.911 6.679 1.00 44.46 8 THR B C 1
ATOM 2734 O O . THR B 1 8 ? 90.435 16.848 6.312 1.00 48.47 8 THR B O 1
ATOM 2738 N N . ASP B 1 9 ? 88.799 16.217 7.715 1.00 50.28 9 ASP B N 1
ATOM 2739 C CA . ASP B 1 9 ? 89.642 15.497 8.678 1.00 52.64 9 ASP B CA 1
ATOM 2740 C C . ASP B 1 9 ? 91.001 16.154 8.996 1.00 46.30 9 ASP B C 1
ATOM 2741 O O . ASP B 1 9 ? 91.994 15.463 9.212 1.00 46.13 9 ASP B O 1
ATOM 2746 N N . GLY B 1 10 ? 91.035 17.483 9.051 1.00 37.78 10 GLY B N 1
ATOM 2747 C CA . GLY B 1 10 ? 92.158 18.196 9.641 1.00 30.34 10 GLY B CA 1
ATOM 2748 C C . GLY B 1 10 ? 93.474 18.189 8.881 1.00 32.53 10 GLY B C 1
ATOM 2749 O O . GLY B 1 10 ? 94.545 18.278 9.485 1.00 37.39 10 GLY B O 1
ATOM 2750 N N . ILE B 1 11 ? 93.407 18.099 7.558 1.00 28.76 11 ILE B N 1
ATOM 2751 C CA . ILE B 1 11 ? 94.625 18.136 6.757 1.00 28.48 11 ILE B CA 1
ATOM 2752 C C . ILE B 1 11 ? 94.964 19.583 6.430 1.00 28.90 11 ILE B C 1
ATOM 2753 O O . ILE B 1 11 ? 94.097 20.354 6.012 1.00 27.67 11 ILE B O 1
ATOM 2758 N N . VAL B 1 12 ? 96.222 19.952 6.650 1.00 23.38 12 VAL B N 1
ATOM 2759 C CA . VAL B 1 12 ? 96.701 21.298 6.360 1.00 21.64 12 VAL B CA 1
ATOM 2760 C C . VAL B 1 12 ? 97.707 21.232 5.209 1.00 22.09 12 VAL B C 1
ATOM 2761 O O . VAL B 1 12 ? 98.773 20.630 5.343 1.00 25.43 12 VAL B O 1
ATOM 2765 N N . ARG B 1 13 ? 97.361 21.834 4.074 1.00 22.97 13 ARG B N 1
ATOM 2766 C CA . ARG B 1 13 ? 98.226 21.784 2.897 1.00 22.18 13 ARG B CA 1
ATOM 2767 C C . ARG B 1 13 ? 98.747 23.155 2.528 1.00 21.86 13 ARG B C 1
ATOM 2768 O O . ARG B 1 13 ? 98.099 24.155 2.801 1.00 21.43 13 ARG B O 1
ATOM 2776 N N . VAL B 1 14 ? 99.906 23.194 1.879 1.00 23.69 14 VAL B N 1
ATOM 2777 C CA . VAL B 1 14 ? 100.344 24.410 1.208 1.00 23.38 14 VAL B CA 1
ATOM 2778 C C . VAL B 1 14 ? 100.064 24.237 -0.281 1.00 21.19 14 VAL B C 1
ATOM 2779 O O . VAL B 1 14 ? 100.540 23.293 -0.914 1.00 24.65 14 VAL B O 1
ATOM 2783 N N . ALA B 1 15 ? 99.257 25.141 -0.822 1.00 20.26 15 ALA B N 1
ATOM 2784 C CA . ALA B 1 15 ? 98.779 25.040 -2.194 1.00 23.04 15 ALA B CA 1
ATOM 2785 C C . ALA B 1 15 ? 99.356 26.129 -3.090 1.00 23.47 15 ALA B C 1
ATOM 2786 O O . ALA B 1 15 ? 99.775 27.185 -2.619 1.00 25.07 15 ALA B O 1
ATOM 2788 N N . GLU B 1 16 ? 99.347 25.859 -4.391 1.00 24.18 16 GLU B N 1
ATOM 2789 C CA . GLU B 1 16 ? 99.758 26.813 -5.409 1.00 23.79 16 GLU B CA 1
ATOM 2790 C C . GLU B 1 16 ? 98.539 27.204 -6.234 1.00 25.94 16 GLU B C 1
ATOM 2791 O O . GLU B 1 16 ? 97.766 26.346 -6.650 1.00 31.80 16 GLU B O 1
ATOM 2797 N N . SER B 1 17 ? 98.356 28.497 -6.465 1.00 24.32 17 SER B N 1
ATOM 2798 C CA . SER B 1 17 ? 97.222 28.955 -7.259 1.00 27.17 17 SER B CA 1
ATOM 2799 C C . SER B 1 17 ? 97.538 30.289 -7.921 1.00 27.74 17 SER B C 1
ATOM 2800 O O . SER B 1 17 ? 98.536 30.921 -7.603 1.00 29.08 17 SER B O 1
ATOM 2803 N N . VAL B 1 18 ? 96.684 30.717 -8.844 1.00 23.70 18 VAL B N 1
ATOM 2804 C CA . VAL B 1 18 ? 96.932 31.957 -9.555 1.00 26.30 18 VAL B CA 1
ATOM 2805 C C . VAL B 1 18 ? 96.629 33.144 -8.639 1.00 23.23 18 VAL B C 1
ATOM 2806 O O . VAL B 1 18 ? 95.698 33.090 -7.831 1.00 24.17 18 VAL B O 1
ATOM 2810 N N . ILE B 1 19 ? 97.439 34.197 -8.735 1.00 20.14 19 ILE B N 1
ATOM 2811 C CA . ILE B 1 19 ? 97.172 35.452 -8.018 1.00 20.79 19 ILE B CA 1
ATOM 2812 C C . ILE B 1 19 ? 95.775 35.979 -8.380 1.00 18.38 19 ILE B C 1
ATOM 2813 O O . ILE B 1 19 ? 95.433 36.043 -9.558 1.00 22.32 19 ILE B O 1
ATOM 2818 N N . PRO B 1 20 ? 94.962 36.343 -7.378 1.00 17.58 20 PRO B N 1
ATOM 2819 C CA . PRO B 1 20 ? 93.596 36.799 -7.676 1.00 21.41 20 PRO B CA 1
ATOM 2820 C C . PRO B 1 20 ? 93.560 38.168 -8.351 1.00 17.51 20 PRO B C 1
ATOM 2821 O O . PRO B 1 20 ? 94.376 39.027 -8.046 1.00 21.40 20 PRO B O 1
ATOM 2825 N N . GLU B 1 21 ? 92.616 38.364 -9.261 1.00 16.27 21 GLU B N 1
ATOM 2826 C CA . GLU B 1 21 ? 92.518 39.636 -9.962 1.00 23.31 21 GLU B CA 1
ATOM 2827 C C . GLU B 1 21 ? 91.428 40.504 -9.366 1.00 17.44 21 GLU B C 1
ATOM 2828 O O . GLU B 1 21 ? 90.454 40.006 -8.817 1.00 18.79 21 GLU B O 1
ATOM 2834 N N . ILE B 1 22 ? 91.609 41.813 -9.469 1.00 19.29 22 ILE B N 1
ATOM 2835 C CA . ILE B 1 22 ? 90.583 42.750 -9.040 1.00 17.34 22 ILE B CA 1
ATOM 2836 C C . ILE B 1 22 ? 89.474 42.687 -10.060 1.00 17.17 22 ILE B C 1
ATOM 2837 O O . ILE B 1 22 ? 89.734 42.807 -11.255 1.00 18.26 22 ILE B O 1
ATOM 2842 N N . LYS B 1 23 ? 88.249 42.447 -9.606 1.00 15.82 23 LYS B N 1
ATOM 2843 C CA . LYS B 1 23 ? 87.157 42.209 -10.548 1.00 16.70 23 LYS B CA 1
ATOM 2844 C C . LYS B 1 23 ? 86.101 43.299 -10.500 1.00 16.77 23 LYS B C 1
ATOM 2845 O O . LYS B 1 23 ? 85.283 43.420 -11.417 1.00 17.94 23 LYS B O 1
ATOM 2851 N N . HIS B 1 24 ? 86.140 44.105 -9.444 1.00 16.64 24 HIS B N 1
ATOM 2852 C CA . HIS B 1 24 ? 85.165 45.170 -9.236 1.00 16.82 24 HIS B CA 1
ATOM 2853 C C . HIS B 1 24 ? 85.830 46.487 -8.850 1.00 16.25 24 HIS B C 1
ATOM 2854 O O . HIS B 1 24 ? 86.891 46.498 -8.226 1.00 16.18 24 HIS B O 1
ATOM 2861 N N . GLN B 1 25 ? 85.178 47.595 -9.192 1.00 16.59 25 GLN B N 1
ATOM 2862 C CA . GLN B 1 25 ? 85.792 48.910 -9.049 1.00 21.81 25 GLN B CA 1
ATOM 2863 C C . GLN B 1 25 ? 86.095 49.251 -7.596 1.00 23.42 25 GLN B C 1
ATOM 2864 O O . GLN B 1 25 ? 86.933 50.111 -7.331 1.00 17.87 25 GLN B O 1
ATOM 2870 N N . ASP B 1 26 ? 85.426 48.587 -6.654 1.00 15.09 26 ASP B N 1
ATOM 2871 C CA . ASP B 1 26 ? 85.606 48.933 -5.250 1.00 14.35 26 ASP B CA 1
ATOM 2872 C C . ASP B 1 26 ? 86.448 47.906 -4.510 1.00 23.20 26 ASP B C 1
ATOM 2873 O O . ASP B 1 26 ? 86.411 47.844 -3.283 1.00 20.36 26 ASP B O 1
ATOM 2878 N N . GLU B 1 27 ? 87.206 47.104 -5.250 1.00 13.48 27 GLU B N 1
ATOM 2879 C CA . GLU B 1 27 ? 88.079 46.122 -4.619 1.00 13.89 27 GLU B CA 1
ATOM 2880 C C . GLU B 1 27 ? 89.523 46.600 -4.565 1.00 14.68 27 GLU B C 1
ATOM 2881 O O . GLU B 1 27 ? 89.921 47.508 -5.291 1.00 13.85 27 GLU B O 1
ATOM 2887 N N . VAL B 1 28 ? 90.301 45.981 -3.686 1.00 12.24 28 VAL B N 1
ATOM 2888 C CA . VAL B 1 28 ? 91.745 46.198 -3.653 1.00 12.44 28 VAL B CA 1
ATOM 2889 C C . VAL B 1 28 ? 92.408 44.846 -3.560 1.00 14.27 28 VAL B C 1
ATOM 2890 O O . VAL B 1 28 ? 91.790 43.880 -3.129 1.00 13.50 28 VAL B O 1
ATOM 2894 N N . ARG B 1 29 ? 93.670 44.775 -3.964 1.00 12.59 29 ARG B N 1
ATOM 2895 C CA . ARG B 1 29 ? 94.452 43.570 -3.753 1.00 16.21 29 ARG B CA 1
ATOM 2896 C C . ARG B 1 29 ? 95.524 43.866 -2.721 1.00 17.08 29 ARG B C 1
ATOM 2897 O O . ARG B 1 29 ? 96.169 44.904 -2.783 1.00 13.45 29 ARG B O 1
ATOM 2905 N N . VAL B 1 30 ? 95.691 42.959 -1.769 1.00 11.58 30 VAL B N 1
ATOM 2906 C CA . VAL B 1 30 ? 96.659 43.146 -0.694 1.00 11.41 30 VAL B CA 1
ATOM 2907 C C . VAL B 1 30 ? 97.747 42.092 -0.784 1.00 11.71 30 VAL B C 1
ATOM 2908 O O . VAL B 1 30 ? 97.460 40.906 -0.859 1.00 14.40 30 VAL B O 1
ATOM 2912 N N . LYS B 1 31 ? 99.005 42.513 -0.762 1.00 12.30 31 LYS B N 1
ATOM 2913 C CA . LYS B 1 31 ? 100.069 41.538 -0.659 1.00 12.65 31 LYS B CA 1
ATOM 2914 C C . LYS B 1 31 ? 100.348 41.373 0.831 1.00 12.11 31 LYS B C 1
ATOM 2915 O O . LYS B 1 31 ? 100.702 42.319 1.526 1.00 12.79 31 LYS B O 1
ATOM 2921 N N . ILE B 1 32 ? 100.128 40.171 1.335 1.00 11.74 32 ILE B N 1
ATOM 2922 C CA . ILE B 1 32 ? 100.042 39.965 2.767 1.00 12.27 32 ILE B CA 1
ATOM 2923 C C . ILE B 1 32 ? 101.435 39.884 3.390 1.00 13.04 32 ILE B C 1
ATOM 2924 O O . ILE B 1 32 ? 102.313 39.196 2.873 1.00 13.52 32 ILE B O 1
ATOM 2929 N N . ALA B 1 33 ? 101.631 40.622 4.481 1.00 13.96 33 ALA B N 1
ATOM 2930 C CA . ALA B 1 33 ? 102.938 40.717 5.127 1.00 15.56 33 ALA B CA 1
ATOM 2931 C C . ALA B 1 33 ? 103.009 39.871 6.385 1.00 12.84 33 ALA B C 1
ATOM 2932 O O . ALA B 1 33 ? 104.064 39.358 6.746 1.00 15.53 33 ALA B O 1
ATOM 2934 N N . SER B 1 34 ? 101.878 39.748 7.067 1.00 11.20 34 SER B N 1
ATOM 2935 C CA . SER B 1 34 ? 101.848 39.143 8.388 1.00 11.08 34 SER B CA 1
ATOM 2936 C C . SER B 1 34 ? 100.424 38.699 8.654 1.00 11.58 34 SER B C 1
ATOM 2937 O O . SER B 1 34 ? 99.500 39.484 8.505 1.00 11.65 34 SER B O 1
ATOM 2940 N N . SER B 1 35 ? 100.242 37.440 9.027 1.00 10.63 35 SER B N 1
ATOM 2941 C CA . SER B 1 35 ? 98.905 36.865 9.050 1.00 12.06 35 SER B CA 1
ATOM 2942 C C . SER B 1 35 ? 98.810 35.853 10.176 1.00 13.63 35 SER B C 1
ATOM 2943 O O . SER B 1 35 ? 99.494 34.833 10.153 1.00 14.93 35 SER B O 1
ATOM 2946 N N . GLY B 1 36 ? 97.951 36.132 11.151 1.00 10.79 36 GLY B N 1
ATOM 2947 C CA . GLY B 1 36 ? 97.907 35.346 12.370 1.00 10.47 36 GLY B CA 1
ATOM 2948 C C . GLY B 1 36 ? 96.838 34.285 12.467 1.00 12.75 36 GLY B C 1
ATOM 2949 O O . GLY B 1 36 ? 95.745 34.408 11.911 1.00 14.73 36 GLY B O 1
ATOM 2950 N N . LEU B 1 37 ? 97.155 33.235 13.202 1.00 12.03 37 LEU B N 1
ATOM 2951 C CA . LEU B 1 37 ? 96.178 32.199 13.518 1.00 11.70 37 LEU B CA 1
ATOM 2952 C C . LEU B 1 37 ? 95.391 32.522 14.787 1.00 14.73 37 LEU B C 1
ATOM 2953 O O . LEU B 1 37 ? 95.965 32.702 15.856 1.00 13.91 37 LEU B O 1
ATOM 2958 N N . CYS B 1 38 ? 94.069 32.583 14.658 1.00 13.13 38 CYS B N 1
ATOM 2959 C CA . CYS B 1 38 ? 93.175 32.848 15.789 1.00 13.17 38 CYS B CA 1
ATOM 2960 C C . CYS B 1 38 ? 92.867 31.557 16.532 1.00 17.37 38 CYS B C 1
ATOM 2961 O O . CYS B 1 38 ? 92.842 30.482 15.934 1.00 15.02 38 CYS B O 1
ATOM 2964 N N . GLY B 1 39 ? 92.645 31.654 17.840 1.00 18.41 39 GLY B N 1
ATOM 2965 C CA . GLY B 1 39 ? 92.186 30.513 18.610 1.00 21.14 39 GLY B CA 1
ATOM 2966 C C . GLY B 1 39 ? 90.936 29.919 17.993 1.00 18.55 39 GLY B C 1
ATOM 2967 O O . GLY B 1 39 ? 90.739 28.704 17.991 1.00 20.51 39 GLY B O 1
ATOM 2968 N N . SER B 1 40 ? 90.093 30.789 17.451 1.00 17.85 40 SER B N 1
ATOM 2969 C CA . SER B 1 40 ? 88.847 30.364 16.825 1.00 16.72 40 SER B CA 1
ATOM 2970 C C . SER B 1 40 ? 89.091 29.548 15.559 1.00 17.71 40 SER B C 1
ATOM 2971 O O . SER B 1 40 ? 88.180 28.872 15.076 1.00 21.94 40 SER B O 1
ATOM 2974 N N . ASP B 1 41 ? 90.307 29.614 15.012 1.00 16.55 41 ASP B N 1
ATOM 2975 C CA . ASP B 1 41 ? 90.628 28.848 13.805 1.00 14.28 41 ASP B CA 1
ATOM 2976 C C . ASP B 1 41 ? 90.870 27.377 14.107 1.00 18.05 41 ASP B C 1
ATOM 2977 O O . ASP B 1 41 ? 90.712 26.525 13.238 1.00 16.63 41 ASP B O 1
ATOM 2982 N N . LEU B 1 42 ? 91.280 27.067 15.329 1.00 19.58 42 LEU B N 1
ATOM 2983 C CA . LEU B 1 42 ? 91.607 25.672 15.634 1.00 19.62 42 LEU B CA 1
ATOM 2984 C C . LEU B 1 42 ? 90.398 24.728 15.485 1.00 18.80 42 LEU B C 1
ATOM 2985 O O . LEU B 1 42 ? 90.539 23.650 14.908 1.00 22.32 42 LEU B O 1
ATOM 2990 N N . PRO B 1 43 ? 89.206 25.122 15.982 1.00 21.80 43 PRO B N 1
ATOM 2991 C CA . PRO B 1 43 ? 88.058 24.254 15.680 1.00 25.18 43 PRO B CA 1
ATOM 2992 C C . PRO B 1 43 ? 87.724 24.189 14.185 1.00 22.31 43 PRO B C 1
ATOM 2993 O O . PRO B 1 43 ? 87.235 23.160 13.713 1.00 23.89 43 PRO B O 1
ATOM 2997 N N . ARG B 1 44 ? 87.981 25.269 13.453 1.00 18.37 44 ARG B N 1
ATOM 2998 C CA . ARG B 1 44 ? 87.713 25.279 12.016 1.00 18.14 44 ARG B CA 1
ATOM 2999 C C . ARG B 1 44 ? 88.599 24.270 11.303 1.00 21.56 44 ARG B C 1
ATOM 3000 O O . ARG B 1 44 ? 88.202 23.657 10.314 1.00 27.78 44 ARG B O 1
ATOM 3008 N N . ILE B 1 45 ? 89.809 24.101 11.815 1.00 20.15 45 ILE B N 1
ATOM 3009 C CA . ILE B 1 45 ? 90.758 23.174 11.214 1.00 21.94 45 ILE B CA 1
ATOM 3010 C C . ILE B 1 45 ? 90.587 21.744 11.718 1.00 23.95 45 ILE B C 1
ATOM 3011 O O . ILE B 1 45 ? 90.533 20.809 10.919 1.00 26.70 45 ILE B O 1
ATOM 3016 N N . PHE B 1 46 ? 90.486 21.572 13.035 1.00 23.17 46 PHE B N 1
ATOM 3017 C CA . PHE B 1 46 ? 90.571 20.230 13.624 1.00 23.87 46 PHE B CA 1
ATOM 3018 C C . PHE B 1 46 ? 89.266 19.686 14.196 1.00 31.21 46 PHE B C 1
ATOM 3019 O O . PHE B 1 46 ? 89.267 18.640 14.840 1.00 32.02 46 PHE B O 1
ATOM 3027 N N . LYS B 1 47 ? 88.158 20.381 13.977 1.00 32.87 47 LYS B N 1
ATOM 3028 C CA . LYS B 1 47 ? 86.892 19.940 14.552 1.00 36.04 47 LYS B CA 1
ATOM 3029 C C . LYS B 1 47 ? 85.695 20.141 13.649 1.00 38.49 47 LYS B C 1
ATOM 3030 O O . LYS B 1 47 ? 84.580 20.336 14.147 1.00 41.16 47 LYS B O 1
ATOM 3036 N N . ASN B 1 48 ? 85.919 20.101 12.338 1.00 34.99 48 ASN B N 1
ATOM 3037 C CA . ASN B 1 48 ? 84.831 20.237 11.376 1.00 37.57 48 ASN B CA 1
ATOM 3038 C C . ASN B 1 48 ? 84.062 21.539 11.620 1.00 35.25 48 ASN B C 1
ATOM 3039 O O . ASN B 1 48 ? 82.848 21.616 11.430 1.00 41.03 48 ASN B O 1
ATOM 3044 N N . GLY B 1 49 ? 84.786 22.566 12.053 1.00 30.35 49 GLY B N 1
ATOM 3045 C CA . GLY B 1 49 ? 84.166 23.821 12.429 1.00 27.72 49 GLY B CA 1
ATOM 3046 C C . GLY B 1 49 ? 83.983 24.821 11.299 1.00 26.87 49 GLY B C 1
ATOM 3047 O O . GLY B 1 49 ? 83.301 25.823 11.476 1.00 26.86 49 GLY B O 1
ATOM 3048 N N . ALA B 1 50 ? 84.577 24.560 10.139 1.00 21.07 50 ALA B N 1
ATOM 3049 C CA . ALA B 1 50 ? 84.516 25.525 9.044 1.00 18.93 50 ALA B CA 1
ATOM 3050 C C . ALA B 1 50 ? 83.208 25.416 8.275 1.00 24.50 50 ALA B C 1
ATOM 3051 O O . ALA B 1 50 ? 82.561 24.374 8.283 1.00 26.35 50 ALA B O 1
ATOM 3053 N N . HIS B 1 51 ? 82.829 26.495 7.602 1.00 23.49 51 HIS B N 1
ATOM 3054 C CA . HIS B 1 51 ? 81.602 26.515 6.813 1.00 23.28 51 HIS B CA 1
ATOM 3055 C C . HIS B 1 51 ? 81.680 25.598 5.597 1.00 27.41 51 HIS B C 1
ATOM 3056 O O . HIS B 1 51 ? 80.658 25.113 5.096 1.00 28.19 51 HIS B O 1
ATOM 3063 N N . TYR B 1 52 ? 82.900 25.359 5.132 1.00 23.59 52 TYR B N 1
ATOM 3064 C CA . TYR B 1 52 ? 83.133 24.503 3.979 1.00 24.84 52 TYR B CA 1
ATOM 3065 C C . TYR B 1 52 ? 84.593 24.061 3.943 1.00 25.48 52 TYR B C 1
ATOM 3066 O O . TYR B 1 52 ? 85.441 24.659 4.608 1.00 20.16 52 TYR B O 1
ATOM 3075 N N . TYR B 1 53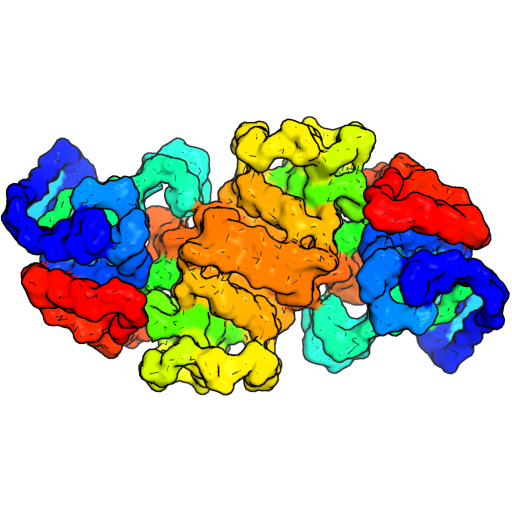 ? 84.864 23.012 3.169 1.00 25.53 53 TYR B N 1
ATOM 3076 C CA . TYR B 1 53 ? 86.218 22.537 2.898 1.00 22.51 53 TYR B CA 1
ATOM 3077 C C . TYR B 1 53 ? 86.340 22.155 1.421 1.00 30.12 53 TYR B C 1
ATOM 3078 O O . TYR B 1 53 ? 85.378 21.679 0.822 1.00 35.77 53 TYR B O 1
ATOM 3087 N N . PRO B 1 54 ? 87.524 22.348 0.825 1.00 26.89 54 PRO B N 1
ATOM 3088 C CA . PRO B 1 54 ? 88.732 22.958 1.393 1.00 24.41 54 PRO B CA 1
ATOM 3089 C C . PRO B 1 54 ? 88.561 24.461 1.600 1.00 21.16 54 PRO B C 1
ATOM 3090 O O . PRO B 1 54 ? 87.761 25.094 0.914 1.00 23.11 54 PRO B O 1
ATOM 3094 N N . ILE B 1 55 ? 89.285 25.022 2.556 1.00 18.54 55 ILE B N 1
ATOM 3095 C CA . ILE B 1 55 ? 89.126 26.435 2.872 1.00 18.14 55 ILE B CA 1
ATOM 3096 C C . ILE B 1 55 ? 90.475 27.066 3.183 1.00 17.43 55 ILE B C 1
ATOM 3097 O O . ILE B 1 55 ? 91.395 26.385 3.635 1.00 18.49 55 ILE B O 1
ATOM 3102 N N . THR B 1 56 ? 90.605 28.352 2.877 1.00 18.06 56 THR B N 1
ATOM 3103 C CA . THR B 1 56 ? 91.768 29.119 3.291 1.00 15.02 56 THR B CA 1
ATOM 3104 C C . THR B 1 56 ? 91.343 30.079 4.372 1.00 16.99 56 THR B C 1
ATOM 3105 O O . THR B 1 56 ? 90.522 30.966 4.152 1.00 17.76 56 THR B O 1
ATOM 3109 N N . LEU B 1 57 ? 91.894 29.890 5.557 1.00 12.80 57 LEU B N 1
ATOM 3110 C CA . LEU B 1 57 ? 91.510 30.720 6.684 1.00 12.08 57 LEU B CA 1
ATOM 3111 C C . LEU B 1 57 ? 92.389 31.967 6.747 1.00 13.35 57 LEU B C 1
ATOM 3112 O O . LEU B 1 57 ? 93.187 32.225 5.839 1.00 11.14 57 LEU B O 1
ATOM 3117 N N . GLY B 1 58 ? 92.229 32.732 7.821 1.00 13.34 58 GLY B N 1
ATOM 3118 C CA . GLY B 1 58 ? 93.058 33.896 8.068 1.00 11.33 58 GLY B CA 1
ATOM 3119 C C . GLY B 1 58 ? 92.266 35.192 8.079 1.00 9.53 58 GLY B C 1
ATOM 3120 O O . GLY B 1 58 ? 91.915 35.708 7.014 1.00 10.86 58 GLY B O 1
ATOM 3121 N N . HIS B 1 59 ? 92.015 35.742 9.265 1.00 12.81 59 HIS B N 1
ATOM 3122 C CA . HIS B 1 59 ? 91.311 37.014 9.364 1.00 9.01 59 HIS B CA 1
ATOM 3123 C C . HIS B 1 59 ? 92.026 38.018 10.254 1.00 10.25 59 HIS B C 1
ATOM 3124 O O . HIS B 1 59 ? 91.454 39.034 10.638 1.00 9.92 59 HIS B O 1
ATOM 3131 N N . GLU B 1 60 ? 93.285 37.730 10.571 1.00 10.84 60 GLU B N 1
ATOM 3132 C CA . GLU B 1 60 ? 94.111 38.609 11.382 1.00 8.99 60 GLU B CA 1
ATOM 3133 C C . GLU B 1 60 ? 95.366 38.950 10.605 1.00 11.33 60 GLU B C 1
ATOM 3134 O O . GLU B 1 60 ? 96.409 38.339 10.826 1.00 10.64 60 GLU B O 1
ATOM 3140 N N . PHE B 1 61 ? 95.283 39.886 9.666 1.00 9.17 61 PHE B N 1
ATOM 3141 C CA . PHE B 1 61 ? 96.452 40.094 8.831 1.00 9.48 61 PHE B CA 1
ATOM 3142 C C . PHE B 1 61 ? 96.637 41.519 8.366 1.00 9.18 61 PHE B C 1
ATOM 3143 O O . PHE B 1 61 ? 95.728 42.343 8.400 1.00 9.48 61 PHE B O 1
ATOM 3151 N N . SER B 1 62 ? 97.876 41.801 7.983 1.00 10.23 62 SER B N 1
ATOM 3152 C CA . SER B 1 62 ? 98.236 43.095 7.464 1.00 9.92 62 SER B CA 1
ATOM 3153 C C . SER B 1 62 ? 99.061 42.893 6.217 1.00 12.90 62 SER B C 1
ATOM 3154 O O . SER B 1 62 ? 99.560 41.800 5.966 1.00 10.37 62 SER B O 1
ATOM 3157 N N . GLY B 1 63 ? 99.211 43.955 5.447 1.00 10.74 63 GLY B N 1
ATOM 3158 C CA . GLY B 1 63 ? 99.941 43.863 4.193 1.00 11.29 63 GLY B CA 1
ATOM 3159 C C . GLY B 1 63 ? 99.967 45.202 3.495 1.00 12.81 63 GLY B C 1
ATOM 3160 O O . GLY B 1 63 ? 99.572 46.206 4.068 1.00 13.16 63 GLY B O 1
ATOM 3161 N N . TYR B 1 64 ? 100.441 45.225 2.257 1.00 12.51 64 TYR B N 1
ATOM 3162 C CA . TYR B 1 64 ? 100.494 46.478 1.511 1.00 13.30 64 TYR B CA 1
ATOM 3163 C C . TYR B 1 64 ? 99.587 46.373 0.310 1.00 13.91 64 TYR B C 1
ATOM 3164 O O . TYR B 1 64 ? 99.492 45.318 -0.324 1.00 13.30 64 TYR B O 1
ATOM 3173 N N . ILE B 1 65 ? 98.931 47.474 -0.008 1.00 14.54 65 ILE B N 1
ATOM 3174 C CA . ILE B 1 65 ? 98.105 47.509 -1.197 1.00 14.69 65 ILE B CA 1
ATOM 3175 C C . ILE B 1 65 ? 98.974 47.228 -2.425 1.00 16.53 65 ILE B C 1
ATOM 3176 O O . ILE B 1 65 ? 100.038 47.837 -2.619 1.00 20.05 65 ILE B O 1
ATOM 3181 N N . ASP B 1 66 ? 98.539 46.257 -3.220 1.00 15.60 66 ASP B N 1
ATOM 3182 C CA . ASP B 1 66 ? 99.260 45.862 -4.427 1.00 17.13 66 ASP B CA 1
ATOM 3183 C C . ASP B 1 66 ? 98.656 46.526 -5.652 1.00 18.72 66 ASP B C 1
ATOM 3184 O O . ASP B 1 66 ? 99.362 46.901 -6.598 1.00 21.57 66 ASP B O 1
ATOM 3189 N N . ALA B 1 67 ? 97.341 46.681 -5.615 1.00 18.14 67 ALA B N 1
ATOM 3190 C CA . ALA B 1 67 ? 96.581 47.271 -6.702 1.00 19.04 67 ALA B CA 1
ATOM 3191 C C . ALA B 1 67 ? 95.225 47.726 -6.165 1.00 15.50 67 ALA B C 1
ATOM 3192 O O . ALA B 1 67 ? 94.769 47.231 -5.133 1.00 14.43 67 ALA B O 1
ATOM 3194 N N . VAL B 1 68 ? 94.601 48.690 -6.837 1.00 19.71 68 VAL B N 1
ATOM 3195 C CA . VAL B 1 68 ? 93.265 49.134 -6.438 1.00 21.63 68 VAL B CA 1
ATOM 3196 C C . VAL B 1 68 ? 92.335 49.157 -7.639 1.00 16.40 68 VAL B C 1
ATOM 3197 O O . VAL B 1 68 ? 92.773 49.334 -8.778 1.00 18.19 68 VAL B O 1
ATOM 3201 N N . GLY B 1 69 ? 91.045 48.978 -7.370 1.00 15.86 69 GLY B N 1
ATOM 3202 C CA . GLY B 1 69 ? 90.029 49.057 -8.394 1.00 16.52 69 GLY B CA 1
ATOM 3203 C C . GLY B 1 69 ? 89.841 50.489 -8.840 1.00 21.40 69 GLY B C 1
ATOM 3204 O O . GLY B 1 69 ? 90.228 51.424 -8.137 1.00 18.76 69 GLY B O 1
ATOM 3205 N N . SER B 1 70 ? 89.217 50.658 -10.000 1.00 22.80 70 SER B N 1
ATOM 3206 C CA . SER B 1 70 ? 89.090 51.973 -10.618 1.00 24.33 70 SER B CA 1
ATOM 3207 C C . SER B 1 70 ? 88.279 52.937 -9.760 1.00 22.21 70 SER B C 1
ATOM 3208 O O . SER B 1 70 ? 88.379 54.147 -9.929 1.00 28.22 70 SER B O 1
ATOM 3211 N N . GLY B 1 71 ? 87.492 52.401 -8.829 1.00 18.63 71 GLY B N 1
ATOM 3212 C CA . GLY B 1 71 ? 86.638 53.233 -8.000 1.00 20.15 71 GLY B CA 1
ATOM 3213 C C . GLY B 1 71 ? 87.240 53.599 -6.655 1.00 22.72 71 GLY B C 1
ATOM 3214 O O . GLY B 1 71 ? 86.625 54.326 -5.880 1.00 25.90 71 GLY B O 1
ATOM 3215 N N . VAL B 1 72 ? 88.444 53.102 -6.379 1.00 18.39 72 VAL B N 1
ATOM 3216 C CA . VAL B 1 72 ? 89.109 53.374 -5.104 1.00 16.93 72 VAL B CA 1
ATOM 3217 C C . VAL B 1 72 ? 90.005 54.603 -5.229 1.00 23.11 72 VAL B C 1
ATOM 3218 O O . VAL B 1 72 ? 90.997 54.587 -5.957 1.00 24.66 72 VAL B O 1
ATOM 3222 N N . ASP B 1 73 ? 89.655 55.669 -4.519 1.00 21.67 73 ASP B N 1
ATOM 3223 C CA . ASP B 1 73 ? 90.384 56.928 -4.658 1.00 29.03 73 ASP B CA 1
ATOM 3224 C C . ASP B 1 73 ? 91.203 57.309 -3.424 1.00 29.51 73 ASP B C 1
ATOM 3225 O O . ASP B 1 73 ? 91.980 58.262 -3.469 1.00 35.01 73 ASP B O 1
ATOM 3230 N N . ASP B 1 74 ? 91.038 56.577 -2.327 1.00 23.57 74 ASP B N 1
ATOM 3231 C CA . ASP B 1 74 ? 91.661 56.988 -1.073 1.00 23.31 74 ASP B CA 1
ATOM 3232 C C . ASP B 1 74 ? 92.718 55.997 -0.583 1.00 25.61 74 ASP B C 1
ATOM 3233 O O . ASP B 1 74 ? 93.285 56.168 0.494 1.00 28.39 74 ASP B O 1
ATOM 3238 N N . LEU B 1 75 ? 92.986 54.970 -1.381 1.00 21.79 75 LEU B N 1
ATOM 3239 C CA . LEU B 1 75 ? 94.080 54.043 -1.105 1.00 19.93 75 LEU B CA 1
ATOM 3240 C C . LEU B 1 75 ? 94.914 53.828 -2.349 1.00 24.02 75 LEU B C 1
ATOM 3241 O O . LEU B 1 75 ? 94.422 53.946 -3.474 1.00 24.28 75 LEU B O 1
ATOM 3246 N N . HIS B 1 76 ? 96.184 53.504 -2.140 1.00 17.32 76 HIS B N 1
ATOM 3247 C CA . HIS B 1 76 ? 97.142 53.456 -3.230 1.00 18.50 76 HIS B CA 1
ATOM 3248 C C . HIS B 1 76 ? 98.130 5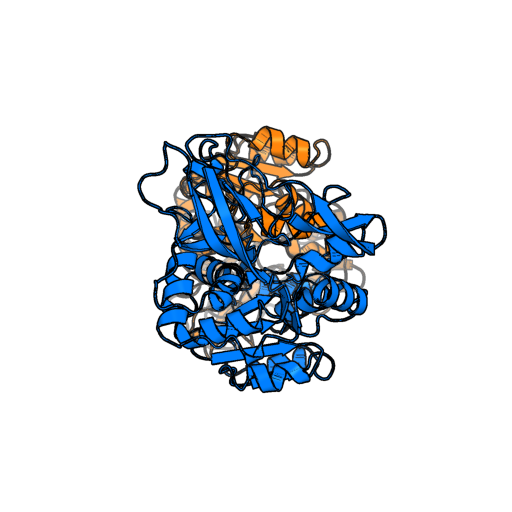2.320 -3.047 1.00 21.72 76 HIS B C 1
ATOM 3249 O O . HIS B 1 76 ? 98.377 51.891 -1.920 1.00 17.07 76 HIS B O 1
ATOM 3256 N N . PRO B 1 77 ? 98.678 51.807 -4.161 1.00 22.62 77 PRO B N 1
ATOM 3257 C CA . PRO B 1 77 ? 99.720 50.780 -4.095 1.00 22.97 77 PRO B CA 1
ATOM 3258 C C . PRO B 1 77 ? 100.833 51.170 -3.131 1.00 26.45 77 PRO B C 1
ATOM 3259 O O . PRO B 1 77 ? 101.354 52.286 -3.187 1.00 26.03 77 PRO B O 1
ATOM 3263 N N . GLY B 1 78 ? 101.174 50.254 -2.237 1.00 21.65 78 GLY B N 1
ATOM 3264 C CA . GLY B 1 78 ? 102.191 50.523 -1.241 1.00 27.17 78 GLY B CA 1
ATOM 3265 C C . GLY B 1 78 ? 101.642 50.952 0.111 1.00 23.39 78 GLY B C 1
ATOM 3266 O O . GLY B 1 78 ? 102.377 50.944 1.094 1.00 23.01 78 GLY B O 1
ATOM 3267 N N . ASP B 1 79 ? 100.363 51.324 0.172 1.00 18.75 79 ASP B N 1
ATOM 3268 C CA . ASP B 1 79 ? 99.749 51.692 1.452 1.00 17.58 79 ASP B CA 1
ATOM 3269 C C . ASP B 1 79 ? 99.684 50.503 2.408 1.00 15.46 79 ASP B C 1
ATOM 3270 O O . ASP B 1 79 ? 99.310 49.397 2.013 1.00 16.28 79 ASP B O 1
ATOM 3275 N N . ALA B 1 80 ? 100.025 50.737 3.672 1.00 16.37 80 ALA B N 1
ATOM 3276 C CA . ALA B 1 80 ? 99.932 49.683 4.683 1.00 13.95 80 ALA B CA 1
ATOM 3277 C C . ALA B 1 80 ? 98.511 49.590 5.215 1.00 13.09 80 ALA B C 1
ATOM 3278 O O . ALA B 1 80 ? 97.904 50.610 5.535 1.00 13.48 80 ALA B O 1
ATOM 3280 N N . VAL B 1 81 ? 97.982 48.370 5.289 1.00 12.09 81 VAL B N 1
ATOM 3281 C CA . VAL B 1 81 ? 96.623 48.149 5.781 1.00 13.41 81 VAL B CA 1
ATOM 3282 C C . VAL B 1 81 ? 96.514 46.914 6.677 1.00 15.28 81 VAL B C 1
ATOM 3283 O O . VAL B 1 81 ? 97.304 45.979 6.561 1.00 10.79 81 VAL B O 1
ATOM 3287 N N . ALA B 1 82 ? 95.516 46.909 7.561 1.00 10.33 82 ALA B N 1
ATOM 3288 C CA . ALA B 1 82 ? 95.060 45.674 8.190 1.00 9.72 82 ALA B CA 1
ATOM 3289 C C . ALA B 1 82 ? 93.729 45.254 7.577 1.00 9.60 82 ALA B C 1
ATOM 3290 O O . ALA B 1 82 ? 92.975 46.097 7.103 1.00 9.78 82 ALA B O 1
ATOM 3292 N N . CYS B 1 83 ? 93.443 43.957 7.590 1.00 8.91 83 CYS B N 1
ATOM 3293 C CA . CYS B 1 83 ? 92.165 43.477 7.096 1.00 10.51 83 CYS B CA 1
ATOM 3294 C C . CYS B 1 83 ? 91.041 43.689 8.116 1.00 9.52 83 CYS B C 1
ATOM 3295 O O . CYS B 1 83 ? 91.192 43.404 9.306 1.00 9.09 83 CYS B O 1
ATOM 3298 N N . VAL B 1 84 ? 89.926 44.209 7.612 1.00 8.82 84 VAL B N 1
ATOM 3299 C CA . VAL B 1 84 ? 88.661 44.287 8.330 1.00 12.44 84 VAL B CA 1
ATOM 3300 C C . VAL B 1 84 ? 87.818 43.165 7.751 1.00 8.87 84 VAL B C 1
ATOM 3301 O O . VAL B 1 84 ? 87.272 43.308 6.669 1.00 8.97 84 VAL B O 1
ATOM 3305 N N . PRO B 1 85 ? 87.749 42.024 8.450 1.00 8.83 85 PRO B N 1
ATOM 3306 C CA . PRO B 1 85 ? 87.330 40.818 7.722 1.00 9.01 85 PRO B CA 1
ATOM 3307 C C . PRO B 1 85 ? 85.832 40.687 7.514 1.00 9.26 85 PRO B C 1
ATOM 3308 O O . PRO B 1 85 ? 85.418 39.976 6.601 1.00 9.94 85 PRO B O 1
ATOM 3312 N N . LEU B 1 86 ? 85.034 41.379 8.317 1.00 9.52 86 LEU B N 1
ATOM 3313 C CA . LEU B 1 86 ? 83.589 41.297 8.151 1.00 10.04 86 LEU B CA 1
ATOM 3314 C C . LEU B 1 86 ? 83.160 42.178 6.994 1.00 14.25 86 LEU B C 1
ATOM 3315 O O . LEU B 1 86 ? 83.622 43.309 6.878 1.00 13.27 86 LEU B O 1
ATOM 3320 N N . LEU B 1 87 ? 82.287 41.666 6.133 1.00 13.13 87 LEU B N 1
ATOM 3321 C CA . LEU B 1 87 ? 81.641 42.527 5.145 1.00 15.80 87 LEU B CA 1
ATOM 3322 C C . LEU B 1 87 ? 80.129 42.443 5.308 1.00 15.34 87 LEU B C 1
ATOM 3323 O O . LEU B 1 87 ? 79.502 41.526 4.796 1.00 13.43 87 LEU B O 1
ATOM 3328 N N . PRO B 1 88 ? 79.542 43.395 6.048 1.00 11.94 88 PRO B N 1
ATOM 3329 C CA . PRO B 1 88 ? 78.078 43.451 6.122 1.00 12.82 88 PRO B CA 1
ATOM 3330 C C . PRO B 1 88 ? 77.488 44.010 4.829 1.00 14.42 88 PRO B C 1
ATOM 3331 O O . PRO B 1 88 ? 78.225 44.551 3.995 1.00 16.42 88 PRO B O 1
ATOM 3335 N N . CYS B 1 89 ? 76.176 43.899 4.671 1.00 19.38 89 CYS B N 1
ATOM 3336 C CA . CYS B 1 89 ? 75.526 44.346 3.441 1.00 17.00 89 CYS B CA 1
ATOM 3337 C C . CYS B 1 89 ? 75.264 45.852 3.421 1.00 17.41 89 CYS B C 1
ATOM 3338 O O . CYS B 1 89 ? 75.059 46.434 2.354 1.00 22.67 89 CYS B O 1
ATOM 3341 N N . PHE B 1 90 ? 75.253 46.462 4.603 1.00 16.04 90 PHE B N 1
ATOM 3342 C CA . PHE B 1 90 ? 74.986 47.894 4.798 1.00 19.21 90 PHE B CA 1
ATOM 3343 C C . PHE B 1 90 ? 73.601 48.375 4.352 1.00 22.72 90 PHE B C 1
ATOM 3344 O O . PHE B 1 90 ? 73.355 49.580 4.312 1.00 22.72 90 PHE B O 1
ATOM 3352 N N . THR B 1 91 ? 72.681 47.459 4.058 1.00 17.52 91 THR B N 1
ATOM 3353 C CA . THR B 1 91 ? 71.352 47.889 3.618 1.00 18.85 91 THR B CA 1
ATOM 3354 C C . THR B 1 91 ? 70.189 47.209 4.329 1.00 19.81 91 THR B C 1
ATOM 3355 O O . THR B 1 91 ? 69.038 47.536 4.057 1.00 24.61 91 THR B O 1
ATOM 3359 N N . CYS B 1 92 ? 70.473 46.267 5.224 1.00 19.38 92 CYS B N 1
ATOM 3360 C CA . CYS B 1 92 ? 69.391 45.645 5.993 1.00 20.48 92 CYS B CA 1
ATOM 3361 C C . CYS B 1 92 ? 69.095 46.487 7.240 1.00 21.08 92 CYS B C 1
ATOM 3362 O O . CYS B 1 92 ? 69.888 47.368 7.584 1.00 20.47 92 CYS B O 1
ATOM 3365 N N . PRO B 1 93 ? 67.969 46.217 7.919 1.00 22.43 93 PRO B N 1
ATOM 3366 C CA . PRO B 1 93 ? 67.641 47.042 9.090 1.00 23.23 93 PRO B CA 1
ATOM 3367 C C . PRO B 1 93 ? 68.686 46.961 10.191 1.00 22.33 93 PRO B C 1
ATOM 3368 O O . PRO B 1 93 ? 68.976 47.973 10.815 1.00 22.47 93 PRO B O 1
ATOM 3372 N N . GLU B 1 94 ? 69.238 45.778 10.417 1.00 21.59 94 GLU B N 1
ATOM 3373 C CA . GLU B 1 94 ? 70.320 45.627 11.383 1.00 20.72 94 GLU B CA 1
ATOM 3374 C C . GLU B 1 94 ? 71.493 46.533 11.025 1.00 19.93 94 GLU B C 1
ATOM 3375 O O . GLU B 1 94 ? 72.017 47.234 11.885 1.00 19.50 94 GLU B O 1
ATOM 3381 N N . CYS B 1 95 ? 71.913 46.521 9.759 1.00 18.74 95 CYS B N 1
ATOM 3382 C CA . CYS B 1 95 ? 73.056 47.350 9.342 1.00 17.76 95 CYS B CA 1
ATOM 3383 C C . CYS B 1 95 ? 72.766 48.843 9.484 1.00 19.69 95 CYS B C 1
ATOM 3384 O O . CYS B 1 95 ? 73.634 49.611 9.887 1.00 20.19 95 CYS B O 1
ATOM 3387 N N . LEU B 1 96 ? 71.547 49.247 9.135 1.00 21.73 96 LEU B N 1
ATOM 3388 C CA . LEU B 1 96 ? 71.161 50.654 9.206 1.00 20.74 96 LEU B CA 1
ATOM 3389 C C . LEU B 1 96 ? 71.139 51.142 10.651 1.00 29.01 96 LEU B C 1
ATOM 3390 O O . LEU B 1 96 ? 71.192 52.344 10.905 1.00 28.68 96 LEU B O 1
ATOM 3395 N N . LYS B 1 97 ? 71.071 50.206 11.594 1.00 24.56 97 LYS B N 1
ATOM 3396 C CA . LYS B 1 97 ? 71.111 50.560 13.013 1.00 24.67 97 LYS B CA 1
ATOM 3397 C C . LYS B 1 97 ? 72.520 50.481 13.572 1.00 22.98 97 LYS B C 1
ATOM 3398 O O . LYS B 1 97 ? 72.737 50.762 14.751 1.00 21.55 97 LYS B O 1
ATOM 3404 N N . GLY B 1 98 ? 73.477 50.099 12.730 1.00 19.57 98 GLY B N 1
ATOM 3405 C CA . GLY B 1 98 ? 74.845 49.929 13.176 1.00 19.38 98 GLY B CA 1
ATOM 3406 C C . GLY B 1 98 ? 75.103 48.566 13.793 1.00 18.01 98 GLY B C 1
ATOM 3407 O O . GLY B 1 98 ? 76.168 48.333 14.362 1.00 20.96 98 GLY B O 1
ATOM 3408 N N . PHE B 1 99 ? 74.140 47.656 13.669 1.00 20.38 99 PHE B N 1
ATOM 3409 C CA . PHE B 1 99 ? 74.310 46.300 14.189 1.00 18.15 99 PHE B CA 1
ATOM 3410 C C . PHE B 1 99 ? 74.958 45.398 13.144 1.00 18.72 99 PHE B C 1
ATOM 3411 O O . PHE B 1 99 ? 74.366 44.407 12.726 1.00 17.32 99 PHE B O 1
ATOM 3419 N N . TYR B 1 100 ? 76.182 45.731 12.742 1.00 18.41 100 TYR B N 1
ATOM 3420 C CA . TYR B 1 100 ? 76.824 45.056 11.610 1.00 15.14 100 TYR B CA 1
ATOM 3421 C C . TYR B 1 100 ? 77.021 43.558 11.830 1.00 19.01 100 TYR B C 1
ATOM 3422 O O . TYR B 1 100 ? 76.918 42.764 10.894 1.00 17.81 100 TYR B O 1
ATOM 3431 N N . SER B 1 101 ? 77.291 43.172 13.071 1.00 16.44 101 SER B N 1
ATOM 3432 C CA . SER B 1 101 ? 77.545 41.769 13.388 1.00 16.45 101 SER B CA 1
ATOM 3433 C C . SER B 1 101 ? 76.254 40.948 13.424 1.00 15.96 101 SER B C 1
ATOM 3434 O O . SER B 1 101 ? 76.292 39.723 13.559 1.00 22.57 101 SER B O 1
ATOM 3437 N N . GLN B 1 102 ? 75.115 41.623 13.291 1.00 16.70 102 GLN B N 1
ATOM 3438 C CA . GLN B 1 102 ? 73.844 40.924 13.196 1.00 17.90 102 GLN B CA 1
ATOM 3439 C C . GLN B 1 102 ? 73.285 41.015 11.780 1.00 17.88 102 GLN B C 1
ATOM 3440 O O . GLN B 1 102 ? 72.127 40.672 11.550 1.00 21.38 102 GLN B O 1
ATOM 3446 N N . CYS B 1 103 ? 74.128 41.450 10.838 1.00 15.84 103 CYS B N 1
ATOM 3447 C CA . CYS B 1 103 ? 7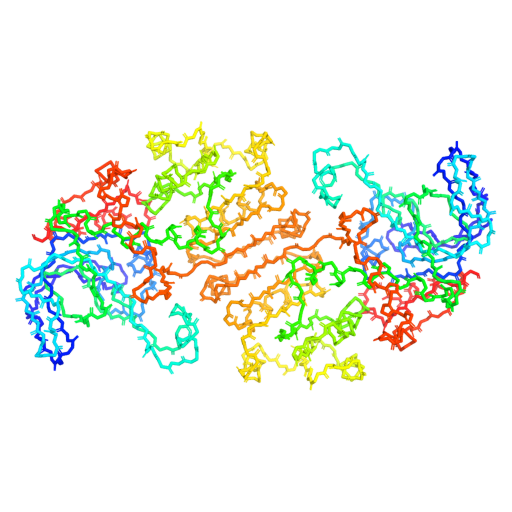3.716 41.576 9.438 1.00 22.33 103 CYS B CA 1
ATOM 3448 C C . CYS B 1 103 ? 73.194 40.248 8.925 1.00 26.01 103 CYS B C 1
ATOM 3449 O O . CYS B 1 103 ? 73.799 39.202 9.167 1.00 27.17 103 CYS B O 1
ATOM 3452 N N . ALA B 1 104 ? 72.073 40.308 8.216 1.00 34.53 104 ALA B N 1
ATOM 3453 C CA . ALA B 1 104 ? 71.397 39.114 7.736 1.00 44.92 104 ALA B CA 1
ATOM 3454 C C . ALA B 1 104 ? 72.019 38.563 6.454 1.00 41.75 104 ALA B C 1
ATOM 3455 O O . ALA B 1 104 ? 71.468 37.650 5.845 1.00 45.65 104 ALA B O 1
ATOM 3457 N N . LYS B 1 105 ? 73.167 39.107 6.054 1.00 30.72 105 LYS B N 1
ATOM 3458 C CA . LYS B 1 105 ? 73.793 38.722 4.794 1.00 26.98 105 LYS B CA 1
ATOM 3459 C C . LYS B 1 105 ? 75.240 39.234 4.801 1.00 30.63 105 LYS B C 1
ATOM 3460 O O . LYS B 1 105 ? 75.636 40.047 3.969 1.00 37.02 105 LYS B O 1
ATOM 3466 N N . TYR B 1 106 ? 76.032 38.796 5.773 1.00 20.87 106 TYR B N 1
ATOM 3467 C CA . TYR B 1 106 ? 77.407 39.298 5.836 1.00 16.90 106 TYR B CA 1
ATOM 3468 C C . TYR B 1 106 ? 78.394 38.270 5.329 1.00 19.05 106 TYR B C 1
ATOM 3469 O O . TYR B 1 106 ? 78.146 37.071 5.397 1.00 24.96 106 TYR B O 1
ATOM 3478 N N . ASP B 1 107 ? 79.511 38.758 4.799 1.00 18.99 107 ASP B N 1
ATOM 3479 C CA . ASP B 1 107 ? 80.597 37.881 4.408 1.00 13.87 107 ASP B CA 1
ATOM 3480 C C . ASP B 1 107 ? 81.658 37.996 5.494 1.00 14.94 107 ASP B C 1
ATOM 3481 O O . ASP B 1 107 ? 81.630 38.919 6.307 1.00 16.71 107 ASP B O 1
ATOM 3486 N N . PHE B 1 108 ? 82.574 37.048 5.526 1.00 10.84 108 PHE B N 1
ATOM 3487 C CA . PHE B 1 108 ? 83.643 37.099 6.516 1.00 12.22 108 PHE B CA 1
ATOM 3488 C C . PHE B 1 108 ? 84.899 36.477 5.954 1.00 11.51 108 PHE B C 1
ATOM 3489 O O . PHE B 1 108 ? 84.938 35.283 5.660 1.00 12.80 108 PHE B O 1
ATOM 3497 N N . ILE B 1 109 ? 85.923 37.307 5.802 1.00 9.70 109 ILE B N 1
ATOM 3498 C CA . ILE B 1 109 ? 87.196 36.872 5.255 1.00 7.87 109 ILE B CA 1
ATOM 3499 C C . ILE B 1 109 ? 87.855 35.879 6.207 1.00 14.49 109 ILE B C 1
ATOM 3500 O O . ILE B 1 109 ? 88.057 36.182 7.376 1.00 14.95 109 ILE B O 1
ATOM 3505 N N . GLY B 1 110 ? 88.147 34.678 5.712 1.00 13.79 110 GLY B N 1
ATOM 3506 C CA . GLY B 1 110 ? 88.687 33.627 6.550 1.00 13.32 110 GLY B CA 1
ATOM 3507 C C . GLY B 1 110 ? 87.670 32.785 7.308 1.00 13.58 110 GLY B C 1
ATOM 3508 O O . GLY B 1 110 ? 88.039 32.042 8.215 1.00 14.85 110 GLY B O 1
ATOM 3509 N N . SER B 1 111 ? 86.393 32.874 6.939 1.00 15.68 111 SER B N 1
ATOM 3510 C CA . SER B 1 111 ? 85.391 31.993 7.534 1.00 15.22 111 SER B CA 1
ATOM 3511 C C . SER B 1 111 ? 84.290 31.669 6.529 1.00 16.59 111 SER B C 1
ATOM 3512 O O . SER B 1 111 ? 84.025 30.505 6.246 1.00 22.53 111 SER B O 1
ATOM 3515 N N . ARG B 1 112 ? 83.663 32.705 5.988 1.00 17.35 112 ARG B N 1
ATOM 3516 C CA . ARG B 1 112 ? 82.594 32.530 5.013 1.00 18.53 112 ARG B CA 1
ATOM 3517 C C . ARG B 1 112 ? 83.125 32.616 3.584 1.00 19.80 112 ARG B C 1
ATOM 3518 O O . ARG B 1 112 ? 82.490 32.127 2.644 1.00 17.44 112 ARG B O 1
ATOM 3526 N N . ARG B 1 113 ? 84.283 33.253 3.427 1.00 13.66 113 ARG B N 1
ATOM 3527 C CA . ARG B 1 113 ? 85.046 33.208 2.182 1.00 14.01 113 ARG B CA 1
ATOM 3528 C C . ARG B 1 113 ? 86.516 32.991 2.533 1.00 11.34 113 ARG B C 1
ATOM 3529 O O . ARG B 1 113 ? 86.904 33.120 3.689 1.00 11.05 113 ARG B O 1
ATOM 3537 N N . ASP B 1 114 ? 87.323 32.667 1.532 1.00 14.75 114 ASP B N 1
ATOM 3538 C CA . ASP B 1 114 ? 88.740 32.406 1.763 1.00 15.01 114 ASP B CA 1
ATOM 3539 C C . ASP B 1 114 ? 89.467 33.640 2.294 1.00 16.13 114 ASP B C 1
ATOM 3540 O O . ASP B 1 114 ? 89.125 34.789 1.958 1.00 11.95 114 ASP B O 1
ATOM 3545 N N . GLY B 1 115 ? 90.458 33.387 3.142 1.00 14.77 115 GLY B N 1
ATOM 3546 C CA . GLY B 1 115 ? 91.112 34.457 3.871 1.00 13.75 115 GLY B CA 1
ATOM 3547 C C . GLY B 1 115 ? 92.593 34.633 3.618 1.00 11.93 115 GLY B C 1
ATOM 3548 O O . GLY B 1 115 ? 93.126 34.276 2.555 1.00 9.63 115 GLY B O 1
ATOM 3549 N N . GLY B 1 116 ? 93.259 35.184 4.625 1.00 11.36 116 GLY B N 1
ATOM 3550 C CA . GLY B 1 116 ? 94.584 35.745 4.457 1.00 12.26 116 GLY B CA 1
ATOM 3551 C C . GLY B 1 116 ? 95.786 34.860 4.720 1.00 14.25 116 GLY B C 1
ATOM 3552 O O . GLY B 1 116 ? 96.884 35.371 4.840 1.00 11.99 116 GLY B O 1
ATOM 3553 N N . PHE B 1 117 ? 95.603 33.547 4.822 1.00 11.81 117 PHE B N 1
ATOM 3554 C CA . PHE B 1 117 ? 96.755 32.650 4.802 1.00 11.28 117 PHE B CA 1
ATOM 3555 C C . PHE B 1 117 ? 97.178 32.432 3.357 1.00 15.94 117 PHE B C 1
ATOM 3556 O O . PHE B 1 117 ? 97.098 31.317 2.828 1.00 17.37 117 PHE B O 1
ATOM 3564 N N . ALA B 1 118 ? 97.630 33.510 2.729 1.00 14.76 118 ALA B N 1
ATOM 3565 C CA . ALA B 1 118 ? 97.944 33.511 1.303 1.00 15.91 118 ALA B CA 1
ATOM 3566 C C . ALA B 1 118 ? 98.901 34.656 0.996 1.00 16.98 118 ALA B C 1
ATOM 3567 O O . ALA B 1 118 ? 99.033 35.583 1.787 1.00 13.79 118 ALA B O 1
ATOM 3569 N N . GLU B 1 119 ? 99.577 34.606 -0.145 1.00 15.00 119 GLU B N 1
ATOM 3570 C CA . GLU B 1 119 ? 100.459 35.707 -0.514 1.00 11.31 119 GLU B CA 1
ATOM 3571 C C . GLU B 1 119 ? 99.712 36.977 -0.897 1.00 11.54 119 GLU B C 1
ATOM 3572 O O . GLU B 1 119 ? 100.163 38.077 -0.597 1.00 12.31 119 GLU B O 1
ATOM 3578 N N . TYR B 1 120 ? 98.606 36.818 -1.617 1.00 12.02 120 TYR B N 1
ATOM 3579 C CA . TYR B 1 120 ? 97.773 37.941 -2.023 1.00 15.55 120 TYR B CA 1
ATOM 3580 C C . TYR B 1 120 ? 96.325 37.625 -1.751 1.00 13.99 120 TYR B C 1
ATOM 3581 O O . TYR B 1 120 ? 95.923 36.465 -1.776 1.00 16.24 120 TYR B O 1
ATOM 3590 N N . ILE B 1 121 ? 95.543 38.661 -1.499 1.00 10.83 121 ILE B N 1
ATOM 3591 C CA . ILE B 1 121 ? 94.104 38.486 -1.416 1.00 8.83 121 ILE B CA 1
ATOM 3592 C C . ILE B 1 121 ? 93.425 39.689 -2.060 1.00 13.31 121 ILE B C 1
ATOM 3593 O O . ILE B 1 121 ? 93.933 40.800 -1.989 1.00 11.71 121 ILE B O 1
ATOM 3598 N N . VAL B 1 122 ? 92.289 39.455 -2.705 1.00 11.84 122 VAL B N 1
ATOM 3599 C CA . VAL B 1 122 ? 91.446 40.545 -3.177 1.00 10.77 122 VAL B CA 1
ATOM 3600 C C . VAL B 1 122 ? 90.243 40.689 -2.259 1.00 8.94 122 VAL B C 1
ATOM 3601 O O . VAL B 1 122 ? 89.545 39.723 -1.983 1.00 12.36 122 VAL B O 1
ATOM 3605 N N . VAL B 1 123 ? 90.024 41.900 -1.770 1.00 9.01 123 VAL B N 1
ATOM 3606 C CA . VAL B 1 123 ? 88.932 42.180 -0.849 1.00 11.48 123 VAL B CA 1
ATOM 3607 C C . VAL B 1 123 ? 88.258 43.499 -1.225 1.00 13.14 123 VAL B C 1
ATOM 3608 O O . VAL B 1 123 ? 88.757 44.223 -2.087 1.00 14.64 123 VAL B O 1
ATOM 3612 N N . LYS B 1 124 ? 87.127 43.821 -0.594 1.00 9.66 124 LYS B N 1
ATOM 3613 C CA . LYS B 1 124 ? 86.523 45.139 -0.816 1.00 10.35 124 LYS B CA 1
ATOM 3614 C C . LYS B 1 124 ? 87.320 46.227 -0.125 1.00 11.61 124 LYS B C 1
ATOM 3615 O O . LYS B 1 124 ? 87.973 45.970 0.873 1.00 10.82 124 LYS B O 1
ATOM 3621 N N . ARG B 1 125 ? 87.237 47.451 -0.637 1.00 11.17 125 ARG B N 1
ATOM 3622 C CA . ARG B 1 125 ? 87.845 48.593 0.052 1.00 13.70 125 ARG B CA 1
ATOM 3623 C C . ARG B 1 125 ? 87.396 48.671 1.522 1.00 15.17 125 ARG B C 1
ATOM 3624 O O . ARG B 1 125 ? 88.184 49.002 2.400 1.00 15.55 125 ARG B O 1
ATOM 3632 N N . LYS B 1 126 ? 86.132 48.341 1.780 1.00 12.90 126 LYS B N 1
ATOM 3633 C CA . LYS B 1 126 ? 85.589 48.361 3.137 1.00 13.43 126 LYS B CA 1
ATOM 3634 C C . LYS B 1 126 ? 86.219 47.298 4.030 1.00 14.71 126 LYS B C 1
ATOM 3635 O O . LYS B 1 126 ? 86.024 47.314 5.241 1.00 14.99 126 LYS B O 1
ATOM 3641 N N . ASN B 1 127 ? 86.955 46.366 3.428 1.00 9.63 127 ASN B N 1
ATOM 3642 C CA . ASN B 1 127 ? 87.634 45.305 4.166 1.00 8.87 127 ASN B CA 1
ATOM 3643 C C . ASN B 1 127 ? 89.100 45.616 4.490 1.00 8.81 127 ASN B C 1
ATOM 3644 O O . ASN B 1 127 ? 89.844 44.717 4.886 1.00 8.90 127 ASN B O 1
ATOM 3649 N N . VAL B 1 128 ? 89.541 46.851 4.280 1.00 10.67 128 VAL B N 1
ATOM 3650 C CA . VAL B 1 128 ? 90.877 47.205 4.750 1.00 9.25 128 VAL B CA 1
ATOM 3651 C C . VAL B 1 128 ? 90.842 48.478 5.587 1.00 12.67 128 VAL B C 1
ATOM 3652 O O . VAL B 1 128 ? 89.982 49.336 5.415 1.00 12.46 128 VAL B O 1
ATOM 3656 N N . PHE B 1 129 ? 91.803 48.575 6.497 1.00 11.33 129 PHE B N 1
ATOM 3657 C CA . PHE B 1 129 ? 91.905 49.677 7.440 1.00 12.19 129 PHE B CA 1
ATOM 3658 C C . PHE B 1 129 ? 93.328 50.197 7.339 1.00 11.16 129 PHE B C 1
ATOM 3659 O O . PHE B 1 129 ? 94.276 49.455 7.588 1.00 12.51 129 PHE B O 1
ATOM 3667 N N . ALA B 1 130 ? 93.478 51.454 6.931 1.00 11.67 130 ALA B N 1
ATOM 3668 C CA . ALA B 1 130 ? 94.809 52.031 6.750 1.00 13.36 130 ALA B CA 1
ATOM 3669 C C . ALA B 1 130 ? 95.576 52.140 8.064 1.00 16.34 130 ALA B C 1
ATOM 3670 O O . ALA B 1 130 ? 95.044 52.584 9.085 1.00 15.36 130 ALA B O 1
ATOM 3672 N N . LEU B 1 131 ? 96.840 51.732 8.033 1.00 16.05 131 LEU B N 1
ATOM 3673 C CA . LEU B 1 131 ? 97.691 51.831 9.218 1.00 13.95 131 LEU B CA 1
ATOM 3674 C C . LEU B 1 131 ? 98.468 53.135 9.209 1.00 15.82 131 LEU B C 1
ATOM 3675 O O . LEU B 1 131 ? 98.685 53.717 8.150 1.00 15.99 131 LEU B O 1
ATOM 3680 N N . PRO B 1 132 ? 98.891 53.604 10.394 1.00 18.22 132 PRO B N 1
ATOM 3681 C CA . PRO B 1 132 ? 99.837 54.720 10.402 1.00 20.97 132 PRO B CA 1
ATOM 3682 C C . PRO B 1 132 ? 101.104 54.342 9.650 1.00 23.31 132 PRO B C 1
ATOM 3683 O O . PRO B 1 132 ? 101.498 53.178 9.649 1.00 23.30 132 PRO B O 1
ATOM 3687 N N . THR B 1 133 ? 101.734 55.315 9.009 1.00 24.77 133 THR B N 1
ATOM 3688 C CA . THR B 1 133 ? 102.876 55.025 8.152 1.00 28.69 133 THR B CA 1
ATOM 3689 C C . THR B 1 133 ? 104.093 54.551 8.948 1.00 28.31 133 THR B C 1
ATOM 3690 O O . THR B 1 133 ? 104.956 53.846 8.413 1.00 35.17 133 THR B O 1
ATOM 3694 N N . ASP B 1 134 ? 104.155 54.937 10.218 1.00 22.99 134 ASP B N 1
ATOM 3695 C CA . ASP B 1 134 ? 105.270 54.562 11.085 1.00 25.25 134 ASP B CA 1
ATOM 3696 C C . ASP B 1 134 ? 105.036 53.256 11.850 1.00 26.85 134 ASP B C 1
ATOM 3697 O O . ASP B 1 134 ? 105.879 52.833 12.643 1.00 32.04 134 ASP B O 1
ATOM 3702 N N . MET B 1 135 ? 103.892 52.622 11.635 1.00 18.59 135 MET B N 1
ATOM 3703 C CA . MET B 1 135 ? 103.617 51.370 12.329 1.00 18.59 135 MET B CA 1
ATOM 3704 C C . MET B 1 135 ? 104.306 50.203 11.642 1.00 22.95 135 MET B C 1
ATOM 3705 O O . MET B 1 135 ? 104.162 50.021 10.433 1.00 18.95 135 MET B O 1
ATOM 3710 N N . PRO B 1 136 ? 105.087 49.423 12.403 1.00 20.51 136 PRO B N 1
ATOM 3711 C CA . PRO B 1 136 ? 105.707 48.220 11.843 1.00 22.98 136 PRO B CA 1
ATOM 3712 C C . PRO B 1 136 ? 104.634 47.314 11.250 1.00 17.34 136 PRO B C 1
ATOM 3713 O O . PRO B 1 136 ? 103.660 47.028 11.944 1.00 16.65 136 PRO B O 1
ATOM 3717 N N . ILE B 1 137 ? 104.797 46.896 9.998 1.00 18.01 137 ILE B N 1
ATOM 3718 C CA . ILE B 1 137 ? 103.704 46.238 9.278 1.00 15.67 137 ILE B CA 1
ATOM 3719 C C . ILE B 1 137 ? 103.187 44.994 10.006 1.00 14.78 137 ILE B C 1
ATOM 3720 O O . ILE B 1 137 ? 101.995 44.720 9.988 1.00 14.72 137 ILE B O 1
ATOM 3725 N N . GLU B 1 138 ? 104.077 44.266 10.673 1.00 18.60 138 GLU B N 1
ATOM 3726 C CA . GLU B 1 138 ? 103.673 43.052 11.375 1.00 19.22 138 GLU B CA 1
ATOM 3727 C C . GLU B 1 138 ? 102.680 43.347 12.495 1.00 16.31 138 GLU B C 1
ATOM 3728 O O . GLU B 1 138 ? 101.813 42.524 12.794 1.00 18.99 138 GLU B O 1
ATOM 3734 N N . ASP B 1 139 ? 102.796 44.524 13.107 1.00 15.88 139 ASP B N 1
ATOM 3735 C CA . ASP B 1 139 ? 101.907 44.903 14.197 1.00 15.60 139 ASP B CA 1
ATOM 3736 C C . ASP B 1 139 ? 100.462 44.968 13.735 1.00 13.64 139 ASP B C 1
ATOM 3737 O O . ASP B 1 139 ? 99.543 44.773 14.529 1.00 12.87 139 ASP B O 1
ATOM 3742 N N . GLY B 1 140 ? 100.276 45.274 12.454 1.00 15.49 140 GLY B N 1
ATOM 3743 C CA . GLY B 1 140 ? 98.950 45.407 11.881 1.00 12.57 140 GLY B CA 1
ATOM 3744 C C . GLY B 1 140 ? 98.121 44.142 11.975 1.00 13.35 140 GLY B C 1
ATOM 3745 O O . GLY B 1 140 ? 96.894 44.207 12.006 1.00 11.60 140 GLY B O 1
ATOM 3746 N N . ALA B 1 141 ? 98.780 42.989 12.010 1.00 10.49 141 ALA B N 1
ATOM 3747 C CA . ALA B 1 141 ? 98.069 41.714 12.115 1.00 11.27 141 ALA B CA 1
ATOM 3748 C C . ALA B 1 141 ? 97.431 41.507 13.492 1.00 10.15 141 ALA B C 1
ATOM 3749 O O . ALA B 1 141 ? 96.697 40.536 13.709 1.00 10.70 141 ALA B O 1
ATOM 3751 N N . PHE B 1 142 ? 97.706 42.416 14.422 1.00 9.84 142 PHE B N 1
ATOM 3752 C CA . PHE B 1 142 ? 97.138 42.303 15.756 1.00 9.40 142 PHE B CA 1
ATOM 3753 C C . PHE B 1 142 ? 95.968 43.251 15.995 1.00 11.02 142 PHE B C 1
ATOM 3754 O O . PHE B 1 142 ? 95.321 43.187 17.039 1.00 10.67 142 PHE B O 1
ATOM 3762 N N . ILE B 1 143 ? 95.686 44.123 15.031 1.00 9.25 143 ILE B N 1
ATOM 3763 C CA . ILE B 1 143 ? 94.634 45.109 15.243 1.00 9.82 143 ILE B CA 1
ATOM 3764 C C . ILE B 1 143 ? 93.292 44.425 15.425 1.00 8.07 143 ILE B C 1
ATOM 3765 O O . ILE B 1 143 ? 92.557 44.734 16.362 1.00 9.65 143 ILE B O 1
ATOM 3770 N N . GLU B 1 144 ? 92.994 43.453 14.568 1.00 8.43 144 GLU B N 1
ATOM 3771 C CA . GLU B 1 144 ? 91.706 42.785 14.638 1.00 10.59 144 GLU B CA 1
ATOM 3772 C C . GLU B 1 144 ? 91.524 42.055 15.978 1.00 8.79 144 GLU B C 1
ATOM 3773 O O . GLU B 1 144 ? 90.469 42.212 16.610 1.00 7.36 144 GLU B O 1
ATOM 3779 N N . PRO B 1 145 ? 92.537 41.288 16.441 1.00 11.63 145 PRO B N 1
ATOM 3780 C CA . PRO B 1 145 ? 92.327 40.666 17.755 1.00 11.44 145 PRO B CA 1
ATOM 3781 C C . PRO B 1 145 ? 92.260 41.663 18.925 1.00 10.96 145 PRO B C 1
ATOM 3782 O O . PRO B 1 145 ? 91.559 41.400 19.913 1.00 10.85 145 PRO B O 1
ATOM 3786 N N . ILE B 1 146 ? 92.958 42.790 18.823 1.00 7.90 146 ILE B N 1
ATOM 3787 C CA . ILE B 1 146 ? 92.817 43.835 19.848 1.00 9.72 146 ILE B CA 1
ATOM 3788 C C . ILE B 1 146 ? 91.384 44.346 19.918 1.00 10.05 146 ILE B C 1
ATOM 3789 O O . ILE B 1 146 ? 90.833 44.528 20.996 1.00 11.60 146 ILE B O 1
ATOM 3794 N N . THR B 1 147 ? 90.788 44.582 18.754 1.00 6.60 147 THR B N 1
ATOM 3795 C CA . THR B 1 147 ? 89.418 45.116 18.715 1.00 11.97 147 THR B CA 1
ATOM 3796 C C . THR B 1 147 ? 88.387 44.146 19.273 1.00 10.51 147 THR B C 1
ATOM 3797 O O . THR B 1 147 ? 87.282 44.563 19.617 1.00 10.35 147 THR B O 1
ATOM 3801 N N . VAL B 1 148 ? 88.724 42.863 19.364 1.00 11.13 148 VAL B N 1
ATOM 3802 C CA . VAL B 1 148 ? 87.797 41.902 19.953 1.00 8.75 148 VAL B CA 1
ATOM 3803 C C . VAL B 1 148 ? 87.538 42.246 21.427 1.00 10.99 148 VAL B C 1
ATOM 3804 O O . VAL B 1 148 ? 86.386 42.384 21.851 1.00 9.46 148 VAL B O 1
ATOM 3808 N N . GLY B 1 149 ? 88.622 42.422 22.180 1.00 12.13 149 GLY B N 1
ATOM 3809 C CA . GLY B 1 149 ? 88.547 42.830 23.568 1.00 14.00 149 GLY B CA 1
ATOM 3810 C C . GLY B 1 149 ? 87.967 44.216 23.737 1.00 17.42 149 GLY B C 1
ATOM 3811 O O . GLY B 1 149 ? 87.147 44.442 24.625 1.00 12.28 149 GLY B O 1
ATOM 3812 N N . LEU B 1 150 ? 88.373 45.146 22.876 1.00 6.51 150 LEU B N 1
ATOM 3813 C CA . LEU B 1 150 ? 87.866 46.501 22.947 1.00 6.97 150 LEU B CA 1
ATOM 3814 C C . LEU B 1 150 ? 86.359 46.539 22.707 1.00 8.48 150 LEU B C 1
ATOM 3815 O O . LEU B 1 150 ? 85.658 47.338 23.322 1.00 9.60 150 LEU B O 1
ATOM 3820 N N . HIS B 1 151 ? 85.877 45.691 21.803 1.00 8.91 151 HIS B N 1
ATOM 3821 C CA . HIS B 1 151 ? 84.444 45.654 21.518 1.00 9.24 151 HIS B CA 1
ATOM 3822 C C . HIS B 1 151 ? 83.665 45.212 22.748 1.00 9.23 151 HIS B C 1
ATOM 3823 O O . HIS B 1 151 ? 82.604 45.768 23.046 1.00 9.16 151 HIS B O 1
ATOM 3830 N N . ALA B 1 152 ? 84.171 44.193 23.431 1.00 7.55 152 ALA B N 1
ATOM 3831 C CA . ALA B 1 152 ? 83.563 43.747 24.691 1.00 10.55 152 ALA B CA 1
ATOM 3832 C C . ALA B 1 152 ? 83.546 44.854 25.743 1.00 11.75 152 ALA B C 1
ATOM 3833 O O . ALA B 1 152 ? 82.520 45.057 26.394 1.00 9.56 152 ALA B O 1
ATOM 3835 N N . PHE B 1 153 ? 84.661 45.568 25.908 1.00 7.07 153 PHE B N 1
ATOM 3836 C CA . PHE B 1 153 ? 84.697 46.709 26.832 1.00 11.41 153 PHE B CA 1
ATOM 3837 C C . PHE B 1 153 ? 83.644 47.743 26.456 1.00 10.04 153 PHE B C 1
ATOM 3838 O O . PHE B 1 153 ? 82.956 48.300 27.319 1.00 12.24 153 PHE B O 1
ATOM 3846 N N . HIS B 1 154 ? 83.533 48.003 25.161 1.00 9.12 154 HIS B N 1
ATOM 3847 C CA . HIS B 1 154 ? 82.591 48.985 24.648 1.00 12.07 154 HIS B CA 1
ATOM 3848 C C . HIS B 1 154 ? 81.160 48.608 25.022 1.00 10.75 154 HIS B C 1
ATOM 3849 O O . HIS B 1 154 ? 80.405 49.436 25.540 1.00 10.81 154 HIS B O 1
ATOM 3856 N N . LEU B 1 155 ? 80.807 47.349 24.787 1.00 10.33 155 LEU B N 1
ATOM 3857 C CA . LEU B 1 155 ? 79.474 46.859 25.147 1.00 9.52 155 LEU B CA 1
ATOM 3858 C C . LEU B 1 155 ? 79.184 46.997 26.640 1.00 14.02 155 LEU B C 1
ATOM 3859 O O . LEU B 1 155 ? 78.032 47.151 27.037 1.00 14.13 155 LEU B O 1
ATOM 3864 N N . ALA B 1 156 ? 80.229 46.951 27.452 1.00 9.31 156 ALA B N 1
ATOM 3865 C CA . ALA B 1 156 ? 80.102 47.025 28.896 1.00 11.21 156 ALA B CA 1
ATOM 3866 C C . ALA B 1 156 ? 80.150 48.455 29.404 1.00 12.96 156 ALA B C 1
ATOM 3867 O O . ALA B 1 156 ? 80.167 48.683 30.609 1.00 12.37 156 ALA B O 1
ATOM 3869 N N . GLN B 1 157 ? 80.156 49.410 28.478 1.00 13.68 157 GLN B N 1
ATOM 3870 C CA . GLN B 1 157 ? 80.247 50.834 28.794 1.00 10.98 157 GLN B CA 1
ATOM 3871 C C . GLN B 1 157 ? 81.589 51.159 29.451 1.00 12.03 157 GLN B C 1
ATOM 3872 O O . GLN B 1 157 ? 81.697 52.026 30.325 1.00 15.61 157 GLN B O 1
ATOM 3878 N N . GLY B 1 158 ? 82.616 50.456 29.012 1.00 10.29 158 GLY B N 1
ATOM 3879 C CA . GLY B 1 158 ? 83.975 50.812 29.368 1.00 16.11 158 GLY B CA 1
ATOM 3880 C C . GLY B 1 158 ? 84.529 50.003 30.523 1.00 17.22 158 GLY B C 1
ATOM 3881 O O . GLY B 1 158 ? 83.786 49.355 31.256 1.00 15.07 158 GLY B O 1
ATOM 3882 N N . CYS B 1 159 ? 85.844 50.049 30.692 1.00 14.69 159 CYS B N 1
ATOM 3883 C CA . CYS B 1 159 ? 86.471 49.300 31.776 1.00 16.35 159 CYS B CA 1
ATOM 3884 C C . CYS B 1 159 ? 87.068 50.219 32.833 1.00 11.71 159 CYS B C 1
ATOM 3885 O O . CYS B 1 159 ? 87.604 49.751 33.840 1.00 13.27 159 CYS B O 1
ATOM 3888 N N . GLU B 1 160 ? 86.985 51.528 32.601 1.00 15.96 160 GLU B N 1
ATOM 3889 C CA . GLU B 1 160 ? 87.602 52.504 33.502 1.00 20.80 160 GLU B CA 1
ATOM 3890 C C . GLU B 1 160 ? 87.074 52.416 34.941 1.00 19.76 160 GLU B C 1
ATOM 3891 O O . GLU B 1 160 ? 85.862 52.394 35.175 1.00 18.62 160 GLU B O 1
ATOM 3897 N N . ASN B 1 161 ? 88.005 52.338 35.890 1.00 16.96 161 ASN B N 1
ATOM 3898 C CA . ASN B 1 161 ? 87.703 52.231 37.316 1.00 20.34 161 ASN B CA 1
ATOM 3899 C C . ASN B 1 161 ? 86.988 50.938 37.668 1.00 16.73 161 ASN B C 1
ATOM 3900 O O . ASN B 1 161 ? 86.449 50.806 38.758 1.00 14.59 161 ASN B O 1
ATOM 3905 N N . LYS B 1 162 ? 86.991 49.980 36.748 1.00 12.66 162 LYS B N 1
ATOM 3906 C CA . LYS B 1 162 ? 86.395 48.687 37.027 1.00 11.85 162 LYS B CA 1
ATOM 3907 C C . LYS B 1 162 ? 87.427 47.643 37.439 1.00 10.02 162 LYS B C 1
ATOM 3908 O O . LYS B 1 162 ? 88.626 47.741 37.131 1.00 10.01 162 LYS B O 1
ATOM 3914 N N . ASN B 1 163 ? 86.953 46.649 38.183 1.00 8.74 163 ASN B N 1
ATOM 3915 C CA . ASN B 1 163 ? 87.770 45.511 38.540 1.00 10.90 163 ASN B CA 1
ATOM 3916 C C . ASN B 1 163 ? 87.624 44.449 37.470 1.00 12.61 163 ASN B C 1
ATOM 3917 O O . ASN B 1 163 ? 86.659 43.677 37.465 1.00 10.85 163 ASN B O 1
ATOM 3922 N N . VAL B 1 164 ? 88.591 44.430 36.560 1.00 8.99 164 VAL B N 1
ATOM 3923 C CA . VAL B 1 164 ? 88.523 43.604 35.374 1.00 8.64 164 VAL B CA 1
ATOM 3924 C C . VAL B 1 164 ? 89.096 42.224 35.648 1.00 11.15 164 VAL B C 1
ATOM 3925 O O . VAL B 1 164 ? 90.188 42.078 36.241 1.00 11.10 164 VAL B O 1
ATOM 3929 N N . ILE B 1 165 ? 88.347 41.211 35.232 1.00 10.16 165 ILE B N 1
ATOM 3930 C CA . ILE B 1 165 ? 88.814 39.825 35.280 1.00 11.65 165 ILE B CA 1
ATOM 3931 C C . ILE B 1 165 ? 88.818 39.235 33.879 1.00 7.09 165 ILE B C 1
ATOM 3932 O O . ILE B 1 165 ? 87.761 39.133 33.232 1.00 9.02 165 ILE B O 1
ATOM 3937 N N . ILE B 1 166 ? 89.996 38.838 33.409 1.00 6.99 166 ILE B N 1
ATOM 3938 C CA . ILE B 1 166 ? 90.106 38.209 32.103 1.00 6.93 166 ILE B CA 1
ATOM 3939 C C . ILE B 1 166 ? 90.277 36.706 32.258 1.00 9.81 166 ILE B C 1
ATOM 3940 O O . ILE B 1 166 ? 91.238 36.233 32.851 1.00 9.89 166 ILE B O 1
ATOM 3945 N N . ILE B 1 167 ? 89.349 35.941 31.701 1.00 7.42 167 ILE B N 1
ATOM 3946 C CA . ILE B 1 167 ? 89.431 34.496 31.841 1.00 8.02 167 ILE B CA 1
ATOM 3947 C C . ILE B 1 167 ? 89.902 33.963 30.498 1.00 9.46 167 ILE B C 1
ATOM 3948 O O . ILE B 1 167 ? 89.248 34.144 29.469 1.00 13.37 167 ILE B O 1
ATOM 3953 N N . GLY B 1 168 ? 91.065 33.331 30.505 1.00 8.65 168 GLY B N 1
ATOM 3954 C CA . GLY B 1 168 ? 91.671 32.870 29.273 1.00 8.86 168 GLY B CA 1
ATOM 3955 C C . GLY B 1 168 ? 92.866 33.745 28.968 1.00 14.91 168 GLY B C 1
ATOM 3956 O O . GLY B 1 168 ? 92.728 34.950 28.790 1.00 14.56 168 GLY B O 1
ATOM 3957 N N . ALA B 1 169 ? 94.043 33.138 28.921 1.00 13.65 169 ALA B N 1
ATOM 3958 C CA . ALA B 1 169 ? 95.263 33.876 28.613 1.00 18.50 169 ALA B CA 1
ATOM 3959 C C . ALA B 1 169 ? 95.825 33.535 27.233 1.00 17.88 169 ALA B C 1
ATOM 3960 O O . ALA B 1 169 ? 97.047 33.468 27.053 1.00 19.77 169 ALA B O 1
ATOM 3962 N N . GLY B 1 170 ? 94.940 33.322 26.260 1.00 15.61 170 GLY B N 1
ATOM 3963 C CA . GLY B 1 170 ? 95.349 33.222 24.867 1.00 14.53 170 GLY B CA 1
ATOM 3964 C C . GLY B 1 170 ? 95.595 34.625 24.360 1.00 13.51 170 GLY B C 1
ATOM 3965 O O . GLY B 1 170 ? 95.560 35.570 25.153 1.00 12.38 170 GLY B O 1
ATOM 3966 N N . THR B 1 171 ? 95.816 34.788 23.055 1.00 11.09 171 THR B N 1
ATOM 3967 C CA . THR B 1 171 ? 96.201 36.103 22.541 1.00 10.54 171 THR B CA 1
ATOM 3968 C C . THR B 1 171 ? 95.155 37.175 22.797 1.00 8.39 171 THR B C 1
ATOM 3969 O O . THR B 1 171 ? 95.486 38.294 23.196 1.00 10.12 171 THR B O 1
ATOM 3973 N N A ILE B 1 172 ? 93.884 36.853 22.588 0.49 9.29 172 ILE B N 1
ATOM 3974 N N B ILE B 1 172 ? 93.893 36.826 22.551 0.51 9.16 172 ILE B N 1
ATOM 3975 C CA A ILE B 1 172 ? 92.859 37.863 22.784 0.49 9.07 172 ILE B CA 1
ATOM 3976 C CA B ILE B 1 172 ? 92.784 37.730 22.797 0.51 9.37 172 ILE B CA 1
ATOM 3977 C C A ILE B 1 172 ? 92.726 38.223 24.266 0.49 7.82 172 ILE B C 1
ATOM 3978 C C B ILE B 1 172 ? 92.786 38.202 24.242 0.51 7.65 172 ILE B C 1
ATOM 3979 O O A ILE B 1 172 ? 92.512 39.388 24.591 0.49 8.12 172 ILE B O 1
ATOM 3980 O O B ILE B 1 172 ? 92.705 39.398 24.514 0.51 7.26 172 ILE B O 1
ATOM 3989 N N . GLY B 1 173 ? 92.894 37.249 25.158 1.00 7.46 173 GLY B N 1
ATOM 3990 C CA . GLY B 1 173 ? 92.876 37.539 26.588 1.00 10.36 173 GLY B CA 1
ATOM 3991 C C . GLY B 1 173 ? 94.046 38.406 27.043 1.00 9.97 173 GLY B C 1
ATOM 3992 O O . GLY B 1 173 ? 93.859 39.395 27.759 1.00 8.35 173 GLY B O 1
ATOM 3993 N N . LEU B 1 174 ? 95.253 38.052 26.603 1.00 8.78 174 LEU B N 1
ATOM 3994 C CA . LEU B 1 174 ? 96.427 38.829 26.976 1.00 8.21 174 LEU B CA 1
ATOM 3995 C C . LEU B 1 174 ? 96.338 40.247 26.418 1.00 9.25 174 LEU B C 1
ATOM 3996 O O . LEU B 1 174 ? 96.725 41.194 27.090 1.00 9.69 174 LEU B O 1
ATOM 4001 N N . LEU B 1 175 ? 95.822 40.397 25.194 1.00 9.36 175 LEU B N 1
ATOM 4002 C CA . LEU B 1 175 ? 95.638 41.727 24.642 1.00 8.77 175 LEU B CA 1
ATOM 4003 C C . LEU B 1 175 ? 94.617 42.516 25.465 1.00 12.65 175 LEU B C 1
ATOM 4004 O O . LEU B 1 175 ? 94.818 43.704 25.728 1.00 10.57 175 LEU B O 1
ATOM 4009 N N . ALA B 1 176 ? 93.536 41.852 25.880 1.00 7.96 176 ALA B N 1
ATOM 4010 C CA . ALA B 1 176 ? 92.504 42.515 26.683 1.00 11.87 176 ALA B CA 1
ATOM 4011 C C . ALA B 1 176 ? 93.073 42.966 28.038 1.00 9.37 176 ALA B C 1
ATOM 4012 O O . ALA B 1 176 ? 92.711 44.022 28.563 1.00 8.96 176 ALA B O 1
ATOM 4014 N N . ILE B 1 177 ? 93.984 42.184 28.595 1.00 7.93 177 ILE B N 1
ATOM 4015 C CA . ILE B 1 177 ? 94.664 42.612 29.820 1.00 7.99 177 ILE B CA 1
ATOM 4016 C C . ILE B 1 177 ? 95.419 43.914 29.592 1.00 12.45 177 ILE B C 1
ATOM 4017 O O . ILE B 1 177 ? 95.279 44.870 30.357 1.00 11.11 177 ILE B O 1
ATOM 4022 N N . GLN B 1 178 ? 96.220 43.947 28.534 1.00 9.86 178 GLN B N 1
ATOM 4023 C CA . GLN B 1 178 ? 96.975 45.148 28.194 1.00 8.88 178 GLN B CA 1
ATOM 4024 C C . GLN B 1 178 ? 96.065 46.353 27.942 1.00 10.38 178 GLN B C 1
ATOM 4025 O O . GLN B 1 178 ? 96.398 47.468 28.341 1.00 13.24 178 GLN B O 1
ATOM 4031 N N . CYS B 1 179 ? 94.937 46.135 27.269 1.00 9.13 179 CYS B N 1
ATOM 4032 C CA . CYS B 1 179 ? 94.033 47.240 26.973 1.00 10.86 179 CYS B CA 1
ATOM 4033 C C . CYS B 1 179 ? 93.368 47.740 28.253 1.00 10.06 179 CYS B C 1
ATOM 4034 O O . CYS B 1 179 ? 93.209 48.941 28.457 1.00 13.29 179 CYS B O 1
ATOM 4037 N N . ALA B 1 180 ? 92.997 46.810 29.118 1.00 9.86 180 ALA B N 1
ATOM 4038 C CA . ALA B 1 180 ? 92.317 47.172 30.362 1.00 7.88 180 ALA B CA 1
ATOM 4039 C C . ALA B 1 180 ? 93.224 48.036 31.233 1.00 14.76 180 ALA B C 1
ATOM 4040 O O . ALA B 1 180 ? 92.789 49.012 31.840 1.00 12.57 180 ALA B O 1
ATOM 4042 N N . VAL B 1 181 ? 94.504 47.692 31.263 1.00 10.34 181 VAL B N 1
ATOM 4043 C CA . VAL B 1 181 ? 95.477 48.473 32.012 1.00 12.18 181 VAL B CA 1
ATOM 4044 C C . VAL B 1 181 ? 95.610 49.868 31.409 1.00 17.88 181 VAL B C 1
ATOM 4045 O O . VAL B 1 181 ? 95.605 50.878 32.124 1.00 15.57 181 VAL B O 1
ATOM 4049 N N . ALA B 1 182 ? 95.700 49.913 30.084 1.00 16.65 182 ALA B N 1
ATOM 4050 C CA . ALA B 1 182 ? 95.897 51.164 29.369 1.00 18.97 182 ALA B CA 1
ATOM 4051 C C . ALA B 1 182 ? 94.690 52.092 29.470 1.00 20.07 182 ALA B C 1
ATOM 4052 O O . ALA B 1 182 ? 94.837 53.311 29.404 1.00 23.38 182 ALA B O 1
ATOM 4054 N N . LEU B 1 183 ? 93.503 51.512 29.631 1.00 16.84 183 LEU B N 1
ATOM 4055 C CA . LEU B 1 183 ? 92.255 52.263 29.622 1.00 17.48 183 LEU B CA 1
ATOM 4056 C C . LEU B 1 183 ? 91.759 52.600 31.022 1.00 18.57 183 LEU B C 1
ATOM 4057 O O . LEU B 1 183 ? 90.656 53.111 31.186 1.00 22.86 183 LEU B O 1
ATOM 4062 N N . GLY B 1 184 ? 92.569 52.295 32.030 1.00 15.80 184 GLY B N 1
ATOM 4063 C CA . GLY B 1 184 ? 92.304 52.772 33.376 1.00 17.39 184 GLY B CA 1
ATOM 4064 C C . GLY B 1 184 ? 91.444 51.886 34.250 1.00 17.41 184 GLY B C 1
ATOM 4065 O O . GLY B 1 184 ? 90.759 52.380 35.146 1.00 16.37 184 GLY B O 1
ATOM 4066 N N . ALA B 1 185 ? 91.473 50.582 34.006 1.00 13.99 185 ALA B N 1
ATOM 4067 C CA . ALA B 1 185 ? 90.852 49.640 34.939 1.00 11.52 185 ALA B CA 1
ATOM 4068 C C . ALA B 1 185 ? 91.415 49.838 36.336 1.00 12.45 185 ALA B C 1
ATOM 4069 O O . ALA B 1 185 ? 92.594 50.172 36.497 1.00 11.99 185 ALA B O 1
ATOM 4071 N N . LYS B 1 186 ? 90.575 49.644 37.345 1.00 15.10 186 LYS B N 1
ATOM 4072 C CA . LYS B 1 186 ? 91.014 49.763 38.728 1.00 17.14 186 LYS B CA 1
ATOM 4073 C C . LYS B 1 186 ? 91.993 48.647 39.062 1.00 12.31 186 LYS B C 1
ATOM 4074 O O . LYS B 1 186 ? 92.990 48.852 39.751 1.00 15.26 186 LYS B O 1
ATOM 4080 N N . SER B 1 187 ? 91.680 47.457 38.572 1.00 11.63 187 SER B N 1
ATOM 4081 C CA . SER B 1 187 ? 92.519 46.282 38.760 1.00 11.57 187 SER B CA 1
ATOM 4082 C C . SER B 1 187 ? 92.306 45.351 37.584 1.00 9.50 187 SER B C 1
ATOM 4083 O O . SER B 1 187 ? 91.269 45.399 36.931 1.00 12.29 187 SER B O 1
ATOM 4086 N N . VAL B 1 188 ? 93.296 44.508 37.311 1.00 9.79 188 VAL B N 1
ATOM 4087 C CA . VAL B 1 188 ? 93.126 43.452 36.326 1.00 8.97 188 VAL B CA 1
ATOM 4088 C C . VAL B 1 188 ? 93.627 42.146 36.914 1.00 12.72 188 VAL B C 1
ATOM 4089 O O . VAL B 1 188 ? 94.753 42.059 37.431 1.00 11.86 188 VAL B O 1
ATOM 4093 N N . THR B 1 189 ? 92.763 41.141 36.851 1.00 9.50 189 THR B N 1
ATOM 4094 C CA . THR B 1 189 ? 93.048 39.801 37.333 1.00 11.10 189 THR B CA 1
ATOM 4095 C C . THR B 1 189 ? 93.001 38.884 36.127 1.00 12.24 189 THR B C 1
ATOM 4096 O O . THR B 1 189 ? 92.104 39.019 35.303 1.00 15.67 189 THR B O 1
ATOM 4100 N N . ALA B 1 190 ? 93.945 37.959 36.010 1.00 9.50 190 ALA B N 1
ATOM 4101 C CA . ALA B 1 190 ? 93.919 37.007 34.903 1.00 9.39 190 ALA B CA 1
ATOM 4102 C C . ALA B 1 190 ? 93.710 35.594 35.436 1.00 11.91 190 ALA B C 1
ATOM 4103 O O . ALA B 1 190 ? 94.246 35.245 36.474 1.00 11.93 190 ALA B O 1
ATOM 4105 N N . ILE B 1 191 ? 92.939 34.784 34.708 1.00 10.60 191 ILE B N 1
ATOM 4106 C CA . ILE B 1 191 ? 92.682 33.407 35.090 1.00 10.28 191 ILE B CA 1
ATOM 4107 C C . ILE B 1 191 ? 92.937 32.469 33.909 1.00 10.57 191 ILE B C 1
ATOM 4108 O O . ILE B 1 191 ? 92.418 32.689 32.823 1.00 17.20 191 ILE B O 1
ATOM 4113 N N . ASP B 1 192 ? 93.716 31.418 34.128 1.00 12.08 192 ASP B N 1
ATOM 4114 C CA . ASP B 1 192 ? 94.050 30.459 33.063 1.00 15.65 192 ASP B CA 1
ATOM 4115 C C . ASP B 1 192 ? 94.581 29.174 33.671 1.00 19.24 192 ASP B C 1
ATOM 4116 O O . ASP B 1 192 ? 94.852 29.120 34.862 1.00 21.83 192 ASP B O 1
ATOM 4121 N N . ILE B 1 193 ? 94.764 28.146 32.854 1.00 18.37 193 ILE B N 1
ATOM 4122 C CA . ILE B 1 193 ? 95.390 26.919 33.340 1.00 20.98 193 ILE B CA 1
ATOM 4123 C C . ILE B 1 193 ? 96.916 26.964 33.256 1.00 25.52 193 ILE B C 1
ATOM 4124 O O . ILE B 1 193 ? 97.593 26.151 33.881 1.00 29.25 193 ILE B O 1
ATOM 4129 N N . SER B 1 194 ? 97.455 27.927 32.503 1.00 24.09 194 SER B N 1
ATOM 4130 C CA . SER B 1 194 ? 98.895 27.995 32.243 1.00 25.73 194 SER B CA 1
ATOM 4131 C C . SER B 1 194 ? 99.641 29.008 33.115 1.00 25.76 194 SER B C 1
ATOM 4132 O O . SER B 1 194 ? 99.412 30.208 33.008 1.00 24.38 194 SER B O 1
ATOM 4135 N N . SER B 1 195 ? 100.552 28.523 33.954 1.00 25.88 195 SER B N 1
ATOM 4136 C CA . SER B 1 195 ? 101.373 29.398 34.789 1.00 26.79 195 SER B CA 1
ATOM 4137 C C . SER B 1 195 ? 102.251 30.319 33.932 1.00 21.69 195 SER B C 1
ATOM 4138 O O . SER B 1 195 ? 102.441 31.491 34.256 1.00 23.00 195 SER B O 1
ATOM 4141 N N . GLU B 1 196 ? 102.794 29.757 32.852 1.00 23.78 196 GLU B N 1
ATOM 4142 C CA . GLU B 1 196 ? 103.421 30.509 31.756 1.00 29.64 196 GLU B CA 1
ATOM 4143 C C . GLU B 1 196 ? 102.747 31.787 31.369 1.00 22.48 196 GLU B C 1
ATOM 4144 O O . GLU B 1 196 ? 103.333 32.875 31.354 1.00 19.42 196 GLU B O 1
ATOM 4150 N N . LYS B 1 197 ? 101.521 31.597 30.901 1.00 21.56 197 LYS B N 1
ATOM 4151 C CA . LYS B 1 197 ? 100.780 32.672 30.308 1.00 13.95 197 LYS B CA 1
ATOM 4152 C C . LYS B 1 197 ? 100.411 33.638 31.416 1.00 13.30 197 LYS B C 1
ATOM 4153 O O . LYS B 1 197 ? 100.321 34.834 31.186 1.00 14.76 197 LYS B O 1
ATOM 4159 N N . LEU B 1 198 ? 100.220 33.111 32.625 1.00 13.94 198 LEU B N 1
ATOM 4160 C CA . LEU B 1 198 ? 99.834 33.949 33.747 1.00 14.15 198 LEU B CA 1
ATOM 4161 C C . LEU B 1 198 ? 101.007 34.831 34.197 1.00 13.61 198 LEU B C 1
ATOM 4162 O O . LEU B 1 198 ? 100.782 35.960 34.613 1.00 13.18 198 LEU B O 1
ATOM 4167 N N . ALA B 1 199 ? 102.247 34.346 34.091 1.00 15.02 199 ALA B N 1
ATOM 4168 C CA . ALA B 1 199 ? 103.399 35.209 34.361 1.00 15.05 199 ALA B CA 1
ATOM 4169 C C . ALA B 1 199 ? 103.441 36.346 33.346 1.00 15.56 199 ALA B C 1
ATOM 4170 O O . ALA B 1 199 ? 103.672 37.503 33.696 1.00 15.10 199 ALA B O 1
ATOM 4172 N N . LEU B 1 200 ? 103.216 36.008 32.080 1.00 17.27 200 LEU B N 1
ATOM 4173 C CA . LEU B 1 200 ? 103.043 37.007 31.038 1.00 14.92 200 LEU B CA 1
ATOM 4174 C C . LEU B 1 200 ? 101.947 38.021 31.401 1.00 15.44 200 LEU B C 1
ATOM 4175 O O . LEU B 1 200 ? 102.152 39.233 31.288 1.00 14.59 200 LEU B O 1
ATOM 4180 N N . ALA B 1 201 ? 100.792 37.521 31.845 1.00 12.04 201 ALA B N 1
ATOM 4181 C CA . ALA B 1 201 ? 99.690 38.386 32.247 1.00 11.37 201 ALA B CA 1
ATOM 4182 C C . ALA B 1 201 ? 100.145 39.378 33.319 1.00 11.51 201 ALA B C 1
ATOM 4183 O O . ALA B 1 201 ? 99.818 40.564 33.245 1.00 11.53 201 ALA B O 1
ATOM 4185 N N . LYS B 1 202 ? 100.908 38.901 34.300 1.00 12.30 202 LYS B N 1
ATOM 4186 C CA . LYS B 1 202 ? 101.437 39.796 35.332 1.00 12.79 202 LYS B CA 1
ATOM 4187 C C . LYS B 1 202 ? 102.378 40.833 34.720 1.00 13.05 202 LYS B C 1
ATOM 4188 O O . LYS B 1 202 ? 102.357 42.002 35.106 1.00 13.09 202 LYS B O 1
ATOM 4194 N N A SER B 1 203 ? 103.205 40.404 33.769 0.53 13.35 203 SER B N 1
ATOM 4195 N N B SER B 1 203 ? 103.211 40.404 33.778 0.47 13.35 203 SER B N 1
ATOM 4196 C CA A SER B 1 203 ? 104.135 41.325 33.119 0.53 14.38 203 SER B CA 1
ATOM 4197 C CA B SER B 1 203 ? 104.123 41.338 33.130 0.47 14.43 203 SER B CA 1
ATOM 4198 C C A SER B 1 203 ? 103.394 42.394 32.330 0.53 14.80 203 SER B C 1
ATOM 4199 C C B SER B 1 203 ? 103.352 42.434 32.418 0.47 14.28 203 SER B C 1
ATOM 4200 O O A SER B 1 203 ? 103.930 43.474 32.083 0.53 14.45 203 SER B O 1
ATOM 4201 O O B SER B 1 203 ? 103.822 43.567 32.310 0.47 14.62 203 SER B O 1
ATOM 4206 N N . PHE B 1 204 ? 102.160 42.091 31.944 1.00 12.14 204 PHE B N 1
ATOM 4207 C CA . PHE B 1 204 ? 101.328 43.042 31.224 1.00 13.47 204 PHE B CA 1
ATOM 4208 C C . PHE B 1 204 ? 100.499 43.925 32.146 1.00 15.53 204 PHE B C 1
ATOM 4209 O O . PHE B 1 204 ? 99.697 44.734 31.666 1.00 17.20 204 PHE B O 1
ATOM 4217 N N . GLY B 1 205 ? 100.646 43.737 33.454 1.00 17.54 205 GLY B N 1
ATOM 4218 C CA . GLY B 1 205 ? 99.930 44.569 34.407 1.00 18.10 205 GLY B CA 1
ATOM 4219 C C . GLY B 1 205 ? 98.833 43.933 35.245 1.00 16.74 205 GLY B C 1
ATOM 4220 O O . GLY B 1 205 ? 98.216 44.619 36.067 1.00 17.74 205 GLY B O 1
ATOM 4221 N N . ALA B 1 206 ? 98.581 42.639 35.074 1.00 12.43 206 ALA B N 1
ATOM 4222 C CA . ALA B 1 206 ? 97.593 41.978 35.922 1.00 12.91 206 ALA B CA 1
ATOM 4223 C C . ALA B 1 206 ? 98.156 41.887 37.327 1.00 17.85 206 ALA B C 1
ATOM 4224 O O . ALA B 1 206 ? 99.257 41.384 37.517 1.00 19.01 206 ALA B O 1
ATOM 4226 N N . MET B 1 207 ? 97.407 42.385 38.308 1.00 11.83 207 MET B N 1
ATOM 4227 C CA . MET B 1 207 ? 97.911 42.489 39.678 1.00 17.13 207 MET B CA 1
ATOM 4228 C C . MET B 1 207 ? 97.819 41.163 40.423 1.00 21.40 207 MET B C 1
ATOM 4229 O O . MET B 1 207 ? 98.490 40.955 41.437 1.00 16.95 207 MET B O 1
ATOM 4234 N N . GLN B 1 208 ? 97.002 40.257 39.907 1.00 16.52 208 GLN B N 1
ATOM 4235 C CA . GLN B 1 208 ? 97.000 38.892 40.403 1.00 19.52 208 GLN B CA 1
ATOM 4236 C C . GLN B 1 208 ? 96.508 37.939 39.332 1.00 16.02 208 GLN B C 1
ATOM 4237 O O . GLN B 1 208 ? 95.820 38.348 38.390 1.00 13.96 208 GLN B O 1
ATOM 4243 N N . THR B 1 209 ? 96.868 36.669 39.488 1.00 16.81 209 THR B N 1
ATOM 4244 C CA . THR B 1 209 ? 96.427 35.624 38.579 1.00 15.38 209 THR B CA 1
ATOM 4245 C C . THR B 1 209 ? 95.956 34.421 39.366 1.00 14.79 209 THR B C 1
ATOM 4246 O O . THR B 1 209 ? 96.475 34.138 40.447 1.00 19.85 209 THR B O 1
ATOM 4250 N N . PHE B 1 210 ? 94.970 33.717 38.825 1.00 12.49 210 PHE B N 1
ATOM 4251 C CA . PHE B 1 210 ? 94.498 32.469 39.398 1.00 13.14 210 PHE B CA 1
ATOM 4252 C C . PHE B 1 210 ? 94.700 31.345 38.390 1.00 13.39 210 PHE B C 1
ATOM 4253 O O . PHE B 1 210 ? 94.213 31.409 37.263 1.00 13.83 210 PHE B O 1
ATOM 4261 N N . ASN B 1 211 ? 95.396 30.301 38.802 1.00 14.54 211 ASN B N 1
ATOM 4262 C CA . ASN B 1 211 ? 95.531 29.127 37.963 1.00 16.73 211 ASN B CA 1
ATOM 4263 C C . ASN B 1 211 ? 94.347 28.198 38.200 1.00 19.28 211 ASN B C 1
ATOM 4264 O O . ASN B 1 211 ? 94.243 27.590 39.265 1.00 23.03 211 ASN B O 1
ATOM 4269 N N . SER B 1 212 ? 93.448 28.090 37.221 1.00 17.35 212 SER B N 1
ATOM 4270 C CA . SER B 1 212 ? 92.196 27.364 37.445 1.00 19.61 212 SER B CA 1
ATOM 4271 C C . SER B 1 212 ? 92.387 25.847 37.515 1.00 27.50 212 SER B C 1
ATOM 4272 O O . SER B 1 212 ? 91.458 25.120 37.870 1.00 26.22 212 SER B O 1
ATOM 4275 N N . SER B 1 213 ? 93.586 25.365 37.189 1.00 25.52 213 SER B N 1
ATOM 4276 C CA . SER B 1 213 ? 93.879 23.945 37.332 1.00 24.22 213 SER B CA 1
ATOM 4277 C C . SER B 1 213 ? 94.314 23.641 38.760 1.00 29.22 213 SER B C 1
ATOM 4278 O O . SER B 1 213 ? 94.462 22.484 39.142 1.00 37.78 213 SER B O 1
ATOM 4281 N N . GLU B 1 214 ? 94.515 24.687 39.550 1.00 28.22 214 GLU B N 1
ATOM 4282 C CA . GLU B 1 214 ? 95.046 24.531 40.899 1.00 29.69 214 GLU B CA 1
ATOM 4283 C C . GLU B 1 214 ? 94.129 25.151 41.944 1.00 27.98 214 GLU B C 1
ATOM 4284 O O . GLU B 1 214 ? 94.130 24.726 43.094 1.00 26.68 214 GLU B O 1
ATOM 4290 N N . MET B 1 215 ? 93.366 26.168 41.546 1.00 25.64 215 MET B N 1
ATOM 4291 C CA . MET B 1 215 ? 92.450 26.857 42.455 1.00 22.72 215 MET B CA 1
ATOM 4292 C C . MET B 1 215 ? 91.007 26.585 42.092 1.00 25.16 215 MET B C 1
ATOM 4293 O O . MET B 1 215 ? 90.651 26.574 40.918 1.00 24.94 215 MET B O 1
ATOM 4298 N N . SER B 1 216 ? 90.169 26.405 43.102 1.00 24.53 216 SER B N 1
ATOM 4299 C CA . SER B 1 216 ? 88.739 26.245 42.876 1.00 23.30 216 SER B CA 1
ATOM 4300 C C . SER B 1 216 ? 88.047 27.598 42.765 1.00 23.75 216 SER B C 1
ATOM 4301 O O . SER B 1 216 ? 88.600 28.621 43.159 1.00 23.82 216 SER B O 1
ATOM 4304 N N . ALA B 1 217 ? 86.826 27.606 42.242 1.00 23.74 217 ALA B N 1
ATOM 4305 C CA . ALA B 1 217 ? 86.079 28.855 42.163 1.00 20.27 217 ALA B CA 1
ATOM 4306 C C . ALA B 1 217 ? 85.881 29.491 43.558 1.00 19.07 217 ALA B C 1
ATOM 4307 O O . ALA B 1 217 ? 86.118 30.689 43.711 1.00 20.04 217 ALA B O 1
ATOM 4309 N N . PRO B 1 218 ? 85.492 28.700 44.585 1.00 21.36 218 PRO B N 1
ATOM 4310 C CA . PRO B 1 218 ? 85.361 29.358 45.891 1.00 22.27 218 PRO B CA 1
ATOM 4311 C C . PRO B 1 218 ? 86.657 29.994 46.389 1.00 23.67 218 PRO B C 1
ATOM 4312 O O . PRO B 1 218 ? 86.627 31.067 46.993 1.00 24.63 218 PRO B O 1
ATOM 4316 N N . GLN B 1 219 ? 87.784 29.348 46.119 1.00 22.32 219 GLN B N 1
ATOM 4317 C CA . GLN B 1 219 ? 89.070 29.897 46.506 1.00 17.63 219 GLN B CA 1
ATOM 4318 C C . GLN B 1 219 ? 89.315 31.216 45.788 1.00 20.64 219 GLN B C 1
ATOM 4319 O O . GLN B 1 219 ? 89.763 32.187 46.398 1.00 20.02 219 GLN B O 1
ATOM 4325 N N . MET B 1 220 ? 88.998 31.258 44.499 1.00 16.17 220 MET B N 1
ATOM 4326 C CA . MET B 1 220 ? 89.138 32.499 43.753 1.00 14.92 220 MET B CA 1
ATOM 4327 C C . MET B 1 220 ? 88.196 33.568 44.295 1.00 16.29 220 MET B C 1
ATOM 4328 O O . MET B 1 220 ? 88.584 34.725 44.455 1.00 16.33 220 MET B O 1
ATOM 4333 N N . GLN B 1 221 ? 86.951 33.192 44.579 1.00 17.85 221 GLN B N 1
ATOM 4334 C CA . GLN B 1 221 ? 85.994 34.187 45.043 1.00 21.45 221 GLN B CA 1
ATOM 4335 C C . GLN B 1 221 ? 86.442 34.741 46.393 1.00 22.05 221 GLN B C 1
ATOM 4336 O O . GLN B 1 221 ? 86.218 35.909 46.708 1.00 21.83 221 GLN B O 1
ATOM 4342 N N . SER B 1 222 ? 87.093 33.900 47.187 1.00 21.72 222 SER B N 1
ATOM 4343 C CA . SER B 1 222 ? 87.602 34.337 48.480 1.00 26.75 222 SER B CA 1
ATOM 4344 C C . SER B 1 222 ? 88.679 35.399 48.308 1.00 23.19 222 SER B C 1
ATOM 4345 O O . SER B 1 222 ? 88.695 36.402 49.013 1.00 22.11 222 SER B O 1
ATOM 4348 N N . VAL B 1 223 ? 89.577 35.183 47.356 1.00 17.89 223 VAL B N 1
ATOM 4349 C CA . VAL B 1 223 ? 90.631 36.148 47.108 1.00 18.20 223 VAL B CA 1
ATOM 4350 C C . VAL B 1 223 ? 90.045 37.448 46.564 1.00 16.71 223 VAL B C 1
ATOM 4351 O O . VAL B 1 223 ? 90.497 38.548 46.903 1.00 17.19 223 VAL B O 1
ATOM 4355 N N . LEU B 1 224 ? 89.016 37.312 45.739 1.00 13.76 224 LEU B N 1
ATOM 4356 C CA . LEU B 1 224 ? 88.392 38.450 45.087 1.00 17.39 224 LEU B CA 1
ATOM 4357 C C . LEU B 1 224 ? 87.504 39.289 46.004 1.00 14.61 224 LEU B C 1
ATOM 4358 O O . LEU B 1 224 ? 86.979 40.294 45.548 1.00 19.13 224 LEU B O 1
ATOM 4363 N N . ARG B 1 225 ? 87.324 38.879 47.269 1.00 15.38 225 ARG B N 1
ATOM 4364 C CA . ARG B 1 225 ? 86.396 39.579 48.162 1.00 21.76 225 ARG B CA 1
ATOM 4365 C C . ARG B 1 225 ? 86.556 41.103 48.151 1.00 22.18 225 ARG B C 1
ATOM 4366 O O . ARG B 1 225 ? 85.559 41.822 48.015 1.00 17.86 225 ARG B O 1
ATOM 4374 N N . GLU B 1 226 ? 87.792 41.588 48.288 1.00 18.17 226 GLU B N 1
ATOM 4375 C CA . GLU B 1 226 ? 88.050 43.029 48.347 1.00 19.28 226 GLU B CA 1
ATOM 4376 C C . GLU B 1 226 ? 87.710 43.726 47.032 1.00 21.49 226 GLU B C 1
ATOM 4377 O O . GLU B 1 226 ? 87.461 44.927 47.006 1.00 26.83 226 GLU B O 1
ATOM 4383 N N . LEU B 1 227 ? 87.708 42.968 45.942 1.00 16.39 227 LEU B N 1
ATOM 4384 C CA . LEU B 1 227 ? 87.515 43.532 44.610 1.00 12.12 227 LEU B CA 1
ATOM 4385 C C . LEU B 1 227 ? 86.215 43.023 44.006 1.00 13.24 227 LEU B C 1
ATOM 4386 O O . LEU B 1 227 ? 86.081 42.950 42.788 1.00 14.00 227 LEU B O 1
ATOM 4391 N N . ARG B 1 228 ? 85.254 42.669 44.854 1.00 15.80 228 ARG B N 1
ATOM 4392 C CA . ARG B 1 228 ? 84.055 42.003 44.337 1.00 13.65 228 ARG B CA 1
ATOM 4393 C C . ARG B 1 228 ? 83.077 42.959 43.672 1.00 15.68 228 ARG B C 1
ATOM 4394 O O . ARG B 1 228 ? 82.203 42.519 42.908 1.00 12.06 228 ARG B O 1
ATOM 4402 N N . PHE B 1 229 ? 83.214 44.257 43.929 1.00 11.23 229 PHE B N 1
ATOM 4403 C CA . PHE B 1 229 ? 82.262 45.197 43.325 1.00 11.07 229 PHE B CA 1
ATOM 4404 C C . PHE B 1 229 ? 82.784 45.765 42.007 1.00 12.20 229 PHE B C 1
ATOM 4405 O O . PHE B 1 229 ? 83.983 45.732 41.744 1.00 14.50 229 PHE B O 1
ATOM 4413 N N . ASN B 1 230 ? 81.863 46.256 41.180 1.00 11.69 230 ASN B N 1
ATOM 4414 C CA . ASN B 1 230 ? 82.184 46.867 39.896 1.00 12.06 230 ASN B CA 1
ATOM 4415 C C . ASN B 1 230 ? 83.105 46.007 39.032 1.00 10.55 230 ASN B C 1
ATOM 4416 O O . ASN B 1 230 ? 84.029 46.505 38.389 1.00 9.74 230 ASN B O 1
ATOM 4421 N N . GLN B 1 231 ? 82.840 44.709 39.024 1.00 10.01 231 GLN B N 1
ATOM 4422 C CA . GLN B 1 231 ? 83.593 43.786 38.198 1.00 7.51 231 GLN B CA 1
ATOM 4423 C C . GLN B 1 231 ? 83.147 43.775 36.759 1.00 8.79 231 GLN B C 1
ATOM 4424 O O . GLN B 1 231 ? 81.951 43.889 36.457 1.00 7.68 231 GLN B O 1
ATOM 4430 N N . LEU B 1 232 ? 84.130 43.601 35.884 1.00 6.65 232 LEU B N 1
ATOM 4431 C CA . LEU B 1 232 ? 83.873 43.315 34.479 1.00 7.42 232 LEU B CA 1
ATOM 4432 C C . LEU B 1 232 ? 84.678 42.089 34.126 1.00 7.66 232 LEU B C 1
ATOM 4433 O O . LEU B 1 232 ? 85.919 42.135 34.104 1.00 8.59 232 LEU B O 1
ATOM 4438 N N . ILE B 1 233 ? 83.982 40.987 33.878 1.00 6.59 233 ILE B N 1
ATOM 4439 C CA . ILE B 1 233 ? 84.628 39.721 33.597 1.00 8.02 233 ILE B CA 1
ATOM 4440 C C . ILE B 1 233 ? 84.538 39.409 32.102 1.00 9.14 233 ILE B C 1
ATOM 4441 O O . ILE B 1 233 ? 83.445 39.417 31.531 1.00 10.05 233 ILE B O 1
ATOM 4446 N N . LEU B 1 234 ? 85.675 39.195 31.450 1.00 7.06 234 LEU B N 1
ATOM 4447 C CA . LEU B 1 234 ? 85.652 38.765 30.049 1.00 8.12 234 LEU B CA 1
ATOM 4448 C C . LEU B 1 234 ? 85.983 37.294 29.949 1.00 9.12 234 LEU B C 1
ATOM 4449 O O . LEU B 1 234 ? 87.068 36.868 30.329 1.00 11.43 234 LEU B O 1
ATOM 4454 N N . GLU B 1 235 ? 85.040 36.527 29.430 1.00 7.19 235 GLU B N 1
ATOM 4455 C CA . GLU B 1 235 ? 85.246 35.116 29.155 1.00 8.28 235 GLU B CA 1
ATOM 4456 C C . GLU B 1 235 ? 85.818 34.990 27.752 1.00 10.55 235 GLU B C 1
ATOM 4457 O O . GLU B 1 235 ? 85.085 35.157 26.786 1.00 10.56 235 GLU B O 1
ATOM 4463 N N . THR B 1 236 ? 87.116 34.695 27.631 1.00 11.07 236 THR B N 1
ATOM 4464 C CA . THR B 1 236 ? 87.741 34.607 26.305 1.00 7.87 236 THR B CA 1
ATOM 4465 C C . THR B 1 236 ? 88.111 33.184 25.920 1.00 12.57 236 THR B C 1
ATOM 4466 O O . THR B 1 236 ? 88.463 32.928 24.771 1.00 15.85 236 THR B O 1
ATOM 4470 N N . ALA B 1 237 ? 88.033 32.254 26.867 1.00 12.87 237 ALA B N 1
ATOM 4471 C CA . ALA B 1 237 ? 88.498 30.899 26.599 1.00 13.34 237 ALA B CA 1
ATOM 4472 C C . ALA B 1 237 ? 87.519 30.082 25.755 1.00 15.85 237 ALA B C 1
ATOM 4473 O O . ALA B 1 237 ? 87.925 29.141 25.066 1.00 19.94 237 ALA B O 1
ATOM 4475 N N . GLY B 1 238 ? 86.235 30.425 25.815 1.00 14.06 238 GLY B N 1
ATOM 4476 C CA . GLY B 1 238 ? 85.241 29.740 25.004 1.00 15.56 238 GLY B CA 1
ATOM 4477 C C . GLY B 1 238 ? 85.165 28.242 25.241 1.00 15.57 238 GLY B C 1
ATOM 4478 O O . GLY B 1 238 ? 85.065 27.458 24.293 1.00 18.15 238 GLY B O 1
ATOM 4479 N N . VAL B 1 239 ? 85.245 27.830 26.502 1.00 13.12 239 VAL B N 1
ATOM 4480 C CA . VAL B 1 239 ? 84.930 26.450 26.846 1.00 15.09 239 VAL B CA 1
ATOM 4481 C C . VAL B 1 239 ? 83.889 26.467 27.966 1.00 15.05 239 VAL B C 1
ATOM 4482 O O . VAL B 1 239 ? 83.798 27.442 28.703 1.00 14.34 239 VAL B O 1
ATOM 4486 N N . PRO B 1 240 ? 83.072 25.406 28.067 1.00 17.61 240 PRO B N 1
ATOM 4487 C CA . PRO B 1 240 ? 81.991 25.420 29.060 1.00 17.04 240 PRO B CA 1
ATOM 4488 C C . PRO B 1 240 ? 82.481 25.666 30.481 1.00 20.08 240 PRO B C 1
ATOM 4489 O O . PRO B 1 240 ? 81.799 26.346 31.252 1.00 17.75 240 PRO B O 1
ATOM 4493 N N . GLN B 1 241 ? 83.663 25.163 30.811 1.00 17.78 241 GLN B N 1
ATOM 4494 C CA . GLN B 1 241 ? 84.128 25.245 32.185 1.00 19.84 241 GLN B CA 1
ATOM 4495 C C . GLN B 1 241 ? 84.455 26.684 32.586 1.00 15.30 241 GLN B C 1
ATOM 4496 O O . GLN B 1 241 ? 84.321 27.043 33.757 1.00 12.30 241 GLN B O 1
ATOM 4502 N N . THR B 1 242 ? 84.862 27.515 31.631 1.00 13.18 242 THR B N 1
ATOM 4503 C CA . THR B 1 242 ? 85.223 28.882 31.989 1.00 12.88 242 THR B CA 1
ATOM 4504 C C . THR B 1 242 ? 83.999 29.792 32.036 1.00 14.13 242 THR B C 1
ATOM 4505 O O . THR B 1 242 ? 84.011 30.783 32.775 1.00 11.97 242 THR B O 1
ATOM 4509 N N . VAL B 1 243 ? 82.948 29.474 31.271 1.00 10.41 243 VAL B N 1
ATOM 4510 C CA . VAL B 1 243 ? 81.692 30.205 31.410 1.00 8.83 243 VAL B CA 1
ATOM 4511 C C . VAL B 1 243 ? 81.125 29.921 32.801 1.00 10.31 243 VAL B C 1
ATOM 4512 O O . VAL B 1 243 ? 80.721 30.839 33.524 1.00 10.94 243 VAL B O 1
ATOM 4516 N N . GLU B 1 244 ? 81.128 28.653 33.191 1.00 12.48 244 GLU B N 1
ATOM 4517 C CA . GLU B 1 244 ? 80.665 28.280 34.529 1.00 11.61 244 GLU B CA 1
ATOM 4518 C C . GLU B 1 244 ? 81.492 28.985 35.606 1.00 13.33 244 GLU B C 1
ATOM 4519 O O . GLU B 1 244 ? 80.948 29.536 36.565 1.00 12.07 244 GLU B O 1
ATOM 4525 N N . LEU B 1 245 ? 82.814 28.978 35.426 1.00 11.82 245 LEU B N 1
ATOM 4526 C CA . LEU B 1 245 ? 83.711 29.616 36.383 1.00 13.00 245 LEU B CA 1
ATOM 4527 C C . LEU B 1 245 ? 83.387 31.093 36.521 1.00 14.06 245 LEU B C 1
ATOM 4528 O O . LEU B 1 245 ? 83.344 31.621 37.632 1.00 14.40 245 LEU B O 1
ATOM 4533 N N . ALA B 1 246 ? 83.128 31.754 35.395 1.00 8.64 246 ALA B N 1
ATOM 4534 C CA . ALA B 1 246 ? 82.804 33.173 35.438 1.00 7.93 246 ALA B CA 1
ATOM 4535 C C . ALA B 1 246 ? 81.588 33.460 36.348 1.00 11.33 246 ALA B C 1
ATOM 4536 O O . ALA B 1 246 ? 81.631 34.359 37.187 1.00 9.92 246 ALA B O 1
ATOM 4538 N N . VAL B 1 247 ? 80.530 32.671 36.212 1.00 8.81 247 VAL B N 1
ATOM 4539 C CA . VAL B 1 247 ? 79.337 32.894 37.036 1.00 8.24 247 VAL B CA 1
ATOM 4540 C C . VAL B 1 247 ? 79.628 32.582 38.501 1.00 12.67 247 VAL B C 1
ATOM 4541 O O . VAL B 1 247 ? 79.191 33.304 39.409 1.00 12.32 247 VAL B O 1
ATOM 4545 N N . GLU B 1 248 ? 80.389 31.514 38.731 1.00 9.59 248 GLU B N 1
ATOM 4546 C CA . GLU B 1 248 ? 80.709 31.094 40.089 1.00 13.11 248 GLU B CA 1
ATOM 4547 C C . GLU B 1 248 ? 81.555 32.109 40.863 1.00 14.13 248 GLU B C 1
ATOM 4548 O O . GLU B 1 248 ? 81.365 32.286 42.077 1.00 15.18 248 GLU B O 1
ATOM 4554 N N . ILE B 1 249 ? 82.479 32.782 40.184 1.00 13.42 249 ILE B N 1
ATOM 4555 C CA . ILE B 1 249 ? 83.379 33.666 40.914 1.00 12.51 249 ILE B CA 1
ATOM 4556 C C . ILE B 1 249 ? 82.835 35.078 40.990 1.00 11.65 249 ILE B C 1
ATOM 4557 O O . ILE B 1 249 ? 83.305 35.885 41.790 1.00 12.20 249 ILE B O 1
ATOM 4562 N N . ALA B 1 250 ? 81.818 35.377 40.187 1.00 9.09 250 ALA B N 1
ATOM 4563 C CA . ALA B 1 250 ? 81.406 36.766 40.020 1.00 8.47 250 ALA B CA 1
ATOM 4564 C C . ALA B 1 250 ? 80.933 37.418 41.314 1.00 10.60 250 ALA B C 1
ATOM 4565 O O . ALA B 1 250 ? 80.313 36.779 42.176 1.00 11.03 250 ALA B O 1
ATOM 4567 N N . GLY B 1 251 ? 81.205 38.709 41.420 1.00 8.75 251 GLY B N 1
ATOM 4568 C CA . GLY B 1 251 ? 80.780 39.490 42.557 1.00 9.69 251 GLY B CA 1
ATOM 4569 C C . GLY B 1 251 ? 79.406 40.054 42.269 1.00 10.67 251 GLY B C 1
ATOM 4570 O O . GLY B 1 251 ? 78.840 39.807 41.202 1.00 9.90 251 GLY B O 1
ATOM 4571 N N . PRO B 1 252 ? 78.860 40.804 43.225 1.00 10.32 252 PRO B N 1
ATOM 4572 C CA . PRO B 1 252 ? 77.510 41.359 43.070 1.00 9.66 252 PRO B CA 1
ATOM 4573 C C . PRO B 1 252 ? 77.442 42.364 41.916 1.00 9.16 252 PRO B C 1
ATOM 4574 O O . PRO B 1 252 ? 78.329 43.222 41.748 1.00 11.19 252 PRO B O 1
ATOM 4578 N N . HIS B 1 253 ? 76.395 42.208 41.110 1.00 8.62 253 HIS B N 1
ATOM 4579 C CA . HIS B 1 253 ? 76.142 43.015 39.914 1.00 8.12 253 HIS B CA 1
ATOM 4580 C C . HIS B 1 253 ? 77.305 43.065 38.927 1.00 10.88 253 HIS B C 1
ATOM 4581 O O . HIS B 1 253 ? 77.417 44.008 38.159 1.00 11.09 253 HIS B O 1
ATOM 4588 N N . ALA B 1 254 ? 78.148 42.036 38.929 1.00 7.41 254 ALA B N 1
ATOM 4589 C CA . ALA B 1 254 ? 79.217 41.965 37.957 1.00 6.96 254 ALA B CA 1
ATOM 4590 C C . ALA B 1 254 ? 78.679 41.964 36.540 1.00 7.91 254 ALA B C 1
ATOM 4591 O O . ALA B 1 254 ? 77.594 41.453 36.266 1.00 7.93 254 ALA B O 1
ATOM 4593 N N . GLN B 1 255 ? 79.442 42.582 35.651 1.00 6.39 255 GLN B N 1
ATOM 4594 C CA . GLN B 1 255 ? 79.227 42.439 34.221 1.00 6.80 255 GLN B CA 1
ATOM 4595 C C . GLN B 1 255 ? 80.063 41.288 33.722 1.00 10.50 255 GLN B C 1
ATOM 4596 O O . GLN B 1 255 ? 81.265 41.198 34.025 1.00 10.12 255 GLN B O 1
ATOM 4602 N N A LEU B 1 256 ? 79.434 40.374 33.000 0.58 8.62 256 LEU B N 1
ATOM 4603 N N B LEU B 1 256 ? 79.439 40.440 32.910 0.42 8.23 256 LEU B N 1
ATOM 4604 C CA A LEU B 1 256 ? 80.160 39.272 32.393 0.58 6.39 256 LEU B CA 1
ATOM 4605 C CA B LEU B 1 256 ? 80.061 39.229 32.386 0.42 7.37 256 LEU B CA 1
ATOM 4606 C C A LEU B 1 256 ? 80.013 39.397 30.887 0.58 8.82 256 LEU B C 1
ATOM 4607 C C B LEU B 1 256 ? 80.040 39.203 30.856 0.42 8.45 256 LEU B C 1
ATOM 4608 O O A LEU B 1 256 ? 78.911 39.342 30.357 0.58 9.41 256 LEU B O 1
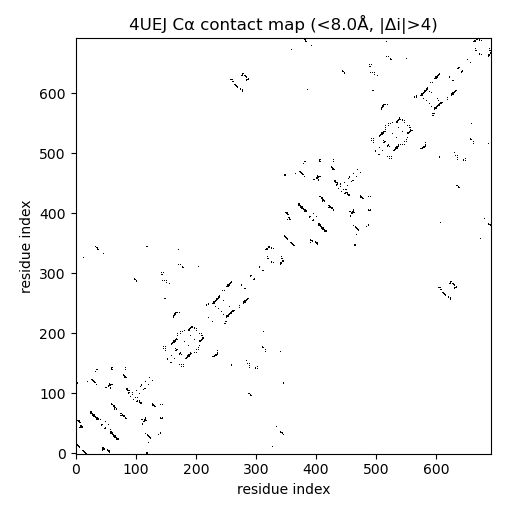ATOM 4609 O O B LEU B 1 256 ? 79.042 38.798 30.268 0.42 9.92 256 LEU B O 1
ATOM 4618 N N . ALA B 1 257 ? 81.132 39.618 30.217 1.00 7.34 257 ALA B N 1
ATOM 4619 C CA . ALA B 1 257 ? 81.133 39.728 28.761 1.00 8.14 257 ALA B CA 1
ATOM 4620 C C . ALA B 1 257 ? 81.612 38.426 28.167 1.00 11.08 257 ALA B C 1
ATOM 4621 O O . ALA B 1 257 ? 82.680 37.926 28.532 1.00 10.99 257 ALA B O 1
ATOM 4623 N N . LEU B 1 258 ? 80.812 37.870 27.266 1.00 5.86 258 LEU B N 1
ATOM 4624 C CA . LEU B 1 258 ? 81.116 36.580 26.668 1.00 6.97 258 LEU B CA 1
ATOM 4625 C C . LEU B 1 258 ? 81.723 36.839 25.300 1.00 13.78 258 LEU B C 1
ATOM 4626 O O . LEU B 1 258 ? 81.059 37.377 24.408 1.00 10.90 258 LEU B O 1
ATOM 4631 N N A VAL B 1 259 ? 82.993 36.484 25.114 0.40 11.97 259 VAL B N 1
ATOM 4632 N N B VAL B 1 259 ? 82.981 36.444 25.159 0.60 11.93 259 VAL B N 1
ATOM 4633 C CA A VAL B 1 259 ? 83.620 36.699 23.811 0.40 11.01 259 VAL B CA 1
ATOM 4634 C CA B VAL B 1 259 ? 83.749 36.696 23.959 0.60 11.06 259 VAL B CA 1
ATOM 4635 C C A VAL B 1 259 ? 84.179 35.408 23.206 0.40 14.28 259 VAL B C 1
ATOM 4636 C C B VAL B 1 259 ? 84.006 35.382 23.234 0.60 13.75 259 VAL B C 1
ATOM 4637 O O A VAL B 1 259 ? 84.477 35.363 22.011 0.40 15.64 259 VAL B O 1
ATOM 4638 O O B VAL B 1 259 ? 83.907 35.288 22.009 0.60 15.20 259 VAL B O 1
ATOM 4645 N N . GLY B 1 260 ? 84.316 34.360 24.015 1.00 14.78 260 GLY B N 1
ATOM 4646 C CA . GLY B 1 260 ? 84.674 33.058 23.484 1.00 15.18 260 GLY B CA 1
ATOM 4647 C C . GLY B 1 260 ? 83.489 32.258 22.969 1.00 18.97 260 GLY B C 1
ATOM 4648 O O . GLY B 1 260 ? 82.509 32.041 23.672 1.00 14.39 260 GLY B O 1
ATOM 4649 N N . THR B 1 261 ? 83.577 31.796 21.730 1.00 19.53 261 THR B N 1
ATOM 4650 C CA . THR B 1 261 ? 82.504 30.972 21.196 1.00 19.35 261 THR B CA 1
ATOM 4651 C C . THR B 1 261 ? 82.697 29.540 21.675 1.00 21.48 261 THR B C 1
ATOM 4652 O O . THR B 1 261 ? 83.814 29.013 21.663 1.00 20.46 261 THR B O 1
ATOM 4656 N N . LEU B 1 262 ? 81.619 28.910 22.116 1.00 19.20 262 LEU B N 1
ATOM 4657 C CA . LEU B 1 262 ? 81.695 27.522 22.538 1.00 18.52 262 LEU B CA 1
ATOM 4658 C C . LEU B 1 262 ? 81.591 26.607 21.336 1.00 22.91 262 LEU B C 1
ATOM 4659 O O . LEU B 1 262 ? 80.844 26.876 20.395 1.00 26.17 262 LEU B O 1
ATOM 4664 N N . HIS B 1 263 ? 82.362 25.528 21.363 1.00 22.71 263 HIS B N 1
ATOM 4665 C CA . HIS B 1 263 ? 82.253 24.493 20.354 1.00 24.36 263 HIS B CA 1
ATOM 4666 C C . HIS B 1 263 ? 81.813 23.213 21.037 1.00 25.50 263 HIS B C 1
ATOM 4667 O O . HIS B 1 263 ? 81.778 22.141 20.437 1.00 30.61 263 HIS B O 1
ATOM 4674 N N . GLN B 1 264 ? 81.466 23.360 22.309 1.00 16.67 264 GLN B N 1
ATOM 4675 C CA . GLN B 1 264 ? 80.907 22.283 23.108 1.00 17.26 264 GLN B CA 1
ATOM 4676 C C . GLN B 1 264 ? 79.651 22.825 23.791 1.00 18.19 264 GLN B C 1
ATOM 4677 O O . GLN B 1 264 ? 79.562 24.025 24.032 1.00 17.53 264 GLN B O 1
ATOM 4683 N N . ASP B 1 265 ? 78.691 21.956 24.090 1.00 21.39 265 ASP B N 1
ATOM 4684 C CA . ASP B 1 265 ? 77.481 22.387 24.797 1.00 22.53 265 ASP B CA 1
ATOM 4685 C C . ASP B 1 265 ? 77.812 22.874 26.211 1.00 22.56 265 ASP B C 1
ATOM 4686 O O . ASP B 1 265 ? 78.858 22.537 26.767 1.00 19.58 265 ASP B O 1
ATOM 4691 N N . LEU B 1 266 ? 76.922 23.689 26.770 1.00 19.81 266 LEU B N 1
ATOM 4692 C CA . LEU B 1 266 ? 77.072 24.224 28.124 1.00 17.64 266 LEU B CA 1
ATOM 4693 C C . LEU B 1 266 ? 76.013 23.659 29.053 1.00 16.38 266 LEU B C 1
ATOM 4694 O O . LEU B 1 266 ? 74.830 23.883 28.860 1.00 20.33 266 LEU B O 1
ATOM 4699 N N . HIS B 1 267 ? 76.444 22.931 30.070 1.00 16.25 267 HIS B N 1
ATOM 4700 C CA . HIS B 1 267 ? 75.514 22.349 31.026 1.00 15.25 267 HIS B CA 1
ATOM 4701 C C . HIS B 1 267 ? 75.702 23.087 32.342 1.00 19.95 267 HIS B C 1
ATOM 4702 O O . HIS B 1 267 ? 76.701 22.899 33.028 1.00 24.41 267 HIS B O 1
ATOM 4709 N N . LEU B 1 268 ? 74.767 23.969 32.668 1.00 15.95 268 LEU B N 1
ATOM 4710 C CA . LEU B 1 268 ? 74.841 24.702 33.925 1.00 16.36 268 LEU B CA 1
ATOM 4711 C C . LEU B 1 268 ? 73.924 24.070 34.946 1.00 17.47 268 LEU B C 1
ATOM 4712 O O . LEU B 1 268 ? 72.789 23.748 34.633 1.00 18.89 268 LEU B O 1
ATOM 4717 N N . THR B 1 269 ? 74.426 23.855 36.155 1.00 19.88 269 THR B N 1
ATOM 4718 C CA . THR B 1 269 ? 73.591 23.355 37.232 1.00 18.16 269 THR B CA 1
ATOM 4719 C C . THR B 1 269 ? 72.535 24.391 37.551 1.00 18.89 269 THR B C 1
ATOM 4720 O O . THR B 1 269 ? 72.683 25.576 37.221 1.00 17.43 269 THR B O 1
ATOM 4724 N N . SER B 1 270 ? 71.471 23.956 38.211 1.00 15.93 270 SER B N 1
ATOM 4725 C CA . SER B 1 270 ? 70.439 24.886 38.624 1.00 18.72 270 SER B CA 1
ATOM 4726 C C . SER B 1 270 ? 71.015 25.885 39.625 1.00 18.02 270 SER B C 1
ATOM 4727 O O . SER B 1 270 ? 70.615 27.047 39.644 1.00 18.39 270 SER B O 1
ATOM 4730 N N . ALA B 1 271 ? 71.969 25.437 40.436 1.00 20.26 271 ALA B N 1
ATOM 4731 C CA . ALA B 1 271 ? 72.628 26.326 41.383 1.00 15.56 271 ALA B CA 1
ATOM 4732 C C . ALA B 1 271 ? 73.437 27.406 40.667 1.00 14.90 271 ALA B C 1
ATOM 4733 O O . ALA B 1 271 ? 73.333 28.581 41.002 1.00 17.17 271 ALA B O 1
ATOM 4735 N N . THR B 1 272 ? 74.238 27.017 39.673 1.00 14.54 272 THR B N 1
ATOM 4736 C CA . THR B 1 272 ? 75.051 27.995 38.946 1.00 14.06 272 THR B CA 1
ATOM 4737 C C . THR B 1 272 ? 74.145 28.984 38.218 1.00 15.55 272 THR B C 1
ATOM 4738 O O . THR B 1 272 ? 74.325 30.202 38.306 1.00 12.81 272 THR B O 1
ATOM 4742 N N . PHE B 1 273 ? 73.144 28.464 37.522 1.00 15.51 273 PHE B N 1
ATOM 4743 C CA . PHE B 1 273 ? 72.174 29.330 36.882 1.00 13.30 273 PHE B CA 1
ATOM 4744 C C . PHE B 1 273 ? 71.566 30.287 37.905 1.00 12.04 273 PHE B C 1
ATOM 4745 O O . PHE B 1 273 ? 71.428 31.479 37.647 1.00 11.48 273 PHE B O 1
ATOM 4753 N N . GLY B 1 274 ? 71.248 29.761 39.077 1.00 12.74 274 GLY B N 1
ATOM 4754 C CA . GLY B 1 274 ? 70.643 30.557 40.127 1.00 16.25 274 GLY B CA 1
ATOM 4755 C C . GLY B 1 274 ? 71.501 31.739 40.531 1.00 13.89 274 GLY B C 1
ATOM 4756 O O . GLY B 1 274 ? 70.989 32.792 40.897 1.00 12.31 274 GLY B O 1
ATOM 4757 N N . LYS B 1 275 ? 72.815 31.579 40.447 1.00 14.43 275 LYS B N 1
ATOM 4758 C CA . LYS B 1 275 ? 73.712 32.655 40.820 1.00 12.97 275 LYS B CA 1
ATOM 4759 C C . LYS B 1 275 ? 73.636 33.829 39.842 1.00 11.99 275 LYS B C 1
ATOM 4760 O O . LYS B 1 275 ? 73.862 34.970 40.225 1.00 12.51 275 LYS B O 1
ATOM 4766 N N . ILE B 1 276 ? 73.300 33.566 38.586 1.00 8.83 276 ILE B N 1
ATOM 4767 C CA . ILE B 1 276 ? 73.115 34.677 37.660 1.00 8.15 276 ILE B CA 1
ATOM 4768 C C . ILE B 1 276 ? 72.021 35.622 38.184 1.00 9.98 276 ILE B C 1
ATOM 4769 O O . ILE B 1 276 ? 72.170 36.842 38.153 1.00 8.12 276 ILE B O 1
ATOM 4774 N N . LEU B 1 277 ? 70.924 35.047 38.661 1.00 11.59 277 LEU B N 1
ATOM 4775 C CA . LEU B 1 277 ? 69.834 35.829 39.224 1.00 11.39 277 LEU B CA 1
ATOM 4776 C C . LEU B 1 277 ? 70.218 36.406 40.574 1.00 9.46 277 LEU B C 1
ATOM 4777 O O . LEU B 1 277 ? 70.094 37.608 40.791 1.00 9.51 277 LEU B O 1
ATOM 4782 N N . ARG B 1 278 ? 70.704 35.559 41.477 1.00 11.07 278 ARG B N 1
ATOM 4783 C CA . ARG B 1 278 ? 70.947 36.019 42.846 1.00 14.47 278 ARG B CA 1
ATOM 4784 C C . ARG B 1 278 ? 72.015 37.119 42.949 1.00 14.67 278 ARG B C 1
ATOM 4785 O O . ARG B 1 278 ? 71.898 38.026 43.780 1.00 14.14 278 ARG B O 1
ATOM 4793 N N . LYS B 1 279 ? 73.054 37.043 42.115 1.00 12.97 279 LYS B N 1
ATOM 4794 C CA . LYS B 1 279 ? 74.075 38.088 42.078 1.00 9.35 279 LYS B CA 1
ATOM 4795 C C . LYS B 1 279 ? 73.657 39.261 41.198 1.00 9.26 279 LYS B C 1
ATOM 4796 O O . LYS B 1 279 ? 74.343 40.280 41.136 1.00 10.27 279 LYS B O 1
ATOM 4802 N N . GLU B 1 280 ? 72.506 39.116 40.550 1.00 8.69 280 GLU B N 1
ATOM 4803 C CA . GLU B 1 280 ? 72.030 40.090 39.556 1.00 8.37 280 GLU B CA 1
ATOM 4804 C C . GLU B 1 280 ? 73.161 40.468 38.584 1.00 7.84 280 GLU B C 1
ATOM 4805 O O . GLU B 1 280 ? 73.481 41.634 38.351 1.00 7.72 280 GLU B O 1
ATOM 4811 N N . LEU B 1 281 ? 73.720 39.437 37.981 1.00 7.35 281 LEU B N 1
ATOM 4812 C CA . LEU B 1 281 ? 74.717 39.625 36.935 1.00 6.84 281 LEU B CA 1
ATOM 4813 C C . LEU B 1 281 ? 74.095 40.223 35.686 1.00 8.12 281 LEU B C 1
ATOM 4814 O O . LEU B 1 281 ? 72.902 40.049 35.420 1.00 10.88 281 LEU B O 1
ATOM 4819 N N . THR B 1 282 ? 74.919 40.919 34.919 1.00 6.24 282 THR B N 1
ATOM 4820 C CA . THR B 1 282 ? 74.555 41.297 33.573 1.00 6.04 282 THR B CA 1
ATOM 4821 C C . THR B 1 282 ? 75.488 40.541 32.659 1.00 7.64 282 THR B C 1
ATOM 4822 O O . THR B 1 282 ? 76.699 40.734 32.711 1.00 12.46 282 THR B O 1
ATOM 4826 N N . VAL B 1 283 ? 74.922 39.654 31.856 1.00 5.80 283 VAL B N 1
ATOM 4827 C CA . VAL B 1 283 ? 75.731 38.848 30.963 1.00 5.73 283 VAL B CA 1
ATOM 4828 C C . VAL B 1 283 ? 75.601 39.454 29.578 1.00 9.43 283 VAL B C 1
ATOM 4829 O O . VAL B 1 283 ? 74.497 39.587 29.068 1.00 12.13 283 VAL B O 1
ATOM 4833 N N . ILE B 1 284 ? 76.736 39.819 28.986 1.00 5.57 284 ILE B N 1
ATOM 4834 C CA . ILE B 1 284 ? 76.764 40.580 27.748 1.00 7.74 284 ILE B CA 1
ATOM 4835 C C . ILE B 1 284 ? 77.373 39.750 26.628 1.00 8.68 284 ILE B C 1
ATOM 4836 O O . ILE B 1 284 ? 78.556 39.441 26.675 1.00 8.27 284 ILE B O 1
ATOM 4841 N N . GLY B 1 285 ? 76.564 39.370 25.640 1.00 8.04 285 GLY B N 1
ATOM 4842 C CA . GLY B 1 285 ? 77.088 38.640 24.506 1.00 10.14 285 GLY B CA 1
ATOM 4843 C C . GLY B 1 285 ? 77.849 39.617 23.637 1.00 10.21 285 GLY B C 1
ATOM 4844 O O . GLY B 1 285 ? 77.362 40.710 23.324 1.00 11.08 285 GLY B O 1
ATOM 4845 N N . SER B 1 286 ? 79.056 39.232 23.250 1.00 18.59 286 SER B N 1
ATOM 4846 C CA . SER B 1 286 ? 79.861 40.096 22.425 1.00 16.80 286 SER B CA 1
ATOM 4847 C C . SER B 1 286 ? 80.159 39.335 21.140 1.00 23.70 286 SER B C 1
ATOM 4848 O O . SER B 1 286 ? 80.510 38.158 21.177 1.00 20.20 286 SER B O 1
ATOM 4851 N N . TRP B 1 287 ? 79.961 39.981 20.000 1.00 15.54 287 TRP B N 1
ATOM 4852 C CA . TRP B 1 287 ? 80.142 39.283 18.741 1.00 15.16 287 TRP B CA 1
ATOM 4853 C C . TRP B 1 287 ? 80.918 40.151 17.799 1.00 18.68 287 TRP B C 1
ATOM 4854 O O . TRP B 1 287 ? 80.540 41.295 17.503 1.00 16.86 287 TRP B O 1
ATOM 4865 N N A MET B 1 288 ? 82.036 39.593 17.352 0.62 15.87 288 MET B N 1
ATOM 4866 N N B MET B 1 288 ? 82.008 39.589 17.300 0.38 16.38 288 MET B N 1
ATOM 4867 C CA A MET B 1 288 ? 82.988 40.280 16.510 0.62 16.69 288 MET B CA 1
ATOM 4868 C CA B MET B 1 288 ? 82.912 40.301 16.427 0.38 16.16 288 MET B CA 1
ATOM 4869 C C A MET B 1 288 ? 83.434 41.590 17.124 0.62 19.19 288 MET B C 1
ATOM 4870 C C B MET B 1 288 ? 83.425 41.564 17.091 0.38 18.42 288 MET B C 1
ATOM 4871 O O A MET B 1 288 ? 83.724 41.656 18.318 0.62 20.88 288 MET B O 1
ATOM 4872 O O B MET B 1 288 ? 83.736 41.572 18.282 0.38 20.55 288 MET B O 1
ATOM 4881 N N . ASN B 1 289 ? 83.532 42.630 16.309 1.00 14.79 289 ASN B N 1
ATOM 4882 C CA . ASN B 1 289 ? 84.260 43.786 16.761 1.00 15.94 289 ASN B CA 1
ATOM 4883 C C . ASN B 1 289 ? 84.055 45.045 15.940 1.00 17.22 289 ASN B C 1
ATOM 4884 O O . ASN B 1 289 ? 85.017 45.688 15.535 1.00 19.57 289 ASN B O 1
ATOM 4889 N N . TYR B 1 290 ? 82.798 45.401 15.712 1.00 12.02 290 TYR B N 1
ATOM 4890 C CA . TYR B 1 290 ? 82.465 46.524 14.841 1.00 15.91 290 TYR B CA 1
ATOM 4891 C C . TYR B 1 290 ? 81.420 47.442 15.433 1.00 23.24 290 TYR B C 1
ATOM 4892 O O . TYR B 1 290 ? 80.599 47.031 16.265 1.00 23.13 290 TYR B O 1
ATOM 4901 N N . SER B 1 291 ? 81.454 48.691 14.984 1.00 21.50 291 SER B N 1
ATOM 4902 C CA . SER B 1 291 ? 80.435 49.656 15.336 1.00 23.41 291 SER B CA 1
ATOM 4903 C C . SER B 1 291 ? 80.458 50.809 14.348 1.00 22.19 291 SER B C 1
ATOM 4904 O O . SER B 1 291 ? 81.341 50.896 13.497 1.00 22.80 291 SER B O 1
ATOM 4907 N N . SER B 1 292 ? 79.461 51.680 14.445 1.00 24.11 292 SER B N 1
ATOM 4908 C CA . SER B 1 292 ? 79.378 52.845 13.572 1.00 24.63 292 SER B CA 1
ATOM 4909 C C . SER B 1 292 ? 80.205 53.997 14.153 1.00 27.92 292 SER B C 1
ATOM 4910 O O . SER B 1 292 ? 80.189 54.223 15.365 1.00 25.24 292 SER B O 1
ATOM 4913 N N . PRO B 1 293 ? 80.931 54.731 13.293 1.00 28.64 293 PRO B N 1
ATOM 4914 C CA . PRO B 1 293 ? 81.032 54.554 11.839 1.00 28.89 293 PRO B CA 1
ATOM 4915 C C . PRO B 1 293 ? 81.968 53.417 11.455 1.00 26.62 293 PRO B C 1
ATOM 4916 O O . PRO B 1 293 ? 83.007 53.261 12.091 1.00 25.28 293 PRO B O 1
ATOM 4920 N N . TRP B 1 294 ? 81.608 52.659 10.422 1.00 24.81 294 TRP B N 1
ATOM 4921 C CA . TRP B 1 294 ? 82.409 51.520 9.952 1.00 19.75 294 TRP B CA 1
ATOM 4922 C C . TRP B 1 294 ? 83.897 51.852 9.783 1.00 17.48 294 TRP B C 1
ATOM 4923 O O . TRP B 1 294 ? 84.224 52.850 9.153 1.00 25.34 294 TRP B O 1
ATOM 4934 N N . PRO B 1 295 ? 84.800 51.004 10.316 1.00 18.29 295 PRO B N 1
ATOM 4935 C CA . PRO B 1 295 ? 84.539 49.762 11.052 1.00 14.45 295 PRO B CA 1
ATOM 4936 C C . PRO B 1 295 ? 84.325 49.957 12.565 1.00 14.75 295 PRO B C 1
ATOM 4937 O O . PRO B 1 295 ? 84.043 48.979 13.261 1.00 19.32 295 PRO B O 1
ATOM 4941 N N . GLY B 1 296 ? 84.484 51.173 13.078 1.00 17.62 296 GLY B N 1
ATOM 4942 C CA . GLY B 1 296 ? 84.153 51.427 14.476 1.00 14.80 296 GLY B CA 1
ATOM 4943 C C . GLY B 1 296 ? 85.274 52.062 15.268 1.00 21.34 296 GLY B C 1
ATOM 4944 O O . GLY B 1 296 ? 86.431 52.014 14.865 1.00 16.99 296 GLY B O 1
ATOM 4945 N N . GLN B 1 297 ? 84.934 52.667 16.400 1.00 15.20 297 GLN B N 1
ATOM 4946 C CA . GLN B 1 297 ? 85.952 53.298 17.234 1.00 15.27 297 GLN B CA 1
ATOM 4947 C C . GLN B 1 297 ? 86.964 52.298 17.760 1.00 13.98 297 GLN B C 1
ATOM 4948 O O . GLN B 1 297 ? 88.113 52.667 18.060 1.00 14.93 297 GLN B O 1
ATOM 4954 N N . GLU B 1 298 ? 86.542 51.041 17.890 1.00 13.94 298 GLU B N 1
ATOM 4955 C CA . GLU B 1 298 ? 87.447 49.983 18.337 1.00 14.45 298 GLU B CA 1
ATOM 4956 C C . GLU B 1 298 ? 88.736 49.951 17.504 1.00 17.02 298 GLU B C 1
ATOM 4957 O O . GLU B 1 298 ? 89.835 49.765 18.031 1.00 10.77 298 GLU B O 1
ATOM 4963 N N . TRP B 1 299 ? 88.589 50.131 16.200 1.00 12.03 299 TRP B N 1
ATOM 4964 C CA . TRP B 1 299 ? 89.730 50.064 15.291 1.00 11.11 299 TRP B CA 1
ATOM 4965 C C . TRP B 1 299 ? 90.652 51.266 15.459 1.00 15.00 299 TRP B C 1
ATOM 4966 O O . TRP B 1 299 ? 91.875 51.122 15.465 1.00 12.01 299 TRP B O 1
ATOM 4977 N N . GLU B 1 300 ? 90.064 52.444 15.632 1.00 15.27 300 GLU B N 1
ATOM 4978 C CA . GLU B 1 300 ? 90.845 53.653 15.892 1.00 18.42 300 GLU B CA 1
ATOM 4979 C C . GLU B 1 300 ? 91.584 53.527 17.218 1.00 15.64 300 GLU B C 1
ATOM 4980 O O . GLU B 1 300 ? 92.749 53.901 17.331 1.00 15.09 300 GLU B O 1
ATOM 4986 N N . THR B 1 301 ? 90.896 53.010 18.229 1.00 13.63 301 THR B N 1
ATOM 4987 C CA . THR B 1 301 ? 91.516 52.877 19.542 1.00 13.61 301 THR B CA 1
ATOM 4988 C C . THR B 1 301 ? 92.676 51.887 19.511 1.00 13.28 301 THR B C 1
ATOM 4989 O O . THR B 1 301 ? 93.737 52.128 20.110 1.00 13.08 301 THR B O 1
ATOM 4993 N N . ALA B 1 302 ? 92.468 50.775 18.811 1.00 11.46 302 ALA B N 1
ATOM 4994 C CA . ALA B 1 302 ? 93.515 49.758 18.652 1.00 10.64 302 ALA B CA 1
ATOM 4995 C C . ALA B 1 302 ? 94.759 50.356 18.027 1.00 12.15 302 ALA B C 1
ATOM 4996 O O . ALA B 1 302 ? 95.876 50.163 18.520 1.00 11.41 302 ALA B O 1
ATOM 4998 N N . SER B 1 303 ? 94.557 51.093 16.940 1.00 12.24 303 SER B N 1
ATOM 4999 C CA . SER B 1 303 ? 95.672 51.726 16.240 1.00 13.72 303 SER B CA 1
ATOM 5000 C C . SER B 1 303 ? 96.389 52.716 17.162 1.00 15.44 303 SER B C 1
ATOM 5001 O O . SER B 1 303 ? 97.620 52.748 17.228 1.00 15.63 303 SER B O 1
ATOM 5004 N N . ARG B 1 304 ? 95.605 53.503 17.886 1.00 15.06 304 ARG B N 1
ATOM 5005 C CA . ARG B 1 304 ? 96.149 54.501 18.794 1.00 16.80 304 ARG B CA 1
ATOM 5006 C C . ARG B 1 304 ? 96.950 53.868 19.930 1.00 15.87 304 ARG B C 1
ATOM 5007 O O . ARG B 1 304 ? 98.050 54.316 20.235 1.00 17.00 304 ARG B O 1
ATOM 5015 N N . LEU B 1 305 ? 96.394 52.837 20.560 1.00 16.08 305 LEU B N 1
ATOM 5016 C CA . LEU B 1 305 ? 97.077 52.185 21.674 1.00 14.54 305 LEU B CA 1
ATOM 5017 C C . LEU B 1 305 ? 98.412 51.615 21.212 1.00 14.41 305 LEU B C 1
ATOM 5018 O O . LEU B 1 305 ? 99.417 51.693 21.921 1.00 15.31 305 LEU B O 1
ATOM 5023 N N . LEU B 1 306 ? 98.420 51.058 20.009 1.00 13.52 306 LEU B N 1
ATOM 5024 C CA . LEU B 1 306 ? 99.659 50.564 19.420 1.00 15.27 306 LEU B CA 1
ATOM 5025 C C . LEU B 1 306 ? 100.679 51.680 19.190 1.00 16.92 306 LEU B C 1
ATOM 5026 O O . LEU B 1 306 ? 101.840 51.552 19.567 1.00 17.55 306 LEU B O 1
ATOM 5031 N N . THR B 1 307 ? 100.241 52.775 18.580 1.00 16.15 307 THR B N 1
ATOM 5032 C CA . THR B 1 307 ? 101.136 53.881 18.269 1.00 20.68 307 THR B CA 1
ATOM 5033 C C . THR B 1 307 ? 101.682 54.496 19.551 1.00 19.49 307 THR B C 1
ATOM 5034 O O . THR B 1 307 ? 102.833 54.924 19.602 1.00 21.06 307 THR B O 1
ATOM 5038 N N . GLU B 1 308 ? 100.847 54.526 20.587 1.00 19.49 308 GLU B N 1
ATOM 5039 C CA . GLU B 1 308 ? 101.229 55.138 21.855 1.00 20.59 308 GLU B CA 1
ATOM 5040 C C . GLU B 1 308 ? 102.110 54.224 22.696 1.00 20.83 308 GLU B C 1
ATOM 5041 O O . GLU B 1 308 ? 102.478 54.587 23.813 1.00 22.59 308 GLU B O 1
ATOM 5047 N N . ARG B 1 309 ? 102.431 53.043 22.168 1.00 19.04 309 ARG B N 1
ATOM 5048 C CA . ARG B 1 309 ? 103.344 52.110 22.832 1.00 21.47 309 ARG B CA 1
ATOM 5049 C C . ARG B 1 309 ? 102.732 51.553 24.121 1.00 22.64 309 ARG B C 1
ATOM 5050 O O . ARG B 1 309 ? 103.451 51.230 25.061 1.00 22.55 309 ARG B O 1
ATOM 5058 N N . LYS B 1 310 ? 101.406 51.449 24.163 1.00 18.85 310 LYS B N 1
ATOM 5059 C CA . LYS B 1 310 ? 100.711 50.994 25.362 1.00 19.95 310 LYS B CA 1
ATOM 5060 C C . LYS B 1 310 ? 100.525 49.482 25.337 1.00 18.24 310 LYS B C 1
ATOM 5061 O O . LYS B 1 310 ? 100.144 48.875 26.333 1.00 21.59 310 LYS B O 1
ATOM 5067 N N . LEU B 1 311 ? 100.810 48.877 24.193 1.00 15.56 311 LEU B N 1
ATOM 5068 C CA . LEU B 1 311 ? 100.637 47.442 24.027 1.00 17.82 311 LEU B CA 1
ATOM 5069 C C . LEU B 1 311 ? 101.975 46.764 23.769 1.00 21.03 311 LEU B C 1
ATOM 5070 O O . LEU B 1 311 ? 102.947 47.408 23.388 1.00 24.53 311 LEU B O 1
ATOM 5075 N N . SER B 1 312 ? 102.017 45.460 23.993 1.00 16.19 312 SER B N 1
ATOM 5076 C CA . SER B 1 312 ? 103.247 44.700 23.838 1.00 17.43 312 SER B CA 1
ATOM 5077 C C . SER B 1 312 ? 102.952 43.409 23.082 1.00 17.12 312 SER B C 1
ATOM 5078 O O . SER B 1 312 ? 102.360 42.485 23.637 1.00 18.18 312 SER B O 1
ATOM 5081 N N . LEU B 1 313 ? 103.371 43.353 21.819 1.00 12.81 313 LEU B N 1
ATOM 5082 C CA . LEU B 1 313 ? 103.027 42.242 20.938 1.00 12.52 313 LEU B CA 1
ATOM 5083 C C . LEU B 1 313 ? 104.083 41.131 20.864 1.00 12.60 313 LEU B C 1
ATOM 5084 O O . LEU B 1 313 ? 103.731 39.960 20.775 1.00 16.82 313 LEU B O 1
ATOM 5089 N N . GLU B 1 314 ? 105.361 41.493 20.902 1.00 14.44 314 GLU B N 1
ATOM 5090 C CA . GLU B 1 314 ? 106.424 40.489 20.786 1.00 15.95 314 GLU B CA 1
ATOM 5091 C C . GLU B 1 314 ? 106.271 39.279 21.736 1.00 15.11 314 GLU B C 1
ATOM 5092 O O . GLU B 1 314 ? 106.427 38.133 21.301 1.00 15.76 314 GLU B O 1
ATOM 5098 N N . PRO B 1 315 ? 105.966 39.518 23.025 1.00 15.57 315 PRO B N 1
ATOM 5099 C CA . PRO B 1 315 ? 105.891 38.356 23.920 1.00 16.34 315 PRO B CA 1
ATOM 5100 C C . PRO B 1 315 ? 104.732 37.421 23.588 1.00 15.30 315 PRO B C 1
ATOM 5101 O O . PRO B 1 315 ? 104.727 36.283 24.064 1.00 18.59 315 PRO B O 1
ATOM 5105 N N . LEU B 1 316 ? 103.776 37.898 22.790 1.00 13.88 316 LEU B N 1
ATOM 5106 C CA . LEU B 1 316 ? 102.587 37.113 22.455 1.00 15.13 316 LEU B CA 1
ATOM 5107 C C . LEU B 1 316 ? 102.891 36.092 21.382 1.00 17.26 316 LEU B C 1
ATOM 5108 O O . LEU B 1 316 ? 102.144 35.128 21.201 1.00 18.16 316 LEU B O 1
ATOM 5113 N N . ILE B 1 317 ? 104.002 36.2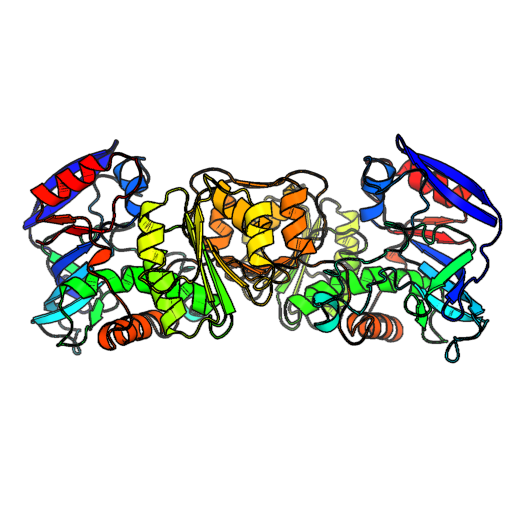97 20.678 1.00 17.06 317 ILE B N 1
ATOM 5114 C CA . ILE B 1 317 ? 104.266 35.541 19.470 1.00 14.93 317 ILE B CA 1
ATOM 5115 C C . ILE B 1 317 ? 105.086 34.278 19.742 1.00 20.47 317 ILE B C 1
ATOM 5116 O O . ILE B 1 317 ? 106.173 34.342 20.326 1.00 24.09 317 ILE B O 1
ATOM 5121 N N . ALA B 1 318 ? 104.544 33.133 19.326 1.00 18.68 318 ALA B N 1
ATOM 5122 C CA . ALA B 1 318 ? 105.189 31.850 19.550 1.00 19.36 318 ALA B CA 1
ATOM 5123 C C . ALA B 1 318 ? 105.888 31.343 18.297 1.00 20.27 318 ALA B C 1
ATOM 5124 O O . ALA B 1 318 ? 106.785 30.501 18.377 1.00 22.52 318 ALA B O 1
ATOM 5126 N N . HIS B 1 319 ? 105.474 31.840 17.143 1.00 19.11 319 HIS B N 1
ATOM 5127 C CA . HIS B 1 319 ? 106.043 31.359 15.890 1.00 22.47 319 HIS B CA 1
ATOM 5128 C C . HIS B 1 319 ? 105.928 32.384 14.778 1.00 23.50 319 HIS B C 1
ATOM 5129 O O . HIS B 1 319 ? 104.881 33.010 14.612 1.00 20.27 319 HIS B O 1
ATOM 5136 N N . ARG B 1 320 ? 107.016 32.550 14.028 1.00 20.80 320 ARG B N 1
ATOM 5137 C CA . ARG B 1 320 ? 107.005 33.277 12.759 1.00 17.73 320 ARG B CA 1
ATOM 5138 C C . ARG B 1 320 ? 107.581 32.363 11.694 1.00 19.19 320 ARG B C 1
ATOM 5139 O O . ARG B 1 320 ? 108.646 31.788 11.882 1.00 19.45 320 ARG B O 1
ATOM 5147 N N . GLY B 1 321 ? 106.898 32.239 10.568 1.00 20.32 321 GLY B N 1
ATOM 5148 C CA . GLY B 1 321 ? 107.445 31.443 9.486 1.00 18.41 321 GLY B CA 1
ATOM 5149 C C . GLY B 1 321 ? 106.695 31.663 8.198 1.00 18.12 321 GLY B C 1
ATOM 5150 O O . GLY B 1 321 ? 105.553 32.141 8.210 1.00 19.08 321 GLY B O 1
ATOM 5151 N N . SER B 1 322 ? 107.330 31.320 7.085 1.00 19.58 322 SER B N 1
ATOM 5152 C CA . SER B 1 322 ? 106.632 31.357 5.811 1.00 19.72 322 SER B CA 1
ATOM 5153 C C . SER B 1 322 ? 105.777 30.096 5.706 1.00 21.85 322 SER B C 1
ATOM 5154 O O . SER B 1 322 ? 105.544 29.415 6.708 1.00 23.65 322 SER B O 1
ATOM 5157 N N . PHE B 1 323 ? 105.316 29.780 4.502 1.00 22.25 323 PHE B N 1
ATOM 5158 C CA . PHE B 1 323 ? 104.206 28.842 4.348 1.00 20.83 323 PHE B CA 1
ATOM 5159 C C . PHE B 1 323 ? 104.464 27.435 4.903 1.00 21.96 323 PHE B C 1
ATOM 5160 O O . PHE B 1 323 ? 103.645 26.921 5.670 1.00 21.43 323 PHE B O 1
ATOM 5168 N N . GLU B 1 324 ? 105.585 26.812 4.552 1.00 24.62 324 GLU B N 1
ATOM 5169 C CA . GLU B 1 324 ? 105.838 25.462 5.047 1.00 26.81 324 GLU B CA 1
ATOM 5170 C C . GLU B 1 324 ? 106.008 25.455 6.568 1.00 28.49 324 GLU B C 1
ATOM 5171 O O . GLU B 1 324 ? 105.451 24.600 7.256 1.00 24.61 324 GLU B O 1
ATOM 5177 N N . SER B 1 325 ? 106.758 26.423 7.087 1.00 28.18 325 SER B N 1
ATOM 5178 C CA . SER B 1 325 ? 107.006 26.514 8.521 1.00 26.40 325 SER B CA 1
ATOM 5179 C C . SER B 1 325 ? 105.711 26.755 9.282 1.00 22.26 325 SER B C 1
ATOM 5180 O O . SER B 1 325 ? 105.434 26.103 10.294 1.00 22.00 325 SER B O 1
ATOM 5183 N N . PHE B 1 326 ? 104.927 27.706 8.788 1.00 19.78 326 PHE B N 1
ATOM 5184 C CA . PHE B 1 326 ? 103.643 28.036 9.393 1.00 18.30 326 PHE B CA 1
ATOM 5185 C C . PHE B 1 326 ? 102.691 26.837 9.377 1.00 19.08 326 PHE B C 1
ATOM 5186 O O . PHE B 1 326 ? 102.053 26.521 10.386 1.00 18.82 326 PHE B O 1
ATOM 5194 N N . ALA B 1 327 ? 102.603 26.164 8.237 1.00 20.29 327 ALA B N 1
ATOM 5195 C CA . ALA B 1 327 ? 101.698 25.028 8.110 1.00 21.55 327 ALA B CA 1
ATOM 5196 C C . ALA B 1 327 ? 102.060 23.921 9.098 1.00 22.72 327 ALA B C 1
ATOM 5197 O O . ALA B 1 327 ? 101.187 23.325 9.714 1.00 23.86 327 ALA B O 1
ATOM 5199 N N . GLN B 1 328 ? 103.349 23.656 9.256 1.00 23.74 328 GLN B N 1
ATOM 5200 C CA . GLN B 1 328 ? 103.785 22.620 10.186 1.00 25.34 328 GLN B CA 1
ATOM 5201 C C . GLN B 1 328 ? 103.492 23.008 11.635 1.00 24.32 328 GLN B C 1
ATOM 5202 O O . GLN B 1 328 ? 103.126 22.164 12.453 1.00 26.41 328 GLN B O 1
ATOM 5208 N N . ALA B 1 329 ? 103.672 24.284 11.946 1.00 22.46 329 ALA B N 1
ATOM 5209 C CA . ALA B 1 329 ? 103.349 24.806 13.270 1.00 21.47 329 ALA B CA 1
ATOM 5210 C C . ALA B 1 329 ? 101.868 24.599 13.579 1.00 26.26 329 ALA B C 1
ATOM 5211 O O . ALA B 1 329 ? 101.500 24.240 14.694 1.00 25.86 329 ALA B O 1
ATOM 5213 N N . VAL B 1 330 ? 101.021 24.825 12.580 1.00 20.29 330 VAL B N 1
ATOM 5214 C CA . VAL B 1 330 ? 99.590 24.622 12.757 1.00 21.95 330 VAL B CA 1
ATOM 5215 C C . VAL B 1 330 ? 99.295 23.145 12.986 1.00 22.31 330 VAL B C 1
ATOM 5216 O O . VAL B 1 330 ? 98.537 22.795 13.882 1.00 22.77 330 VAL B O 1
ATOM 5220 N N . ARG B 1 331 ? 99.908 22.276 12.186 1.00 23.93 331 ARG B N 1
ATOM 5221 C CA . ARG B 1 331 ? 99.699 20.844 12.343 1.00 26.40 331 ARG B CA 1
ATOM 5222 C C . ARG B 1 331 ? 100.138 20.365 13.727 1.00 30.46 331 ARG B C 1
ATOM 5223 O O . ARG B 1 331 ? 99.498 19.498 14.320 1.00 29.10 331 ARG B O 1
ATOM 5231 N N . ASP B 1 332 ? 101.215 20.949 14.241 1.00 26.82 332 ASP B N 1
ATOM 5232 C CA . ASP B 1 332 ? 101.749 20.564 15.544 1.00 30.00 332 ASP B CA 1
ATOM 5233 C C . ASP B 1 332 ? 100.782 20.921 16.677 1.00 31.81 332 ASP B C 1
ATOM 5234 O O . ASP B 1 332 ? 100.831 20.334 17.753 1.00 32.84 332 ASP B O 1
ATOM 5239 N N . ILE B 1 333 ? 99.896 21.878 16.438 1.00 25.23 333 ILE B N 1
ATOM 5240 C CA . ILE B 1 333 ? 98.949 22.267 17.476 1.00 24.69 333 ILE B CA 1
ATOM 5241 C C . ILE B 1 333 ? 97.858 21.212 17.668 1.00 35.70 333 ILE B C 1
ATOM 5242 O O . ILE B 1 333 ? 97.557 20.834 18.798 1.00 36.87 333 ILE B O 1
ATOM 5247 N N . ALA B 1 334 ? 97.282 20.740 16.564 1.00 37.53 334 ALA B N 1
ATOM 5248 C CA . ALA B 1 334 ? 96.189 19.760 16.598 1.00 45.82 334 ALA B CA 1
ATOM 5249 C C . ALA B 1 334 ? 95.064 20.215 17.535 1.00 50.86 334 ALA B C 1
ATOM 5250 O O . ALA B 1 334 ? 94.635 21.365 17.474 1.00 45.50 334 ALA B O 1
ATOM 5252 N N . ARG B 1 335 ? 94.584 19.327 18.403 1.00 61.95 335 ARG B N 1
ATOM 5253 C CA . ARG B 1 335 ? 93.609 19.751 19.405 1.00 67.99 335 ARG B CA 1
ATOM 5254 C C . ARG B 1 335 ? 94.309 19.850 20.771 1.00 60.19 335 ARG B C 1
ATOM 5255 O O . ARG B 1 335 ? 93.751 19.521 21.818 1.00 64.81 335 ARG B O 1
ATOM 5263 N N . ASN B 1 336 ? 95.554 20.313 20.740 1.00 47.71 336 ASN B N 1
ATOM 5264 C CA . ASN B 1 336 ? 96.246 20.713 21.957 1.00 43.66 336 ASN B CA 1
ATOM 5265 C C . ASN B 1 336 ? 96.003 22.197 22.192 1.00 43.07 336 ASN B C 1
ATOM 5266 O O . ASN B 1 336 ? 95.362 22.860 21.371 1.00 42.12 336 ASN B O 1
ATOM 5271 N N . ALA B 1 337 ? 96.507 22.719 23.307 1.00 43.47 337 ALA B N 1
ATOM 5272 C CA . ALA B 1 337 ? 96.353 24.139 23.609 1.00 42.06 337 ALA B CA 1
ATOM 5273 C C . ALA B 1 337 ? 97.228 24.981 22.688 1.00 39.68 337 ALA B C 1
ATOM 5274 O O . ALA B 1 337 ? 98.273 24.524 22.225 1.00 41.55 337 ALA B O 1
ATOM 5276 N N . MET B 1 338 ? 96.798 26.208 22.418 1.00 36.63 338 MET B N 1
ATOM 5277 C CA . MET B 1 338 ? 97.591 27.125 21.605 1.00 35.30 338 MET B CA 1
ATOM 5278 C C . MET B 1 338 ? 98.817 27.567 22.399 1.00 31.56 338 MET B C 1
ATOM 5279 O O . MET B 1 338 ? 98.707 27.897 23.576 1.00 30.50 338 MET B O 1
ATOM 5284 N N . PRO B 1 339 ? 99.995 27.563 21.764 1.00 29.13 339 PRO B N 1
ATOM 5285 C CA . PRO B 1 339 ? 101.219 27.990 22.455 1.00 29.34 339 PRO B CA 1
ATOM 5286 C C . PRO B 1 339 ? 101.323 29.510 22.607 1.00 27.32 339 PRO B C 1
ATOM 5287 O O . PRO B 1 339 ? 101.892 30.006 23.579 1.00 30.68 339 PRO B O 1
ATOM 5291 N N . GLY B 1 340 ? 100.756 30.233 21.651 1.00 28.26 340 GLY B N 1
ATOM 5292 C CA . GLY B 1 340 ? 100.858 31.680 21.578 1.00 21.97 340 GLY B CA 1
ATOM 5293 C C . GLY B 1 340 ? 100.508 32.032 20.146 1.00 22.53 340 GLY B C 1
ATOM 5294 O O . GLY B 1 340 ? 100.035 31.160 19.419 1.00 20.79 340 GLY B O 1
ATOM 5295 N N . LYS B 1 341 ? 100.746 33.273 19.722 1.00 12.51 341 LYS B N 1
ATOM 5296 C CA . LYS B 1 341 ? 100.330 33.667 18.381 1.00 12.46 341 LYS B CA 1
ATOM 5297 C C . LYS B 1 341 ? 101.256 33.015 17.369 1.00 16.38 341 LYS B C 1
ATOM 5298 O O . LYS B 1 341 ? 102.476 33.137 17.471 1.00 15.56 341 LYS B O 1
ATOM 5304 N N . VAL B 1 342 ? 100.669 32.287 16.427 1.00 12.14 342 VAL B N 1
ATOM 5305 C CA . VAL B 1 342 ? 101.405 31.725 15.303 1.00 12.78 342 VAL B CA 1
ATOM 5306 C C . VAL B 1 342 ? 101.192 32.622 14.078 1.00 14.18 342 VAL B C 1
ATOM 5307 O O . VAL B 1 342 ? 100.056 32.784 13.607 1.00 11.47 342 VAL B O 1
ATOM 5311 N N . LEU B 1 343 ? 102.277 33.213 13.580 1.00 13.13 343 LEU B N 1
ATOM 5312 C CA . LEU B 1 343 ? 102.218 34.148 12.458 1.00 11.73 343 LEU B CA 1
ATOM 5313 C C . LEU B 1 343 ? 102.727 33.534 11.169 1.00 12.68 343 LEU B C 1
ATOM 5314 O O . LEU B 1 343 ? 103.790 32.922 11.131 1.00 15.24 343 LEU B O 1
ATOM 5319 N N . LEU B 1 344 ? 101.964 33.731 10.105 1.00 12.45 344 LEU B N 1
ATOM 5320 C CA . LEU B 1 344 ? 102.444 33.462 8.768 1.00 13.46 344 LEU B CA 1
ATOM 5321 C C . LEU B 1 344 ? 103.103 34.730 8.260 1.00 13.55 344 LEU B C 1
ATOM 5322 O O . LEU B 1 344 ? 102.483 35.804 8.245 1.00 13.20 344 LEU B O 1
ATOM 5327 N N . ILE B 1 345 ? 104.362 34.614 7.881 1.00 14.73 345 ILE B N 1
ATOM 5328 C CA . ILE B 1 345 ? 105.099 35.725 7.295 1.00 16.57 345 ILE B CA 1
ATOM 5329 C C . ILE B 1 345 ? 105.508 35.296 5.896 1.00 20.61 345 ILE B C 1
ATOM 5330 O O . ILE B 1 345 ? 106.512 34.596 5.728 1.00 21.09 345 ILE B O 1
ATOM 5335 N N . PRO B 1 346 ? 104.720 35.680 4.880 1.00 17.15 346 PRO B N 1
ATOM 5336 C CA . PRO B 1 346 ? 104.985 35.166 3.533 1.00 19.56 346 PRO B CA 1
ATOM 5337 C C . PRO B 1 346 ? 106.377 35.509 2.976 1.00 29.26 346 PRO B C 1
ATOM 5338 O O . PRO B 1 346 ? 106.957 36.535 3.341 1.00 31.25 346 PRO B O 1
#

GO terms:
  GO:0042802 identical protein binding (F, IPI)
  GO:0005829 cytosol (C, IDA)
  GO:0008270 zinc ion binding (F, IDA)
  GO:0008868 galactitol-1-phosphate 5-dehydrogenase activity (F, IDA)
  GO:0042803 protein homodimerization activity (F, IDA)
  GO:0019404 galactitol catabolic process (P, IMP)

Radius of gyration: 28.87 Å; Cα contacts (8 Å, |Δi|>4): 1773; chains: 2; bounding box: 68×42×82 Å

Sequence (692 aa):
MKSVVNDTDGIVRVAESVIPEIKHQDEVRVKIASSGLCGSDLPRIFKNGAHYYPITLGHEFSGYIDAVGSGVDDLHPGDAVACVPLLPCFTCPECLKGFYSQCAKYDFIGSRRDGGFAEYIVVKRKNVFALPTDMPIEDGAFIEPITVGLHAFHLAQGCENKNVIIIGAGTIIGLLAIQCAVALGAKSVTAIDISSEKLALAKSSFGAMQTFNSSEMSAPQMQSVLRELRFNQLILETAGVPQTVELAVEIAGPHAQLLALVVGTTLHQDLHLTSATFGKILRKELTVIGSWMMNYSSSPWPGQEWETASRLLTERKLSLEPLIAHRGSFESFAQAVRDIARNAMPGKVLLIPMKSVVNDTDGIVRVAESVIPEIKHQDEVRVKIASSGLCGSDLPRIFKNGAHYYPITLGHEFSGYIDAVGSGVDDLHPGDAVACVPLLPCFTCPECLKGFYSQCAKYDFIGSRRDGGFAEYIVVKRKNVFALPTDMPIEDGAFIEPITVGLHAFHLAQGCENKNVIIIGAGTIIGLLAIQCAVALGAKSVTAIDISSEKLALAKSSFGAMQTFNSSEMSAPQMQSVLRELRFNQLILETAGVPQTVELAVEIAGPHAQLLALVVGTLHQDLHLTSATFGKILRKELTVIGSWMMNYSSPWPGQEWETASRLLTERKLSLEPLIAHRGSFESFAQAVRDIARNAMPGKVLLIP

Foldseek 3Di:
DWFWWAFPQQDIDIDDDDADDDDDQQKWKFQWFKFWDDPVCQCVRHVVPAPDPGATATQQTKGFTCGHHNNDDPHDTGFIKTFQFKAAPCPDPCNVVFNRLPRPDIAGDRGNHHHDRDRMDMDGNLGIDTADPPDDSNCSSCLQLLLLLVQLCVLVVHQAQAEEEEEDLASSRLSNLLVSVVRHHVAYEYEYCDCPCVVVSVVSGHPYYYNCVPDPLVRLLVVCVVRQPRYEYEYAPQEQVSVLSCLSNHHAQHEYEYRHHHPDDHDDDPVSVVSCVVSVYHYHYGGGGAGPPPRHVSSVVSSVCVVVVSGDCVVQEDEEEADVRLSVVSVVPNPDDDPGIHMHGD/DWFWWAFPQQDIDIDDDDADDADDQQKWKFQWFKFWDDPVCQCVRHPVPAPDPRAAATQQTKGFTCGHHNNDDPHDGGFIKTFQFKAAPCPDPCNVVFNRLPHPDIAGDRGNHHHDRGRMDMDGNLGIDTADPPDDSNLSSCLQLLLLLVQLQVLVVHQAQAEEEEEDLASSRLSNLLVSVVRHHVAYEYEEQDPVSRVVSVVSGHPYYYNPVPDPLVRLLVVCVVRQPRYEYEYAPQEQVSVLSCLSNHHAQYEYEYRHHHPDDHDHDPVSVVSCVVSVYHYHYGGGGAGPPPRHVSSVVSSVCVVVVSDDCVVQEDEEEADVRLSVLSVVCNVHDDPGMYMHRD

InterPro domains:
  IPR002328 Alcohol dehydrogenase, zinc-type, conserved site [PS00059] (58-72)
  IPR011032 GroES-like superfamily [SSF50129] (1-170)
  IPR013149 Alcohol dehydrogenase-like, C-terminal [PF00107] (172-305)
  IPR013154 Alcohol dehydrogenase-like, N-terminal [PF08240] (25-132)
  IPR020843 Enoylreductase domain [SM00829] (6-344)
  IPR036291 NAD(P)-binding domain superfamily [SSF51735] (138-314)
  IPR050129 Zinc-containing alcohol dehydrogenase [PTHR43401] (1-344)

B-factor: mean 23.12, std 12.05, range [5.57, 101.65]